Protein AF-K0XI25-F1 (afdb_monomer_lite)

Foldseek 3Di:
DPDDDDPDDDDDDDVDDDDDPPCVPPPAAFADKDKDCPVWAQEEEQFDFGACQQIKMWTAGPVRDIDIQGGPVSLVVSAKDKVVHGRDGHHPVCAAKDWIWIWHDDPNDIDIDIDIHHYHHLLQLAFQKKWKDQVPHTQDIDGDDSLNCLQVQQEAEAEAAEGAQVCPVPDFQPRIDMFTAGPVRDTADWDWHDDPQKTKIFRQPRCGPVNRGHIYIYHHHHDNDRDDDDDDDDDDDDVPVLQQQLQFQKKFKDQVPHTFDIDGDDSCQCVVCLLAHEDEAAEGAPVCQPPDQVRIDMFTAGPVRDTFDWGWDDDRQKIKIWRPSNQDSNRGTHIYMYRYDHDHPQPKDKDKDWADQPPAPWIFIKIWIARPVPQFTAFIDGPPTDRDVCVVLSVQQCVCGVVRGRPHPVCSVVTDGGPPNNSD

Secondary structure (DSSP, 8-state):
------TT------S-------GGG--PPEEEEEEE-TTS--EEETTPBP--TT-EEEEEETTS-EEEEESHHHHHHTT-EEESPTTPBP-GGG-EEEEEEEEEEETTEEEEEEEEEEEE-HHHHS--EEEEEETTEEEEEEE--HHHHHHTTSEEEEEEEEEEGGGTTT--SSSSEEEEE-TTSPBPP-EEEEETTEEEEEETTS--TTSS-EEEEEEEEEESSPPPP-------S-HHHHHHHHS-SEEEEEETTEEEEEEE--HHHHHHTTTEEEEEEEEEEGGGTT--TTT-EEEEE-TTSPEEPEEEEEETTEEEEEEEEEEETTTEEEEEEEEEEEE----EEEEEEEEEPTTSS-EEEEEEEEETTT--EEEEEE-----GGGHHHHHHHTTHHHHHTT--TTTTT-SPPPTT-TT-

Sequence (424 aa):
MKNISHEGYNFWGFETYAVVLDSSKDSSDIASFEIISDNVKKNFYVGDVLNLDEIAIKAVTKNGNNKTFTTFEVVRENKFSFSPDNKYIFTTADIGTKKISVSCEIDGKTVTENFDVNVSDPHNDAPAKVEIYDKDKLVVTKNIGFEEFTNNSGYMRFYNTEIPKKYEGKWDKDTFTVKVYNASGNLLNINVKKRKALFNIELPDYMALHGSGGYIMFSFKYVDNEPKTEPKTEPKTEAADILSENTPSAVELYDGSELLKKETITKEQFENSNAHYMIYNVMIPKKYENWTKSTFTVKVLNSKGGEIENTITKSDNTLGINLTKYKSPRYGKGYVVLRLKYKDEIVTKTVTASAPVDLYDYDARVKVVYNAKTGQIIIVEDDETYSGSNQPFWRKAQKIFEKLVGRTKANVDGVDAISHATLS

Structure (mmCIF, N/CA/C/O backbone):
data_AF-K0XI25-F1
#
_entry.id   AF-K0XI25-F1
#
loop_
_atom_site.group_PDB
_atom_site.id
_atom_site.type_symbol
_atom_site.label_atom_id
_atom_site.label_alt_id
_atom_site.label_comp_id
_atom_site.label_asym_id
_atom_site.label_entity_id
_atom_site.label_seq_id
_atom_site.pdbx_PDB_ins_code
_atom_site.Cartn_x
_atom_site.Cartn_y
_atom_site.Cartn_z
_atom_site.occupancy
_atom_site.B_iso_or_equiv
_atom_site.auth_seq_id
_atom_site.auth_comp_id
_atom_site.auth_asym_id
_atom_site.auth_atom_id
_atom_site.pdbx_PDB_model_num
ATOM 1 N N . MET A 1 1 ? -48.701 -16.263 25.808 1.00 43.53 1 MET A N 1
ATOM 2 C CA . MET A 1 1 ? -49.750 -15.717 26.696 1.00 43.53 1 MET A CA 1
ATOM 3 C C . MET A 1 1 ? -51.000 -15.489 25.858 1.00 43.53 1 MET A C 1
ATOM 5 O O . MET A 1 1 ? -50.978 -14.589 25.037 1.00 43.53 1 MET A O 1
ATOM 9 N N . LYS A 1 2 ? -52.028 -16.345 25.957 1.00 35.62 2 LYS A N 1
ATOM 10 C CA . LYS A 1 2 ? -53.242 -16.245 25.113 1.00 35.62 2 LYS A CA 1
ATOM 11 C C . LYS A 1 2 ? -54.470 -15.695 25.850 1.00 35.62 2 LYS A C 1
ATOM 13 O O . LYS A 1 2 ? -55.475 -15.452 25.207 1.00 35.62 2 LYS A O 1
ATOM 18 N N . ASN A 1 3 ? -54.375 -15.465 27.162 1.00 44.12 3 ASN A N 1
ATOM 19 C CA . ASN A 1 3 ? -55.514 -15.095 28.005 1.00 44.12 3 ASN A CA 1
ATOM 20 C C . ASN A 1 3 ? -55.128 -14.019 29.032 1.00 44.12 3 ASN A C 1
ATOM 22 O O . ASN A 1 3 ? -55.011 -14.310 30.218 1.00 44.12 3 ASN A O 1
ATOM 26 N N . ILE A 1 4 ? -54.912 -12.784 28.585 1.00 45.81 4 ILE A N 1
ATOM 27 C CA . ILE A 1 4 ? -54.956 -11.615 29.474 1.00 45.81 4 ILE A CA 1
ATOM 28 C C . ILE A 1 4 ? -55.923 -10.630 28.819 1.00 45.81 4 ILE A C 1
ATOM 30 O O . ILE A 1 4 ? -55.628 -10.115 27.743 1.00 45.81 4 ILE A O 1
ATOM 34 N N . SER A 1 5 ? -57.104 -10.434 29.410 1.00 45.06 5 SER A N 1
ATOM 35 C CA . SER A 1 5 ? -58.061 -9.428 28.939 1.00 45.06 5 SER A CA 1
ATOM 36 C C . SER A 1 5 ? -57.767 -8.085 29.597 1.00 45.06 5 SER A C 1
ATOM 38 O O . SER A 1 5 ? -57.632 -8.018 30.818 1.00 45.06 5 SER A O 1
ATOM 40 N N . HIS A 1 6 ? -57.748 -7.019 28.804 1.00 48.41 6 HIS A N 1
ATOM 41 C CA . HIS A 1 6 ? -57.781 -5.645 29.293 1.00 48.41 6 HIS A CA 1
ATOM 42 C C . HIS A 1 6 ? -59.162 -5.047 28.996 1.00 48.41 6 HIS A C 1
ATOM 44 O O . HIS A 1 6 ? -59.676 -5.208 27.887 1.00 48.41 6 HIS A O 1
ATOM 50 N N . GLU A 1 7 ? -59.778 -4.391 29.983 1.00 39.31 7 GLU A N 1
ATOM 51 C CA . GLU A 1 7 ? -61.060 -3.703 29.800 1.00 39.31 7 GLU A CA 1
ATOM 52 C C . GLU A 1 7 ? -60.927 -2.580 28.759 1.00 39.31 7 GLU A C 1
ATOM 54 O O . GLU A 1 7 ? -60.035 -1.738 28.848 1.00 39.31 7 GLU A O 1
ATOM 59 N N . GLY A 1 8 ? -61.827 -2.573 27.768 1.00 48.25 8 GLY A N 1
ATOM 60 C CA . GLY A 1 8 ? -61.983 -1.480 26.800 1.00 48.25 8 GLY A CA 1
ATOM 61 C C . GLY A 1 8 ? -61.587 -1.772 25.348 1.00 48.25 8 GLY A C 1
ATOM 62 O O . GLY A 1 8 ? -61.804 -0.908 24.504 1.00 48.25 8 GLY A O 1
ATOM 63 N N . TYR A 1 9 ? -61.065 -2.958 25.015 1.00 39.38 9 TYR A N 1
ATOM 64 C CA . TYR A 1 9 ? -60.681 -3.289 23.634 1.00 39.38 9 TYR A CA 1
ATOM 65 C C . TYR A 1 9 ? -61.242 -4.639 23.171 1.00 39.38 9 TYR A C 1
ATOM 67 O O . TYR A 1 9 ? -60.895 -5.695 23.699 1.00 39.38 9 TYR A O 1
ATOM 75 N N . ASN A 1 10 ? -62.070 -4.609 22.123 1.00 47.06 10 ASN A N 1
ATOM 76 C CA . ASN A 1 10 ? -62.511 -5.803 21.404 1.00 47.06 10 ASN A CA 1
ATOM 77 C C . ASN A 1 10 ? -61.389 -6.236 20.445 1.00 47.06 10 ASN A C 1
ATOM 79 O O . ASN A 1 10 ? -61.184 -5.598 19.421 1.00 47.06 10 ASN A O 1
ATOM 83 N N . PHE A 1 11 ? -60.655 -7.284 20.828 1.00 46.06 11 PHE A N 1
ATOM 84 C CA . PHE A 1 11 ? -59.793 -8.149 20.007 1.00 46.06 11 PHE A CA 1
ATOM 85 C C . PHE A 1 11 ? -58.965 -7.499 18.878 1.00 46.06 11 PHE A C 1
ATOM 87 O O . PHE A 1 11 ? -59.464 -7.239 17.789 1.00 46.06 11 PHE A O 1
ATOM 94 N N . TRP A 1 12 ? -57.645 -7.426 19.077 1.00 40.56 12 TRP A N 1
ATOM 95 C CA . TRP A 1 12 ? -56.672 -7.392 17.978 1.00 40.56 12 TRP A CA 1
ATOM 96 C C . TRP A 1 12 ? -55.811 -8.654 18.058 1.00 40.56 12 TRP A C 1
ATOM 98 O O . TRP A 1 12 ? -54.848 -8.727 18.820 1.00 40.56 12 TRP A O 1
ATOM 108 N N . GLY A 1 13 ? -56.211 -9.685 17.316 1.00 45.69 13 GLY A N 1
ATOM 109 C CA . GLY A 1 13 ? -55.417 -10.891 17.114 1.00 45.69 13 GLY A CA 1
ATOM 110 C C . GLY A 1 13 ? -54.854 -10.880 15.701 1.00 45.69 13 GLY A C 1
ATOM 111 O O . GLY A 1 13 ? -55.617 -10.953 14.744 1.00 45.69 13 GLY A O 1
ATOM 112 N N . PHE A 1 14 ? -53.535 -10.795 15.569 1.00 49.41 14 PHE A N 1
ATOM 113 C CA . PHE A 1 14 ? -52.856 -11.140 14.323 1.00 49.41 14 PHE A CA 1
ATOM 114 C C . PHE A 1 14 ? -52.484 -12.628 14.404 1.00 49.41 14 PHE A C 1
ATOM 116 O O . PHE A 1 14 ? -52.017 -13.081 15.449 1.00 49.41 14 PHE A O 1
ATOM 123 N N . GLU A 1 15 ? -52.689 -13.404 13.335 1.00 55.88 15 GLU A N 1
ATOM 124 C CA . GLU A 1 15 ? -52.322 -14.837 13.309 1.00 55.88 15 GLU A CA 1
ATOM 125 C C . GLU A 1 15 ? -50.807 -15.062 13.444 1.00 55.88 15 GLU A C 1
ATOM 127 O O . GLU A 1 15 ? -50.367 -16.097 13.945 1.00 55.88 15 GLU A O 1
ATOM 132 N N . THR A 1 16 ? -50.011 -14.060 13.067 1.00 48.53 16 THR A N 1
ATOM 133 C CA . THR A 1 16 ? -48.548 -14.071 13.128 1.00 48.53 16 THR A CA 1
ATOM 134 C C . THR A 1 16 ? -48.046 -12.802 13.797 1.00 48.53 16 THR A C 1
ATOM 136 O O . THR A 1 16 ? -48.303 -11.696 13.326 1.00 48.53 16 THR A O 1
ATOM 139 N N . TYR A 1 17 ? -47.283 -12.969 14.873 1.00 54.19 17 TYR A N 1
ATOM 140 C CA . TYR A 1 17 ? -46.503 -11.898 15.480 1.00 54.19 17 TYR A CA 1
ATOM 141 C C . TYR A 1 17 ? -45.058 -12.032 14.996 1.00 54.19 17 TYR A C 1
ATOM 143 O O . TYR A 1 17 ? -44.431 -13.067 15.215 1.00 54.19 17 TYR A O 1
ATOM 151 N N . ALA A 1 18 ? -44.518 -10.995 14.357 1.00 47.00 18 ALA A N 1
ATOM 152 C CA . ALA A 1 18 ? -43.080 -10.870 14.149 1.00 47.00 18 ALA A CA 1
ATOM 153 C C . ALA A 1 18 ? -42.494 -10.135 15.359 1.00 47.00 18 ALA A C 1
ATOM 155 O O . ALA A 1 18 ? -42.619 -8.918 15.482 1.00 47.00 18 ALA A O 1
ATOM 156 N N . VAL A 1 19 ? -41.895 -10.881 16.286 1.00 58.69 19 VAL A N 1
ATOM 157 C CA . VAL A 1 19 ? -41.118 -10.289 17.378 1.00 58.69 19 VAL A CA 1
ATOM 158 C C . VAL A 1 19 ? -39.745 -9.938 16.816 1.00 58.69 19 VAL A C 1
ATOM 160 O O . VAL A 1 19 ? -38.904 -10.814 16.631 1.00 58.69 19 VAL A O 1
ATOM 163 N N . VAL A 1 20 ? -39.528 -8.660 16.511 1.00 57.44 20 VAL A N 1
ATOM 164 C CA . VAL A 1 20 ? -38.194 -8.144 16.191 1.00 57.44 20 VAL A CA 1
ATOM 165 C C . VAL A 1 20 ? -37.530 -7.773 17.512 1.00 57.44 20 VAL A C 1
ATOM 167 O O . VAL A 1 20 ? -37.886 -6.777 18.138 1.00 57.44 20 VAL A O 1
ATOM 170 N N . LEU A 1 21 ? -36.608 -8.618 17.971 1.00 58.03 21 LEU A N 1
ATOM 171 C CA . LEU A 1 21 ? -35.761 -8.321 19.123 1.00 58.03 21 LEU A CA 1
ATOM 172 C C . LEU A 1 21 ? -34.760 -7.234 18.726 1.00 58.03 21 LEU A C 1
ATOM 174 O O . LEU A 1 21 ? -33.802 -7.495 18.001 1.00 58.03 21 LEU A O 1
ATOM 178 N N . ASP A 1 22 ? -34.998 -6.009 19.192 1.00 64.50 22 ASP A N 1
ATOM 179 C CA . ASP A 1 22 ? -34.024 -4.924 19.105 1.00 64.50 22 ASP A CA 1
ATOM 180 C C . ASP A 1 22 ? -32.901 -5.165 20.127 1.00 64.50 22 ASP A C 1
ATOM 182 O O . ASP A 1 22 ? -33.006 -4.824 21.307 1.00 64.50 22 ASP A O 1
ATOM 186 N N . SER A 1 23 ? -31.817 -5.789 19.668 1.00 65.25 23 SER A N 1
ATOM 187 C CA . SER A 1 23 ? -30.631 -6.074 20.478 1.00 65.25 23 SER A CA 1
ATOM 188 C C . SER A 1 23 ? -29.695 -4.870 20.643 1.00 65.25 23 SER A C 1
ATOM 190 O O . SER A 1 23 ? -28.697 -4.976 21.359 1.00 65.25 23 SER A O 1
ATOM 192 N N . SER A 1 24 ? -30.005 -3.707 20.049 1.00 67.12 24 SER A N 1
ATOM 193 C CA . SER A 1 24 ? -29.159 -2.503 20.137 1.00 67.12 24 SER A CA 1
ATOM 194 C C . SER A 1 24 ? -29.034 -1.952 21.562 1.00 67.12 24 SER A C 1
ATOM 196 O O . SER A 1 24 ? -28.094 -1.219 21.869 1.00 67.12 24 SER A O 1
ATOM 198 N N . LYS A 1 25 ? -29.966 -2.324 22.449 1.00 74.44 25 LYS A N 1
ATOM 199 C CA . LYS A 1 25 ? -29.997 -1.923 23.862 1.00 74.44 25 LYS A CA 1
ATOM 200 C C . LYS A 1 25 ? -29.325 -2.916 24.807 1.00 74.44 25 LYS A C 1
ATOM 202 O O . LYS A 1 25 ? -29.225 -2.623 25.995 1.00 74.44 25 LYS A O 1
ATOM 207 N N . ASP A 1 26 ? -28.879 -4.071 24.320 1.00 79.88 26 ASP A N 1
ATOM 208 C CA . ASP A 1 26 ? -28.243 -5.067 25.177 1.00 79.88 26 ASP A CA 1
ATOM 209 C C . ASP A 1 26 ? -26.842 -4.603 25.584 1.00 79.88 26 ASP A C 1
ATOM 211 O O . ASP A 1 26 ? -25.934 -4.556 24.759 1.00 79.88 26 ASP A O 1
ATOM 215 N N . SER A 1 27 ? -26.657 -4.251 26.851 1.00 82.69 27 SER A N 1
ATOM 216 C CA . SER A 1 27 ? -25.365 -3.858 27.422 1.00 82.69 27 SER A CA 1
ATOM 217 C C . SER A 1 27 ? -24.706 -4.971 28.239 1.00 82.69 27 SER A C 1
ATOM 219 O O . SER A 1 27 ? -23.727 -4.702 28.932 1.00 82.69 27 SER A O 1
ATOM 221 N N . SER A 1 28 ? -25.235 -6.201 28.193 1.00 88.19 28 SER A N 1
ATOM 222 C CA . SER A 1 28 ? -24.640 -7.331 28.909 1.00 88.19 28 SER A CA 1
ATOM 223 C C . SER A 1 28 ? -23.273 -7.720 28.342 1.00 88.19 28 SER A C 1
ATOM 225 O O . SER A 1 28 ? -22.981 -7.495 27.162 1.00 88.19 28 SER A O 1
ATOM 227 N N . ASP A 1 29 ? -22.434 -8.300 29.206 1.00 91.31 29 ASP A N 1
ATOM 228 C CA . ASP A 1 29 ? -21.095 -8.756 28.833 1.00 91.31 29 ASP A CA 1
ATOM 229 C C . ASP A 1 29 ? -21.139 -9.813 27.721 1.00 91.31 29 ASP A C 1
ATOM 231 O O . ASP A 1 29 ? -22.146 -10.495 27.499 1.00 91.31 29 ASP A O 1
ATOM 235 N N . ILE A 1 30 ? -20.003 -9.988 27.052 1.00 94.50 30 ILE A N 1
ATOM 236 C CA . ILE A 1 30 ? -19.795 -11.043 26.061 1.00 94.50 30 ILE A CA 1
ATOM 237 C C . ILE A 1 30 ? -19.701 -12.397 26.781 1.00 94.50 30 ILE A C 1
ATOM 239 O O . ILE A 1 30 ? -19.022 -12.518 27.796 1.00 94.50 30 ILE A O 1
ATOM 243 N N . ALA A 1 31 ? -20.387 -13.407 26.247 1.00 94.69 31 ALA A N 1
ATOM 244 C CA . ALA A 1 31 ? -20.358 -14.794 26.710 1.00 94.69 31 ALA A CA 1
ATOM 245 C C . ALA A 1 31 ? -19.496 -15.696 25.809 1.00 94.69 31 ALA A C 1
ATOM 247 O O . ALA A 1 31 ? -18.860 -16.628 26.294 1.00 94.69 31 ALA A O 1
ATOM 248 N N . SER A 1 32 ? -19.452 -15.425 24.502 1.00 95.69 32 SER A N 1
ATOM 249 C CA . SER A 1 32 ? -18.583 -16.123 23.544 1.00 95.69 32 SER A CA 1
ATOM 250 C C . SER A 1 32 ? -18.366 -15.284 22.287 1.00 95.69 32 SER A C 1
ATOM 252 O O . SER A 1 32 ? -19.119 -14.342 22.029 1.00 95.69 32 SER A O 1
ATOM 254 N N . PHE A 1 33 ? -17.368 -15.629 21.473 1.00 97.50 33 PHE A N 1
ATOM 255 C CA . PHE A 1 33 ? -17.128 -14.955 20.199 1.00 97.50 33 PHE A CA 1
ATOM 256 C C . PHE A 1 33 ? -16.477 -15.865 19.155 1.00 97.50 33 PHE A C 1
ATOM 258 O O . PHE A 1 33 ? -15.914 -16.903 19.485 1.00 97.50 33 PHE A O 1
ATOM 265 N N . GLU A 1 34 ? -16.562 -15.443 17.899 1.00 96.94 34 GLU A N 1
ATOM 266 C CA . GLU A 1 34 ? -15.965 -16.071 16.725 1.00 96.94 34 GLU A CA 1
ATOM 267 C C . GLU A 1 34 ? -15.277 -14.998 15.870 1.00 96.94 34 GLU A C 1
ATOM 269 O O . GLU A 1 34 ? -15.786 -13.880 15.715 1.00 96.94 34 GLU A O 1
ATOM 274 N N . ILE A 1 35 ? -14.115 -15.339 15.311 1.00 97.19 35 ILE A N 1
ATOM 275 C CA . ILE A 1 35 ? -13.339 -14.449 14.445 1.00 97.19 35 ILE A CA 1
ATOM 276 C C . ILE A 1 35 ? -13.824 -14.593 12.998 1.00 97.19 35 ILE A C 1
ATOM 278 O O . ILE A 1 35 ? -13.749 -15.673 12.420 1.00 97.19 35 ILE A O 1
ATOM 282 N N . ILE A 1 36 ? -14.213 -13.482 12.373 1.00 94.25 36 ILE A N 1
ATOM 283 C CA . ILE A 1 36 ? -14.483 -13.404 10.935 1.00 94.25 36 ILE A CA 1
ATOM 284 C C . ILE A 1 36 ? -13.263 -12.770 10.271 1.00 94.25 36 ILE A C 1
ATOM 286 O O . ILE A 1 36 ? -13.003 -11.574 10.415 1.00 94.25 36 ILE A O 1
ATOM 290 N N . SER A 1 37 ? -12.487 -13.587 9.559 1.00 91.44 37 SER A N 1
ATOM 291 C CA . SER A 1 37 ? -11.179 -13.189 9.026 1.00 91.44 37 SER A CA 1
ATOM 292 C C . SER A 1 37 ? -11.038 -13.371 7.513 1.00 91.44 37 SER A C 1
ATOM 294 O O . SER A 1 37 ? -9.920 -13.338 7.001 1.00 91.44 37 SER A O 1
ATOM 296 N N . ASP A 1 38 ? -12.155 -13.535 6.802 1.00 88.56 38 ASP A N 1
ATOM 297 C CA . ASP A 1 38 ? -12.196 -13.789 5.354 1.00 88.56 38 ASP A CA 1
ATOM 298 C C . ASP A 1 38 ? -11.577 -12.650 4.534 1.00 88.56 38 ASP A C 1
ATOM 300 O O . ASP A 1 38 ? -10.922 -12.893 3.523 1.00 88.56 38 ASP A O 1
ATOM 304 N N . ASN A 1 39 ? -11.718 -11.412 5.012 1.00 82.25 39 ASN A N 1
ATOM 305 C CA . ASN A 1 39 ? -11.153 -10.221 4.372 1.00 82.25 39 ASN A CA 1
ATOM 306 C C . ASN A 1 39 ? -9.707 -9.927 4.808 1.00 82.25 39 ASN A C 1
ATOM 308 O O . ASN A 1 39 ? -9.080 -8.987 4.323 1.00 82.25 39 ASN A O 1
ATOM 312 N N . VAL A 1 40 ? -9.143 -10.728 5.718 1.00 85.56 40 VAL A N 1
ATOM 313 C CA . VAL A 1 40 ? -7.757 -10.567 6.166 1.00 85.56 40 VAL A CA 1
ATOM 314 C C . VAL A 1 40 ? -6.837 -11.398 5.280 1.00 85.56 40 VAL A C 1
ATOM 316 O O . VAL A 1 40 ? -7.015 -12.612 5.150 1.00 85.56 40 VAL A O 1
ATOM 319 N N . LYS A 1 41 ? -5.805 -10.756 4.716 1.00 83.25 41 LYS A N 1
ATOM 320 C CA . LYS A 1 41 ? -4.740 -11.426 3.950 1.00 83.25 41 LYS A CA 1
ATOM 321 C C . LYS A 1 41 ? -4.188 -12.608 4.761 1.00 83.25 41 LYS A C 1
ATOM 323 O O . LYS A 1 41 ? -3.852 -12.451 5.930 1.00 83.25 41 LYS A O 1
ATOM 328 N N . LYS A 1 42 ? -4.097 -13.792 4.146 1.00 86.81 42 LYS A N 1
ATOM 329 C CA . LYS A 1 42 ? -3.638 -15.025 4.820 1.00 86.81 42 LYS A CA 1
ATOM 330 C C . LYS A 1 42 ? -2.188 -15.385 4.564 1.00 86.81 42 LYS A C 1
ATOM 332 O O . LYS A 1 42 ? -1.655 -16.234 5.262 1.00 86.81 42 LYS A O 1
ATOM 337 N N . ASN A 1 43 ? -1.552 -14.761 3.582 1.00 83.56 43 ASN A N 1
ATOM 338 C CA . ASN A 1 43 ? -0.184 -15.083 3.212 1.00 83.56 43 ASN A CA 1
ATOM 339 C C . ASN A 1 43 ? 0.671 -13.819 3.153 1.00 83.56 43 ASN A C 1
ATOM 341 O O . ASN A 1 43 ? 0.231 -12.794 2.632 1.00 83.56 43 ASN A O 1
ATOM 345 N N . PHE A 1 44 ? 1.884 -13.896 3.677 1.00 80.69 44 PHE A N 1
ATOM 346 C CA . PHE A 1 44 ? 2.775 -12.770 3.901 1.00 80.69 44 PHE A CA 1
ATOM 347 C C . PHE A 1 44 ? 4.209 -13.142 3.537 1.00 80.69 44 PHE A C 1
ATOM 349 O O . PHE A 1 44 ? 4.598 -14.307 3.583 1.00 80.69 44 PHE A O 1
ATOM 356 N N . TYR A 1 45 ? 5.006 -12.134 3.214 1.00 80.25 45 TYR A N 1
ATOM 357 C CA . TYR A 1 45 ? 6.456 -12.248 3.178 1.00 80.25 45 TYR A CA 1
ATOM 358 C C . TYR A 1 45 ? 7.083 -11.638 4.431 1.00 80.25 45 TYR A C 1
ATOM 360 O O . TYR A 1 45 ? 6.489 -10.785 5.091 1.00 80.25 45 TYR A O 1
ATOM 368 N N . VAL A 1 46 ? 8.310 -12.043 4.755 1.00 76.50 46 VAL A N 1
ATOM 369 C CA . VAL A 1 46 ? 9.130 -11.319 5.735 1.00 76.50 46 VAL A CA 1
ATOM 370 C C . VAL A 1 46 ? 9.213 -9.838 5.337 1.00 76.50 46 VAL A C 1
ATOM 372 O O . VAL A 1 46 ? 9.527 -9.508 4.195 1.00 76.50 46 VAL A O 1
ATOM 375 N N . GLY A 1 47 ? 8.924 -8.945 6.283 1.00 71.19 47 GLY A N 1
ATOM 376 C CA . GLY A 1 47 ? 8.828 -7.497 6.082 1.00 71.19 47 GLY A CA 1
ATOM 377 C C . GLY A 1 47 ? 7.429 -6.991 5.709 1.00 71.19 47 GLY A C 1
ATOM 378 O O . GLY A 1 47 ? 7.214 -5.772 5.690 1.00 71.19 47 GLY A O 1
ATOM 379 N N . ASP A 1 48 ? 6.471 -7.883 5.437 1.00 72.94 48 ASP A N 1
ATOM 380 C CA . ASP A 1 48 ? 5.076 -7.487 5.266 1.00 72.94 48 ASP A CA 1
ATOM 381 C C . ASP A 1 48 ? 4.467 -7.025 6.590 1.00 72.94 48 ASP A C 1
ATOM 383 O O . ASP A 1 48 ? 4.816 -7.492 7.674 1.00 72.94 48 ASP A O 1
ATOM 387 N N . VAL A 1 49 ? 3.506 -6.114 6.464 1.00 83.38 49 VAL A N 1
ATOM 388 C CA . VAL A 1 49 ? 2.727 -5.576 7.572 1.00 83.38 49 VAL A CA 1
ATOM 389 C C . VAL A 1 49 ? 1.417 -6.358 7.670 1.00 83.38 49 VAL A C 1
ATOM 391 O O . VAL A 1 49 ? 0.670 -6.451 6.693 1.00 83.38 49 VAL A O 1
ATOM 394 N N . LEU A 1 50 ? 1.115 -6.897 8.848 1.00 88.12 50 LEU A N 1
ATOM 395 C CA . LEU A 1 50 ? -0.185 -7.466 9.174 1.00 88.12 50 LEU A CA 1
ATOM 396 C C . LEU A 1 50 ? -1.238 -6.355 9.152 1.00 88.12 50 LEU A C 1
ATOM 398 O O . LEU A 1 50 ? -1.169 -5.416 9.942 1.00 88.12 50 LEU A O 1
ATOM 402 N N . ASN A 1 51 ? -2.218 -6.467 8.257 1.00 87.94 51 ASN A N 1
ATOM 403 C CA . ASN A 1 51 ? -3.340 -5.540 8.192 1.00 87.94 51 ASN A CA 1
ATOM 404 C C . ASN A 1 51 ? -4.622 -6.219 8.684 1.00 87.94 51 ASN A C 1
ATOM 406 O O . ASN A 1 51 ? -5.120 -7.138 8.035 1.00 87.94 51 ASN A O 1
ATOM 410 N N . LEU A 1 52 ? -5.140 -5.753 9.819 1.00 91.62 52 LEU A N 1
ATOM 411 C CA . LEU A 1 52 ? -6.373 -6.239 10.433 1.00 91.62 52 LEU A CA 1
ATOM 412 C C . LEU A 1 52 ? -7.536 -5.251 10.291 1.00 91.62 52 LEU A C 1
ATOM 414 O O . LEU A 1 52 ? -8.569 -5.491 10.896 1.00 91.62 52 LEU A O 1
ATOM 418 N N . ASP A 1 53 ? -7.413 -4.169 9.515 1.00 88.31 53 ASP A N 1
ATOM 419 C CA . ASP A 1 53 ? -8.420 -3.090 9.464 1.00 88.31 53 ASP A CA 1
ATOM 420 C C . ASP A 1 53 ? -9.833 -3.601 9.107 1.00 88.31 53 ASP A C 1
ATOM 422 O O . ASP A 1 53 ? -10.826 -3.093 9.623 1.00 88.31 53 ASP A O 1
ATOM 426 N N . GLU A 1 54 ? -9.927 -4.656 8.289 1.00 86.50 54 GLU A N 1
ATOM 427 C CA . GLU A 1 54 ? -11.187 -5.303 7.884 1.00 86.50 54 GLU A CA 1
ATOM 428 C C . GLU A 1 54 ? -11.546 -6.556 8.708 1.00 86.50 54 GLU A C 1
ATOM 430 O O . GLU A 1 54 ? -12.419 -7.333 8.314 1.00 86.50 54 GLU A O 1
ATOM 435 N N . ILE A 1 55 ? -10.890 -6.784 9.852 1.00 93.44 55 ILE A N 1
ATOM 436 C CA . ILE A 1 55 ? -11.270 -7.865 10.767 1.00 93.44 55 ILE A CA 1
ATOM 437 C C . ILE A 1 55 ? -12.664 -7.602 11.345 1.00 93.44 55 ILE A C 1
ATOM 439 O O . ILE A 1 55 ? -13.041 -6.459 11.628 1.00 93.44 55 ILE A O 1
ATOM 443 N N . ALA A 1 56 ? -13.424 -8.672 11.563 1.00 93.81 56 ALA A N 1
ATOM 444 C CA . ALA A 1 56 ? -14.680 -8.606 12.289 1.00 93.81 56 ALA A CA 1
ATOM 445 C C . ALA A 1 56 ? -14.775 -9.708 13.348 1.00 93.81 56 ALA A C 1
ATOM 447 O O . ALA A 1 56 ? -14.158 -10.769 13.241 1.00 93.81 56 ALA A O 1
ATOM 448 N N . ILE A 1 57 ? -15.572 -9.448 14.381 1.00 96.31 57 ILE A N 1
ATOM 449 C CA . ILE A 1 57 ? -15.897 -10.425 15.420 1.00 96.31 57 ILE A CA 1
ATOM 450 C C . ILE A 1 57 ? -17.405 -10.544 15.534 1.00 96.31 57 ILE A C 1
ATOM 452 O O . ILE A 1 57 ? -18.109 -9.540 15.667 1.00 96.31 57 ILE A O 1
ATOM 456 N N . LYS A 1 58 ? -17.889 -11.782 15.553 1.00 95.44 58 LYS A N 1
ATOM 457 C CA . LYS A 1 58 ? -19.262 -12.101 15.926 1.00 95.44 58 LYS A CA 1
ATOM 458 C C . LYS A 1 58 ? -19.274 -12.577 17.371 1.00 95.44 58 LYS A C 1
ATOM 460 O O . LYS A 1 58 ? -18.668 -13.591 17.692 1.00 95.44 58 LYS A O 1
ATOM 465 N N . ALA A 1 59 ? -19.953 -11.847 18.242 1.00 94.38 59 ALA A N 1
ATOM 466 C CA . ALA A 1 59 ? -20.046 -12.143 19.664 1.00 94.38 59 ALA A CA 1
ATOM 467 C C . ALA A 1 59 ? -21.480 -12.502 20.066 1.00 94.38 59 ALA A C 1
ATOM 469 O O . ALA A 1 59 ? -22.445 -11.970 19.514 1.00 94.38 59 ALA A O 1
ATOM 470 N N . VAL A 1 60 ? -21.605 -13.371 21.065 1.00 94.06 60 VAL A N 1
ATOM 471 C CA . VAL A 1 60 ? -22.855 -13.677 21.765 1.00 94.06 60 VAL A CA 1
ATOM 472 C C . VAL A 1 60 ? -22.770 -13.057 23.153 1.00 94.06 60 VAL A C 1
ATOM 474 O O . VAL A 1 60 ? -21.771 -13.239 23.847 1.00 94.06 60 VAL A O 1
ATOM 477 N N . THR A 1 61 ? -23.788 -12.308 23.562 1.00 91.81 61 THR A N 1
ATOM 478 C CA . THR A 1 61 ? -23.860 -11.702 24.900 1.00 91.81 61 THR A CA 1
ATOM 479 C C . THR A 1 61 ? -24.384 -12.693 25.943 1.00 91.81 61 THR A C 1
ATOM 481 O O . THR A 1 61 ? -24.967 -13.721 25.598 1.00 91.81 61 THR A O 1
ATOM 484 N N . LYS A 1 62 ? -24.250 -12.380 27.239 1.00 91.25 62 LYS A N 1
ATOM 485 C CA . LYS A 1 62 ? -24.841 -13.184 28.330 1.00 91.25 62 LYS A CA 1
ATOM 486 C C . LYS A 1 62 ? -26.365 -13.295 28.247 1.00 91.25 62 LYS A C 1
ATOM 488 O O . LYS A 1 62 ? -26.927 -14.286 28.702 1.00 91.25 62 LYS A O 1
ATOM 493 N N . ASN A 1 63 ? -27.026 -12.319 27.626 1.00 89.56 63 ASN A N 1
ATOM 494 C CA . ASN A 1 63 ? -28.462 -12.369 27.341 1.00 89.56 63 ASN A CA 1
ATOM 495 C C . ASN A 1 63 ? -28.809 -13.194 26.084 1.00 89.56 63 ASN A C 1
ATOM 497 O O . ASN A 1 63 ? -29.981 -13.301 25.730 1.00 89.56 63 ASN A O 1
ATOM 501 N N . GLY A 1 64 ? -27.815 -13.773 25.403 1.00 87.19 64 GLY A N 1
ATOM 502 C CA . GLY A 1 64 ? -27.993 -14.619 24.222 1.00 87.19 64 GLY A CA 1
ATOM 503 C C . GLY A 1 64 ? -28.161 -13.858 22.904 1.00 87.19 64 GLY A C 1
ATOM 504 O O . GLY A 1 64 ? -28.518 -14.467 21.896 1.00 87.19 64 GLY A O 1
ATOM 505 N N . ASN A 1 65 ? -27.913 -12.544 22.878 1.00 87.50 65 ASN A N 1
ATOM 506 C CA . ASN A 1 65 ? -28.025 -11.746 21.657 1.00 87.50 65 ASN A CA 1
ATOM 507 C C . ASN A 1 65 ? -26.734 -11.797 20.836 1.00 87.50 65 ASN A C 1
ATOM 509 O O . ASN A 1 65 ? -25.633 -11.790 21.384 1.00 87.50 65 ASN A O 1
ATOM 513 N N . ASN A 1 66 ? -26.869 -11.771 19.510 1.00 89.31 66 ASN A N 1
ATOM 514 C CA . ASN A 1 66 ? -25.730 -11.669 18.601 1.00 89.31 66 ASN A CA 1
ATOM 515 C C . ASN A 1 66 ? -25.355 -10.202 18.364 1.00 89.31 66 ASN A C 1
ATOM 517 O O . ASN A 1 66 ? -26.214 -9.382 18.032 1.00 89.31 66 ASN A O 1
ATOM 521 N N . LYS A 1 67 ? -24.061 -9.896 18.454 1.00 90.38 67 LYS A N 1
ATOM 522 C CA . LYS A 1 67 ? -23.460 -8.623 18.046 1.00 90.38 67 LYS A CA 1
ATOM 523 C C . LYS A 1 67 ? -22.342 -8.878 17.049 1.00 90.38 67 LYS A C 1
ATOM 525 O O . LYS A 1 67 ? -21.625 -9.866 17.160 1.00 90.38 67 LYS A O 1
ATOM 530 N N . THR A 1 68 ? -22.191 -7.983 16.079 1.00 91.62 68 THR A N 1
ATOM 531 C CA . THR A 1 68 ? -21.057 -8.010 15.149 1.00 91.62 68 THR A CA 1
ATOM 532 C C . THR A 1 68 ? -20.289 -6.711 15.287 1.00 91.62 68 THR A C 1
ATOM 534 O O . THR A 1 68 ? -20.867 -5.635 15.151 1.00 91.62 68 THR A O 1
ATOM 537 N N . PHE A 1 69 ? -18.998 -6.823 15.566 1.00 91.31 69 PHE A N 1
ATOM 538 C CA . PHE A 1 69 ? -18.068 -5.707 15.602 1.00 91.31 69 PHE A CA 1
ATOM 539 C C . PHE A 1 69 ? -17.299 -5.710 14.290 1.00 91.31 69 PHE A C 1
ATOM 541 O O . PHE A 1 69 ? -16.609 -6.679 13.976 1.00 91.31 69 PHE A O 1
ATOM 548 N N . THR A 1 70 ? -17.483 -4.659 13.502 1.00 87.12 70 THR A N 1
ATOM 549 C CA . THR A 1 70 ? -16.866 -4.504 12.184 1.00 87.12 70 THR A CA 1
ATOM 550 C C . THR A 1 70 ? -15.748 -3.482 12.279 1.00 87.12 70 THR A C 1
ATOM 552 O O . THR A 1 70 ? -16.005 -2.392 12.779 1.00 87.12 70 THR A O 1
ATOM 555 N N . THR A 1 71 ? -14.582 -3.815 11.729 1.00 87.31 71 THR A N 1
ATOM 556 C CA . THR A 1 71 ? -13.304 -3.089 11.804 1.00 87.31 71 THR A CA 1
ATOM 557 C C . THR A 1 71 ? -12.495 -3.318 13.071 1.00 87.31 71 THR A C 1
ATOM 559 O O . THR A 1 71 ? -13.009 -3.602 14.157 1.00 87.31 71 THR A O 1
ATOM 562 N N . PHE A 1 72 ? -11.185 -3.166 12.909 1.00 90.06 72 PHE A N 1
ATOM 563 C CA . PHE A 1 72 ? -10.205 -3.323 13.970 1.00 90.06 72 PHE A CA 1
ATOM 564 C C . PHE A 1 72 ? -10.445 -2.395 15.168 1.00 90.06 72 PHE A C 1
ATOM 566 O O . PHE A 1 72 ? -10.380 -2.831 16.318 1.00 90.06 72 PHE A O 1
ATOM 573 N N . GLU A 1 73 ? -10.748 -1.123 14.907 1.00 92.12 73 GLU A N 1
ATOM 574 C CA . GLU A 1 73 ? -10.950 -0.099 15.934 1.00 92.12 73 GLU A CA 1
ATOM 575 C C . GLU A 1 73 ? -12.170 -0.425 16.792 1.00 92.12 73 GLU A C 1
ATOM 577 O O . GLU A 1 73 ? -12.062 -0.458 18.017 1.00 92.12 73 GLU A O 1
ATOM 582 N N . VAL A 1 74 ? -13.300 -0.762 16.161 1.00 91.25 74 VAL A N 1
ATOM 583 C CA . VAL A 1 74 ? -14.538 -1.118 16.870 1.00 91.25 74 VAL A CA 1
ATOM 584 C C . VAL A 1 74 ? -14.334 -2.379 17.702 1.00 91.25 74 VAL A C 1
ATOM 586 O O . VAL A 1 74 ? -14.776 -2.452 18.849 1.00 91.25 74 VAL A O 1
ATOM 589 N N . VAL A 1 75 ? -13.642 -3.380 17.155 1.00 94.31 75 VAL A N 1
ATOM 590 C CA . VAL A 1 75 ? -13.311 -4.602 17.892 1.00 94.31 75 VAL A CA 1
ATOM 591 C C . VAL A 1 75 ? -12.476 -4.274 19.136 1.00 94.31 75 VAL A C 1
ATOM 593 O O . VAL A 1 75 ? -12.801 -4.721 20.237 1.00 94.31 75 VAL A O 1
ATOM 596 N N . ARG A 1 76 ? -11.444 -3.437 19.001 1.00 94.12 76 ARG A N 1
ATOM 597 C CA . ARG A 1 76 ? -10.583 -3.034 20.120 1.00 94.12 76 ARG A CA 1
ATOM 598 C C . ARG A 1 76 ? -11.329 -2.214 21.180 1.00 94.12 76 ARG A C 1
ATOM 600 O O . ARG A 1 76 ? -11.150 -2.460 22.372 1.00 94.12 76 ARG A O 1
ATOM 607 N N . GLU A 1 77 ? -12.196 -1.286 20.776 1.00 93.38 77 GLU A N 1
ATOM 608 C CA . GLU A 1 77 ? -13.060 -0.515 21.689 1.00 93.38 77 GLU A CA 1
ATOM 609 C C . GLU A 1 77 ? -13.973 -1.419 22.531 1.00 93.38 77 GLU A C 1
AT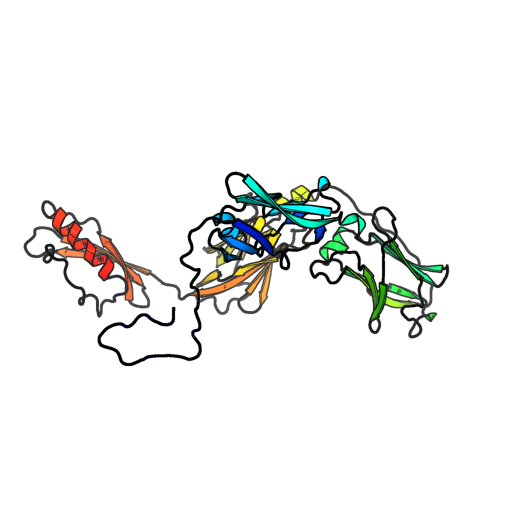OM 611 O O . GLU A 1 77 ? -14.300 -1.098 23.674 1.00 93.38 77 GLU A O 1
ATOM 616 N N . ASN A 1 78 ? -14.319 -2.598 22.006 1.00 92.19 78 ASN A N 1
ATOM 617 C CA . ASN A 1 78 ? -15.099 -3.623 22.697 1.00 92.19 78 ASN A CA 1
ATOM 618 C C . ASN A 1 78 ? -14.228 -4.624 23.479 1.00 92.19 78 ASN A C 1
ATOM 620 O O . ASN A 1 78 ? -14.638 -5.759 23.714 1.00 92.19 78 ASN A O 1
ATOM 624 N N . LYS A 1 79 ? -13.050 -4.181 23.945 1.00 93.81 79 LYS A N 1
ATOM 625 C CA . LYS A 1 79 ? -12.145 -4.904 24.862 1.00 93.81 79 LYS A CA 1
ATOM 626 C C . LYS A 1 79 ? -11.536 -6.187 24.290 1.00 93.81 79 LYS A C 1
ATOM 628 O O . LYS A 1 79 ? -11.089 -7.050 25.048 1.00 93.81 79 LYS A O 1
ATOM 633 N N . PHE A 1 80 ? -11.488 -6.316 22.970 1.00 97.06 80 PHE A N 1
ATOM 634 C CA . PHE A 1 80 ? -10.678 -7.344 22.330 1.00 97.06 80 PHE A CA 1
ATOM 635 C C . PHE A 1 80 ? -9.235 -6.867 22.159 1.00 97.06 80 PHE A C 1
ATOM 637 O O . PHE A 1 80 ? -8.958 -5.690 21.928 1.00 97.06 80 PHE A O 1
ATOM 644 N N . SER A 1 81 ? -8.309 -7.811 22.242 1.00 96.69 81 SER A N 1
ATOM 645 C CA . SER A 1 81 ? -6.872 -7.606 22.060 1.00 96.69 81 SER A CA 1
ATOM 646 C C . SER A 1 81 ? -6.321 -8.595 21.041 1.00 96.69 81 SER A C 1
ATOM 648 O O . SER A 1 81 ? -6.863 -9.689 20.884 1.00 96.69 81 SER A O 1
ATOM 650 N N . PHE A 1 82 ? -5.247 -8.209 20.355 1.00 97.50 82 PHE A N 1
ATOM 651 C CA . PHE A 1 82 ? -4.648 -8.983 19.272 1.00 97.50 82 PHE A CA 1
ATOM 652 C C . PHE A 1 82 ? -3.183 -9.299 19.564 1.00 97.50 82 PHE A C 1
ATOM 654 O O . PHE A 1 82 ? -2.471 -8.481 20.147 1.00 97.50 82 PHE A O 1
ATOM 661 N N . SER A 1 83 ? -2.728 -10.483 19.152 1.00 96.31 83 SER A N 1
ATOM 662 C CA . SER A 1 83 ? -1.320 -10.876 19.225 1.00 96.31 83 SER A CA 1
ATOM 663 C C . SER A 1 83 ? -0.928 -11.756 18.027 1.00 96.31 83 SER A C 1
ATOM 665 O O . SER A 1 83 ? -1.482 -12.844 17.879 1.00 96.31 83 SER A O 1
ATOM 667 N N . PRO A 1 84 ? 0.026 -11.337 17.176 1.00 95.88 84 PRO A N 1
ATOM 668 C CA . PRO A 1 84 ? 0.592 -9.992 17.133 1.00 95.88 84 PRO A CA 1
ATOM 669 C C . PRO A 1 84 ? -0.478 -8.933 16.808 1.00 95.88 84 PRO A C 1
ATOM 671 O O . PRO A 1 84 ? -1.538 -9.244 16.264 1.00 95.88 84 PRO A O 1
ATOM 674 N N . ASP A 1 85 ? -0.209 -7.685 17.188 1.00 94.69 85 ASP A N 1
ATOM 675 C CA . ASP A 1 85 ? -1.163 -6.582 17.037 1.00 94.69 85 ASP A CA 1
ATOM 676 C C . ASP A 1 85 ? -1.281 -6.103 15.574 1.00 94.69 85 ASP A C 1
ATOM 678 O O . ASP A 1 85 ? -0.450 -6.440 14.723 1.00 94.69 85 ASP A O 1
ATOM 682 N N . ASN A 1 86 ? -2.305 -5.303 15.257 1.00 92.19 86 ASN A N 1
ATOM 683 C CA . ASN A 1 86 ? -2.430 -4.702 13.924 1.00 92.19 86 ASN A CA 1
ATOM 684 C C . ASN A 1 86 ? -1.185 -3.874 13.591 1.00 92.19 86 ASN A C 1
ATOM 686 O O . ASN A 1 86 ? -0.596 -3.220 14.451 1.00 92.19 86 ASN A O 1
ATOM 690 N N . LYS A 1 87 ? -0.809 -3.899 12.315 1.00 88.25 87 LYS A N 1
ATOM 691 C CA . LYS A 1 87 ? 0.409 -3.298 11.770 1.00 88.25 87 LYS A CA 1
ATOM 692 C C . LYS A 1 87 ? 1.719 -3.948 12.238 1.00 88.25 87 LYS A C 1
ATOM 694 O O . LYS A 1 87 ? 2.789 -3.387 12.013 1.00 88.25 87 LYS A O 1
ATOM 699 N N . TYR A 1 88 ? 1.669 -5.148 12.822 1.00 88.75 88 TYR A N 1
ATOM 700 C CA . TYR A 1 88 ? 2.866 -5.950 13.079 1.00 88.75 88 TYR A CA 1
ATOM 701 C C . TYR A 1 88 ? 3.653 -6.230 11.795 1.00 88.75 88 TYR A C 1
ATOM 703 O O . TYR A 1 88 ? 3.065 -6.576 10.774 1.00 88.75 88 TYR A O 1
ATOM 711 N N . ILE A 1 89 ? 4.979 -6.116 11.851 1.00 85.62 89 ILE A N 1
ATOM 712 C CA . ILE A 1 89 ? 5.866 -6.414 10.722 1.00 85.62 89 ILE A CA 1
ATOM 713 C C . ILE A 1 89 ? 6.428 -7.820 10.902 1.00 85.62 89 ILE A C 1
ATOM 715 O O . ILE A 1 89 ? 7.126 -8.079 11.882 1.00 85.62 89 ILE A O 1
ATOM 719 N N . PHE A 1 90 ? 6.156 -8.709 9.947 1.00 82.06 90 PHE A N 1
ATOM 720 C CA . PHE A 1 90 ? 6.671 -10.074 9.981 1.00 82.06 90 PHE A CA 1
ATOM 721 C C . PHE A 1 90 ? 8.188 -10.102 9.824 1.00 82.06 90 PHE A C 1
ATOM 723 O O . PHE A 1 90 ? 8.775 -9.386 9.014 1.00 82.06 90 PHE A O 1
ATOM 730 N N . THR A 1 91 ? 8.830 -10.972 10.587 1.00 83.50 91 THR A N 1
ATOM 731 C CA . THR A 1 91 ? 10.280 -11.149 10.619 1.00 83.50 91 THR A CA 1
ATOM 732 C C . THR A 1 91 ? 10.659 -12.543 10.132 1.00 83.50 91 THR A C 1
ATOM 734 O O . THR A 1 91 ? 9.807 -13.404 9.917 1.00 83.50 91 THR A O 1
ATOM 737 N N . THR A 1 92 ? 11.956 -12.807 9.991 1.00 79.75 92 THR A N 1
ATOM 738 C CA . THR A 1 92 ? 12.452 -14.152 9.663 1.00 79.75 92 THR A CA 1
ATOM 739 C C . THR A 1 92 ? 12.071 -15.204 10.710 1.00 79.75 92 THR A C 1
ATOM 741 O O . THR A 1 92 ? 11.991 -16.382 10.378 1.00 79.75 92 THR A O 1
ATOM 744 N N . ALA A 1 93 ? 11.793 -14.798 11.955 1.00 87.31 93 ALA A N 1
ATOM 745 C CA . ALA A 1 93 ? 11.323 -15.695 13.009 1.00 87.31 93 ALA A CA 1
ATOM 746 C C . ALA A 1 93 ? 9.866 -16.151 12.814 1.00 87.31 93 ALA A C 1
ATOM 748 O O . ALA A 1 93 ? 9.437 -17.105 13.460 1.00 87.31 93 ALA A O 1
ATOM 749 N N . ASP A 1 94 ? 9.108 -15.481 11.943 1.00 89.38 94 ASP A N 1
ATOM 750 C CA . ASP A 1 94 ? 7.699 -15.785 11.691 1.00 89.38 94 ASP A CA 1
ATOM 751 C C . ASP A 1 94 ? 7.486 -16.716 10.494 1.00 89.38 94 ASP A C 1
ATOM 753 O O . ASP A 1 94 ? 6.345 -17.087 10.237 1.00 89.38 94 ASP A O 1
ATOM 757 N N . ILE A 1 95 ? 8.558 -17.089 9.778 1.00 84.94 95 ILE A N 1
ATOM 758 C CA . ILE A 1 95 ? 8.498 -17.961 8.598 1.00 84.94 95 ILE A CA 1
ATOM 759 C C . ILE A 1 95 ? 7.770 -19.273 8.930 1.00 84.94 95 ILE A C 1
ATOM 761 O O . ILE A 1 95 ? 8.078 -19.953 9.909 1.00 84.94 95 ILE A O 1
ATOM 765 N N . GLY A 1 96 ? 6.838 -19.646 8.056 1.00 87.31 96 GLY A N 1
ATOM 766 C CA . GLY A 1 96 ? 5.918 -20.763 8.206 1.00 87.31 96 GLY A CA 1
ATOM 767 C C . GLY A 1 96 ? 4.529 -20.313 8.656 1.00 87.31 96 GLY A C 1
ATOM 768 O O . GLY A 1 96 ? 4.113 -19.172 8.455 1.00 87.31 96 GLY A O 1
ATOM 769 N N . THR A 1 97 ? 3.780 -21.236 9.255 1.00 94.25 97 THR A N 1
ATOM 770 C CA . THR A 1 97 ? 2.447 -20.941 9.782 1.00 94.25 97 THR A CA 1
ATOM 771 C C . THR A 1 97 ? 2.552 -20.147 11.082 1.00 94.25 97 THR A C 1
ATOM 773 O O . THR A 1 97 ? 3.054 -20.641 12.092 1.00 94.25 97 THR A O 1
ATOM 776 N N . LYS A 1 98 ? 2.022 -18.925 11.069 1.00 94.44 98 LYS A N 1
ATOM 777 C CA . LYS A 1 98 ? 1.926 -18.028 12.217 1.00 94.44 98 LYS A CA 1
ATOM 778 C C . LYS A 1 98 ? 0.472 -17.896 12.657 1.00 94.44 98 LYS A C 1
ATOM 780 O O . LYS A 1 98 ? -0.416 -17.658 11.846 1.00 94.44 98 LYS A O 1
ATOM 785 N N . LYS A 1 99 ? 0.237 -18.000 13.964 1.00 96.94 99 LYS A N 1
ATOM 786 C CA . LYS A 1 99 ? -1.085 -17.773 14.558 1.00 96.94 99 LYS A CA 1
ATOM 787 C C . LYS A 1 99 ? -1.281 -16.301 14.886 1.00 96.94 99 LYS A C 1
ATOM 789 O O . LYS A 1 99 ? -0.396 -15.690 15.486 1.00 96.94 99 LYS A O 1
ATOM 794 N N . ILE A 1 100 ? -2.446 -15.773 14.529 1.00 97.75 100 ILE A N 1
ATOM 795 C CA . ILE A 1 100 ? -2.941 -14.478 14.987 1.00 97.75 100 ILE A CA 1
ATOM 796 C C . ILE A 1 100 ? -4.033 -14.740 16.017 1.00 97.75 100 ILE A C 1
ATOM 798 O O . ILE A 1 100 ? -5.075 -15.319 15.704 1.00 97.75 100 ILE A O 1
ATOM 802 N N . SER A 1 101 ? -3.768 -14.335 17.251 1.00 97.81 101 SER A N 1
ATOM 803 C CA . SER A 1 101 ? -4.638 -14.538 18.401 1.00 97.81 101 SER A CA 1
ATOM 804 C C . SER A 1 101 ? -5.516 -13.320 18.645 1.00 97.81 101 SER A C 1
ATOM 806 O O . SER A 1 101 ? -5.034 -12.188 18.615 1.00 97.81 101 SER A O 1
ATOM 808 N N . VAL A 1 102 ? -6.783 -13.561 18.968 1.00 98.06 102 VAL A N 1
ATOM 809 C CA . VAL A 1 102 ? -7.754 -12.551 19.395 1.00 98.06 102 VAL A CA 1
ATOM 810 C C . VAL A 1 102 ? -8.266 -12.950 20.768 1.00 98.06 102 VAL A C 1
ATOM 812 O O . VAL A 1 102 ? -8.760 -14.063 20.937 1.00 98.06 102 VAL A O 1
ATOM 815 N N . SER A 1 103 ? -8.120 -12.070 21.756 1.00 97.88 103 SER A N 1
ATOM 816 C CA . SER A 1 103 ? -8.448 -12.371 23.153 1.00 97.88 103 SER A CA 1
ATOM 817 C C . SER A 1 103 ? -9.412 -11.359 23.758 1.00 97.88 103 SER A C 1
ATOM 819 O O . SER A 1 103 ? -9.276 -10.160 23.517 1.00 97.88 103 SER A O 1
ATOM 821 N N . CYS A 1 104 ? -10.338 -11.840 24.587 1.00 96.31 104 CYS A N 1
ATOM 822 C CA . CYS A 1 104 ? -11.267 -11.033 25.379 1.00 96.31 104 CYS A CA 1
ATOM 823 C C . CYS A 1 104 ? -11.423 -11.632 26.784 1.00 96.31 104 CYS A C 1
ATOM 825 O O . CYS A 1 104 ? -11.259 -12.839 26.969 1.00 96.31 104 CYS A O 1
ATOM 827 N N . GLU A 1 105 ? -11.737 -10.801 27.776 1.00 95.62 105 GLU A N 1
ATOM 828 C CA . GLU A 1 105 ? -12.066 -11.266 29.123 1.00 95.62 105 GLU A CA 1
ATOM 829 C C . GLU A 1 105 ? -13.550 -11.650 29.205 1.00 95.62 105 GLU A C 1
ATOM 831 O O . GLU A 1 105 ? -14.432 -10.831 28.948 1.00 95.62 105 GLU A O 1
ATOM 836 N N . ILE A 1 106 ? -13.820 -12.895 29.591 1.00 94.56 106 ILE A N 1
ATOM 837 C CA . ILE A 1 106 ? -15.161 -13.446 29.791 1.00 94.56 106 ILE A CA 1
ATOM 838 C C . ILE A 1 106 ? -15.183 -14.100 31.174 1.00 94.56 106 ILE A C 1
ATOM 840 O O . ILE A 1 106 ? -14.401 -15.006 31.455 1.00 94.56 106 ILE A O 1
ATOM 844 N N . ASP A 1 107 ? -16.056 -13.615 32.059 1.00 92.00 107 ASP A N 1
ATOM 845 C CA . ASP A 1 107 ? -16.216 -14.116 33.435 1.00 92.00 107 ASP A CA 1
ATOM 846 C C . ASP A 1 107 ? -14.899 -14.211 34.232 1.00 92.00 107 ASP A C 1
ATOM 848 O O . ASP A 1 107 ? -14.629 -15.198 34.923 1.00 92.00 107 ASP A O 1
ATOM 852 N N . GLY A 1 108 ? -14.054 -13.180 34.128 1.00 90.25 108 GLY A N 1
ATOM 853 C CA . GLY A 1 108 ? -12.769 -13.122 34.831 1.00 90.25 108 GLY A CA 1
ATOM 854 C C . GLY A 1 108 ? -11.677 -14.007 34.224 1.00 90.25 108 GLY A C 1
ATOM 855 O O . GLY A 1 108 ? -10.629 -14.198 34.841 1.00 90.25 108 GLY A O 1
ATOM 856 N N . LYS A 1 109 ? -11.915 -14.593 33.043 1.00 94.50 109 LYS A N 1
ATOM 857 C CA . LYS A 1 109 ? -10.959 -15.446 32.329 1.00 94.50 109 LYS A CA 1
ATOM 858 C C . LYS A 1 109 ? -10.676 -14.897 30.941 1.00 94.50 109 LYS A C 1
ATOM 860 O O . LYS A 1 109 ? -11.587 -14.526 30.209 1.00 94.50 109 LYS A O 1
ATOM 865 N N . THR A 1 110 ? -9.410 -14.922 30.544 1.00 96.56 110 THR A N 1
ATOM 866 C CA . THR A 1 110 ? -9.024 -14.632 29.162 1.00 96.56 110 THR A CA 1
ATOM 867 C C . THR A 1 110 ? -9.428 -15.795 28.263 1.00 96.56 110 THR A C 1
ATOM 869 O O . THR A 1 110 ? -8.946 -16.915 28.436 1.00 96.56 110 THR A O 1
ATOM 872 N N . VAL A 1 111 ? -10.300 -15.520 27.298 1.00 97.44 111 VAL A N 1
ATOM 873 C CA . VAL A 1 111 ? -10.664 -16.438 26.216 1.00 97.44 111 VAL A CA 1
ATOM 874 C C . VAL A 1 111 ? -9.942 -15.987 24.954 1.00 97.44 111 VAL A C 1
ATOM 876 O O . VAL A 1 111 ? -9.994 -14.807 24.608 1.00 97.44 111 VAL A O 1
ATOM 879 N N . THR A 1 112 ? -9.271 -16.921 24.279 1.00 97.62 112 THR A N 1
ATOM 880 C CA . THR A 1 112 ? -8.448 -16.650 23.096 1.00 97.62 112 THR A CA 1
ATOM 881 C C . THR A 1 112 ? -8.848 -17.560 21.945 1.00 97.62 112 THR A C 1
ATOM 883 O O . THR A 1 112 ? -8.758 -18.779 22.059 1.00 97.62 112 THR A O 1
ATOM 886 N N . GLU A 1 113 ? -9.193 -16.950 20.817 1.00 97.56 113 GLU A N 1
ATOM 887 C CA . GLU A 1 113 ? -9.394 -17.620 19.532 1.00 97.56 113 GLU A CA 1
ATOM 888 C C . GLU A 1 113 ? -8.256 -17.271 18.571 1.00 97.56 113 GLU A C 1
ATOM 890 O O . GLU A 1 113 ? -7.529 -16.296 18.779 1.00 97.56 113 GLU A O 1
ATOM 895 N N . ASN A 1 114 ? -8.069 -18.073 17.521 1.00 97.50 114 ASN A N 1
ATOM 896 C CA . ASN A 1 114 ? -6.958 -17.892 16.588 1.00 97.50 114 ASN A CA 1
ATOM 897 C C . ASN A 1 114 ? -7.380 -18.101 15.137 1.00 97.50 114 ASN A C 1
ATOM 899 O O . ASN A 1 114 ? -8.248 -18.919 14.843 1.00 97.50 114 ASN A O 1
ATOM 903 N N . PHE A 1 115 ? -6.677 -17.434 14.229 1.00 96.25 115 PHE A N 1
ATOM 904 C CA . PHE A 1 115 ? -6.621 -17.826 12.827 1.00 96.25 115 PHE A CA 1
ATOM 905 C C . PHE A 1 115 ? -5.172 -17.875 12.355 1.00 96.25 115 PHE A C 1
ATOM 907 O O . PHE A 1 115 ? -4.302 -17.181 12.885 1.00 96.25 115 PHE A O 1
ATOM 914 N N . ASP A 1 116 ? -4.927 -18.694 11.342 1.00 95.81 116 ASP A N 1
ATOM 915 C CA . ASP A 1 116 ? -3.586 -18.908 10.821 1.00 95.81 116 ASP A CA 1
ATOM 916 C C . ASP A 1 116 ? -3.311 -17.991 9.626 1.00 95.81 116 ASP A C 1
ATOM 918 O O . ASP A 1 116 ? -4.184 -17.705 8.798 1.00 95.81 116 ASP A O 1
ATOM 922 N N . VAL A 1 117 ? -2.063 -17.545 9.543 1.00 93.25 117 VAL A N 1
ATOM 923 C CA . VAL A 1 117 ? -1.470 -16.908 8.372 1.00 93.25 117 VAL A CA 1
ATOM 924 C C . VAL A 1 117 ? -0.166 -17.624 8.032 1.00 93.25 117 VAL A C 1
ATOM 926 O O . VAL A 1 117 ? 0.448 -18.249 8.894 1.00 93.25 117 VAL A O 1
ATOM 929 N N . ASN A 1 118 ? 0.277 -17.556 6.785 1.00 89.25 118 ASN A N 1
ATOM 930 C CA . ASN A 1 118 ? 1.538 -18.143 6.348 1.00 89.25 118 ASN A CA 1
ATOM 931 C C . ASN A 1 118 ? 2.545 -17.047 5.999 1.00 89.25 118 ASN A C 1
ATOM 933 O O . ASN A 1 118 ? 2.196 -16.114 5.279 1.00 89.25 118 ASN A O 1
ATOM 937 N N . VAL A 1 119 ? 3.782 -17.169 6.472 1.00 84.88 119 VAL A N 1
ATOM 938 C CA . VAL A 1 119 ? 4.870 -16.228 6.187 1.00 84.88 119 VAL A CA 1
ATOM 939 C C . VAL A 1 119 ? 5.981 -16.948 5.427 1.00 84.88 119 VAL A C 1
ATOM 941 O O . VAL A 1 119 ? 6.463 -17.986 5.869 1.00 84.88 119 VAL A O 1
ATOM 944 N N . SER A 1 120 ? 6.427 -16.391 4.307 1.00 81.88 120 SER A N 1
ATOM 945 C CA . SER A 1 120 ? 7.521 -16.947 3.500 1.00 81.88 120 SER A CA 1
ATOM 946 C C . SER A 1 120 ? 8.697 -15.972 3.394 1.00 81.88 120 SER A C 1
ATOM 948 O O . SER A 1 120 ? 8.559 -14.773 3.645 1.00 81.88 120 SER A O 1
ATOM 950 N N . ASP A 1 121 ? 9.868 -16.467 2.990 1.00 79.50 121 ASP A N 1
ATOM 951 C CA . ASP A 1 121 ? 10.959 -15.605 2.519 1.00 79.50 121 ASP A CA 1
ATOM 952 C C . ASP A 1 121 ? 10.766 -15.354 1.016 1.00 79.50 121 ASP A C 1
ATOM 954 O O . ASP A 1 121 ? 10.734 -16.318 0.245 1.00 79.50 121 ASP A O 1
ATOM 958 N N . PRO A 1 122 ? 10.662 -14.094 0.563 1.00 73.25 122 PRO A N 1
ATOM 959 C CA . PRO A 1 122 ? 10.480 -13.800 -0.853 1.00 73.25 122 PRO A CA 1
ATOM 960 C C . PRO A 1 122 ? 11.627 -14.325 -1.730 1.00 73.25 122 PRO A C 1
ATOM 962 O O . PRO A 1 122 ? 11.398 -14.610 -2.904 1.00 73.25 122 PRO A O 1
ATOM 965 N N . HIS A 1 123 ? 12.841 -14.505 -1.198 1.00 75.00 123 HIS A N 1
ATOM 966 C CA . HIS A 1 123 ? 13.972 -15.062 -1.953 1.00 75.00 123 HIS A CA 1
ATOM 967 C C . HIS A 1 123 ? 13.818 -16.552 -2.259 1.00 75.00 123 HIS A C 1
ATOM 969 O O . HIS A 1 123 ? 14.441 -17.042 -3.204 1.00 75.00 123 HIS A O 1
ATOM 975 N N . ASN A 1 124 ? 13.004 -17.270 -1.481 1.00 81.88 124 ASN A N 1
ATOM 976 C CA . ASN A 1 124 ? 12.756 -18.686 -1.719 1.00 81.88 124 ASN A CA 1
ATOM 977 C C . ASN A 1 124 ? 11.847 -18.897 -2.928 1.00 81.88 124 ASN A C 1
ATOM 979 O O . ASN A 1 124 ? 12.071 -19.848 -3.676 1.00 81.88 124 ASN A O 1
ATOM 983 N N . ASP A 1 125 ? 10.895 -17.990 -3.144 1.00 83.31 125 ASP A N 1
ATOM 984 C CA . ASP A 1 125 ? 9.856 -18.136 -4.168 1.00 83.31 125 ASP A CA 1
ATOM 985 C C . ASP A 1 125 ? 10.130 -17.279 -5.416 1.00 83.31 125 ASP A C 1
ATOM 987 O O . ASP A 1 125 ? 9.531 -17.491 -6.473 1.00 83.31 125 ASP A O 1
ATOM 991 N N . ALA A 1 126 ? 11.027 -16.293 -5.320 1.00 87.69 126 ALA A N 1
ATOM 992 C CA . ALA A 1 126 ? 11.406 -15.447 -6.445 1.00 87.69 126 ALA A CA 1
ATOM 993 C C . ALA A 1 126 ? 12.397 -16.154 -7.393 1.00 87.69 126 ALA A C 1
ATOM 995 O O . ALA A 1 126 ? 13.365 -16.781 -6.949 1.00 87.69 126 ALA A O 1
ATOM 996 N N . PRO A 1 127 ? 12.220 -16.013 -8.717 1.00 92.38 127 PRO A N 1
ATOM 997 C CA . PRO A 1 127 ? 13.143 -16.542 -9.703 1.00 92.38 127 PRO A CA 1
ATOM 998 C C . PRO A 1 127 ? 14.426 -15.704 -9.749 1.00 92.38 127 PRO A C 1
ATOM 1000 O O . PRO A 1 127 ? 14.390 -14.478 -9.794 1.00 92.38 127 PRO A O 1
ATOM 1003 N N . ALA A 1 128 ? 15.565 -16.382 -9.819 1.00 89.75 128 ALA A N 1
ATOM 1004 C CA . ALA A 1 128 ? 16.885 -15.796 -10.039 1.00 89.75 128 ALA A CA 1
ATOM 1005 C C . ALA A 1 128 ? 17.494 -16.213 -11.387 1.00 89.75 128 ALA A C 1
ATOM 1007 O O . ALA A 1 128 ? 18.353 -15.519 -11.932 1.00 89.75 128 ALA A O 1
ATOM 1008 N N . LYS A 1 129 ? 17.061 -17.346 -11.954 1.00 94.25 129 LYS A N 1
ATOM 1009 C CA . LYS A 1 129 ? 17.551 -17.838 -13.247 1.00 94.25 129 LYS A CA 1
ATOM 1010 C C . LYS A 1 129 ? 16.496 -18.662 -13.976 1.00 94.25 129 LYS A C 1
ATOM 1012 O O . LYS A 1 129 ? 15.829 -19.492 -13.367 1.00 94.25 129 LYS A O 1
ATOM 1017 N N . VAL A 1 130 ? 16.396 -18.476 -15.289 1.00 96.94 130 VAL A N 1
ATOM 1018 C CA . VAL A 1 130 ? 15.576 -19.285 -16.200 1.00 96.94 130 VAL A CA 1
ATOM 1019 C C . VAL A 1 130 ? 16.468 -19.939 -17.232 1.00 96.94 130 VAL A C 1
ATOM 1021 O O . VAL A 1 130 ? 17.294 -19.271 -17.853 1.00 96.94 130 VAL A O 1
ATOM 1024 N N . GLU A 1 131 ? 16.240 -21.223 -17.467 1.00 96.19 131 GLU A N 1
ATOM 1025 C CA . GLU A 1 131 ? 16.868 -21.998 -18.527 1.00 96.19 131 GLU A CA 1
ATOM 1026 C C . GLU A 1 131 ? 15.782 -22.668 -19.378 1.00 96.19 131 GLU A C 1
ATOM 1028 O O . GLU A 1 131 ? 14.852 -23.285 -18.854 1.00 96.19 131 GLU A O 1
ATOM 1033 N N . ILE A 1 132 ? 15.884 -22.520 -20.700 1.00 95.69 132 ILE A N 1
ATOM 1034 C CA . ILE A 1 132 ? 14.961 -23.098 -21.686 1.00 95.69 132 ILE A CA 1
ATOM 1035 C C . ILE A 1 132 ? 15.761 -24.033 -22.587 1.00 95.69 132 ILE A C 1
ATOM 1037 O O . ILE A 1 132 ? 16.759 -23.615 -23.180 1.00 95.69 132 ILE A O 1
ATOM 1041 N N . TYR A 1 133 ? 15.306 -25.275 -22.713 1.00 93.50 133 TYR A N 1
ATOM 1042 C CA . TYR A 1 133 ? 15.982 -26.340 -23.446 1.00 93.50 133 TYR A CA 1
ATOM 1043 C C . TYR A 1 133 ? 15.120 -26.897 -24.582 1.00 93.50 133 TYR A C 1
ATOM 1045 O O . TYR A 1 133 ? 13.909 -27.047 -24.437 1.00 93.50 133 TYR A O 1
ATOM 1053 N N . ASP A 1 134 ? 15.765 -27.265 -25.688 1.00 91.44 134 ASP A N 1
ATOM 1054 C CA . ASP A 1 134 ? 15.243 -28.189 -26.702 1.00 91.44 134 ASP A CA 1
ATOM 1055 C C . ASP A 1 134 ? 15.872 -29.554 -26.433 1.00 91.44 134 ASP A C 1
ATOM 1057 O O . ASP A 1 134 ? 17.060 -29.761 -26.701 1.00 91.44 134 ASP A O 1
ATOM 1061 N N . LYS A 1 135 ? 15.091 -30.461 -25.837 1.00 88.75 135 LYS A N 1
ATOM 1062 C CA . LYS A 1 135 ? 15.594 -31.720 -25.267 1.00 88.75 135 LYS A CA 1
ATOM 1063 C C . LYS A 1 135 ? 16.724 -31.428 -24.268 1.00 88.75 135 LYS A C 1
ATOM 1065 O O . LYS A 1 135 ? 16.474 -30.781 -23.257 1.00 88.75 135 LYS A O 1
ATOM 1070 N N . ASP A 1 136 ? 17.954 -31.836 -24.573 1.00 88.69 136 ASP A N 1
ATOM 1071 C CA . ASP A 1 136 ? 19.130 -31.631 -23.717 1.00 88.69 136 ASP A CA 1
ATOM 1072 C C . ASP A 1 136 ? 19.941 -30.380 -24.089 1.00 88.69 136 ASP A C 1
ATOM 1074 O O . ASP A 1 136 ? 20.915 -30.029 -23.420 1.00 88.69 136 ASP A O 1
ATOM 1078 N N . LYS A 1 137 ? 19.562 -29.679 -25.164 1.00 89.75 137 LYS A N 1
ATOM 1079 C CA . LYS A 1 137 ? 20.295 -28.515 -25.656 1.00 89.75 137 LYS A CA 1
ATOM 1080 C C . LYS A 1 137 ? 19.748 -27.228 -25.052 1.00 89.75 137 LYS A C 1
ATOM 1082 O O . LYS A 1 137 ? 18.596 -26.877 -25.290 1.00 89.75 137 LYS A O 1
ATOM 1087 N N . LEU A 1 138 ? 20.591 -26.490 -24.329 1.00 89.12 138 LEU A N 1
ATOM 1088 C CA . LEU A 1 138 ? 20.249 -25.163 -23.811 1.00 89.12 138 LEU A CA 1
ATOM 1089 C C . LEU A 1 138 ? 20.044 -24.177 -24.972 1.00 89.12 138 LEU A C 1
ATOM 1091 O O . LEU A 1 138 ? 20.930 -24.000 -25.806 1.00 89.12 138 LEU A O 1
ATOM 1095 N N . VAL A 1 139 ? 18.873 -23.542 -25.016 1.00 90.06 139 VAL A N 1
ATOM 1096 C CA . VAL A 1 139 ? 18.480 -22.566 -26.047 1.00 90.06 139 VAL A CA 1
ATOM 1097 C C . VAL A 1 139 ? 18.509 -21.143 -25.494 1.00 90.06 139 VAL A C 1
ATOM 1099 O O . VAL A 1 139 ? 18.967 -20.230 -26.174 1.00 90.06 139 VAL A O 1
ATOM 1102 N N . VAL A 1 140 ? 18.033 -20.944 -24.262 1.00 91.25 140 VAL A N 1
ATOM 1103 C CA . VAL A 1 140 ? 18.011 -19.636 -23.592 1.00 91.25 140 VAL A CA 1
ATOM 1104 C C . VAL A 1 140 ? 18.454 -19.804 -22.150 1.00 91.25 140 VAL A C 1
ATOM 1106 O O . VAL A 1 140 ? 17.979 -20.699 -21.458 1.00 91.25 140 VAL A O 1
ATOM 1109 N N . THR A 1 141 ? 19.297 -18.889 -21.679 1.00 91.88 141 THR A N 1
ATOM 1110 C CA . THR A 1 141 ? 19.488 -18.643 -20.249 1.00 91.88 141 THR A CA 1
ATOM 1111 C C . THR A 1 141 ? 19.312 -17.158 -19.955 1.00 91.88 141 THR A C 1
ATOM 1113 O O . THR A 1 141 ? 19.771 -16.298 -20.717 1.00 91.88 141 THR A O 1
ATOM 1116 N N . LYS A 1 142 ? 18.589 -16.850 -18.879 1.00 89.56 142 LYS A N 1
ATOM 1117 C CA . LYS A 1 142 ? 18.416 -15.491 -18.365 1.00 89.56 142 LYS A CA 1
ATOM 1118 C C . LYS A 1 142 ? 18.567 -15.497 -16.859 1.00 89.56 142 LYS A C 1
ATOM 1120 O O . LYS A 1 142 ? 17.869 -16.238 -16.174 1.00 89.56 142 LYS A O 1
ATOM 1125 N N . ASN A 1 143 ? 19.433 -14.623 -16.367 1.00 84.56 143 ASN A N 1
ATOM 1126 C CA . ASN A 1 143 ? 19.436 -14.256 -14.962 1.00 84.56 143 ASN A CA 1
ATOM 1127 C C . ASN A 1 143 ? 18.330 -13.231 -14.727 1.00 84.56 143 ASN A C 1
ATOM 1129 O O . ASN A 1 143 ? 18.042 -12.404 -15.596 1.00 84.56 143 ASN A O 1
ATOM 1133 N N . ILE A 1 144 ? 17.711 -13.320 -13.563 1.00 84.31 144 ILE A N 1
ATOM 1134 C CA . ILE A 1 144 ? 16.653 -12.435 -13.112 1.00 84.31 144 ILE A CA 1
ATOM 1135 C C . ILE A 1 144 ? 17.149 -11.808 -11.820 1.00 84.31 144 ILE A C 1
ATOM 1137 O O . ILE A 1 144 ? 17.433 -12.514 -10.855 1.00 84.31 144 ILE A O 1
ATOM 1141 N N . GLY A 1 145 ? 17.285 -10.484 -11.817 1.00 76.31 145 GLY A N 1
ATOM 1142 C CA . GLY A 1 145 ? 17.573 -9.760 -10.589 1.00 76.31 145 GLY A CA 1
ATOM 1143 C C . GLY A 1 145 ? 16.373 -9.871 -9.657 1.00 76.31 145 GLY A C 1
ATOM 1144 O O . GLY A 1 145 ? 15.247 -9.602 -10.080 1.00 76.31 145 GLY A O 1
ATOM 1145 N N . PHE A 1 146 ? 16.612 -10.245 -8.398 1.00 74.00 146 PHE A N 1
ATOM 1146 C CA . PHE A 1 146 ? 15.557 -10.311 -7.384 1.00 74.00 146 PHE A CA 1
ATOM 1147 C C . PHE A 1 146 ? 14.798 -8.981 -7.318 1.00 74.00 146 PHE A C 1
ATOM 1149 O O . PHE A 1 146 ? 13.583 -8.960 -7.495 1.00 74.00 146 PHE A O 1
ATOM 1156 N N . GLU A 1 147 ? 15.533 -7.869 -7.201 1.00 64.69 147 GLU A N 1
ATOM 1157 C CA . GLU A 1 147 ? 14.951 -6.526 -7.175 1.00 64.69 147 GLU A CA 1
ATOM 1158 C C . GLU A 1 147 ? 14.189 -6.197 -8.463 1.00 64.69 147 GLU A C 1
ATOM 1160 O O . GLU A 1 147 ? 13.118 -5.610 -8.416 1.00 64.69 147 GLU A O 1
ATOM 1165 N N . GLU A 1 148 ? 14.701 -6.572 -9.638 1.00 70.00 148 GLU A N 1
ATOM 1166 C CA . GLU A 1 148 ? 14.022 -6.295 -10.910 1.00 70.00 148 GLU A CA 1
ATOM 1167 C C . GLU A 1 148 ? 12.679 -7.036 -11.006 1.00 70.00 148 GLU A C 1
ATOM 1169 O O . GLU A 1 148 ? 11.685 -6.481 -11.483 1.00 70.00 148 GLU A O 1
ATOM 1174 N N . PHE A 1 149 ? 12.636 -8.286 -10.542 1.00 78.94 149 PHE A N 1
ATOM 1175 C CA . PHE A 1 149 ? 11.434 -9.113 -10.552 1.00 78.94 149 PHE A CA 1
ATOM 1176 C C . PHE A 1 149 ? 10.382 -8.612 -9.562 1.00 78.94 149 PHE A C 1
ATOM 1178 O O . PHE A 1 149 ? 9.210 -8.463 -9.923 1.00 78.94 149 PHE A O 1
ATOM 1185 N N . THR A 1 150 ? 10.795 -8.304 -8.331 1.00 70.00 150 THR A N 1
ATOM 1186 C CA . THR A 1 150 ? 9.894 -7.772 -7.303 1.00 70.00 150 THR A CA 1
ATOM 1187 C C . THR A 1 150 ? 9.406 -6.366 -7.658 1.00 70.00 150 THR A C 1
ATOM 1189 O O . THR A 1 150 ? 8.206 -6.108 -7.565 1.00 70.00 150 THR A O 1
ATOM 1192 N N . ASN A 1 151 ? 10.277 -5.487 -8.175 1.00 62.62 151 ASN A N 1
ATOM 1193 C CA . ASN A 1 151 ? 9.919 -4.127 -8.612 1.00 62.62 151 ASN A CA 1
ATOM 1194 C C . ASN A 1 151 ? 8.878 -4.117 -9.736 1.00 62.62 151 ASN A C 1
ATOM 1196 O O . ASN A 1 151 ? 8.074 -3.192 -9.840 1.00 62.62 151 ASN A O 1
ATOM 1200 N N . ASN A 1 152 ? 8.860 -5.155 -10.569 1.00 64.25 152 ASN A N 1
ATOM 1201 C CA . ASN A 1 152 ? 7.850 -5.341 -11.603 1.00 64.25 152 ASN A CA 1
ATOM 1202 C C . ASN A 1 152 ? 6.622 -6.118 -11.099 1.00 64.25 152 ASN A C 1
ATOM 1204 O O . ASN A 1 152 ? 5.895 -6.695 -11.902 1.00 64.25 152 ASN A O 1
ATOM 1208 N N . SER A 1 153 ? 6.363 -6.129 -9.786 1.00 70.31 153 SER A N 1
ATOM 1209 C CA . SER A 1 153 ? 5.214 -6.803 -9.159 1.00 70.31 153 SER A CA 1
ATOM 1210 C C . SER A 1 15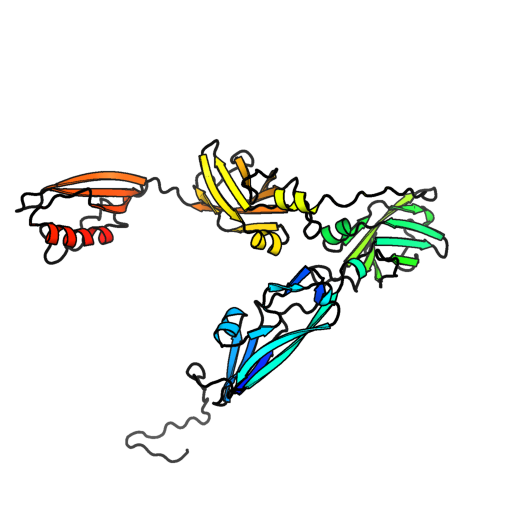3 ? 5.162 -8.315 -9.412 1.00 70.31 153 SER A C 1
ATOM 1212 O O . SER A 1 153 ? 4.082 -8.884 -9.571 1.00 70.31 153 SER A O 1
ATOM 1214 N N . GLY A 1 154 ? 6.325 -8.972 -9.455 1.00 81.00 154 GLY A N 1
ATOM 1215 C CA . GLY A 1 154 ? 6.423 -10.408 -9.725 1.00 81.00 154 GLY A CA 1
ATOM 1216 C C . GLY A 1 154 ? 6.353 -10.763 -11.208 1.00 81.00 154 GLY A C 1
ATOM 1217 O O . GLY A 1 154 ? 5.997 -11.892 -11.555 1.00 81.00 154 GLY A O 1
ATOM 1218 N N . TYR A 1 155 ? 6.647 -9.806 -12.091 1.00 86.00 155 TYR A N 1
ATOM 1219 C CA . TYR A 1 155 ? 6.611 -10.002 -13.536 1.00 86.00 155 TYR A CA 1
ATOM 1220 C C . TYR A 1 155 ? 7.965 -9.712 -14.174 1.00 86.00 155 TYR A C 1
ATOM 1222 O O . TYR A 1 155 ? 8.602 -8.714 -13.869 1.00 86.00 155 TYR A O 1
ATOM 1230 N N . MET A 1 156 ? 8.382 -10.526 -15.139 1.00 87.88 156 MET A N 1
ATOM 1231 C CA . MET A 1 156 ? 9.563 -10.231 -15.954 1.00 87.88 156 MET A CA 1
ATOM 1232 C C . MET A 1 156 ? 9.250 -10.362 -17.435 1.00 87.88 156 MET A C 1
ATOM 1234 O O . MET A 1 156 ? 8.519 -11.266 -17.837 1.00 87.88 156 MET A O 1
ATOM 1238 N N . ARG A 1 157 ? 9.787 -9.461 -18.265 1.00 88.44 157 ARG A N 1
ATOM 1239 C CA . ARG A 1 157 ? 9.567 -9.484 -19.718 1.00 88.44 157 ARG A CA 1
ATOM 1240 C C . ARG A 1 157 ? 10.881 -9.396 -20.474 1.00 88.44 157 ARG A C 1
ATOM 1242 O O . ARG A 1 157 ? 11.551 -8.372 -20.448 1.00 88.44 157 ARG A O 1
ATOM 1249 N N . PHE A 1 158 ? 11.187 -10.443 -21.228 1.00 87.12 158 PHE A N 1
ATOM 1250 C CA . PHE A 1 158 ? 12.332 -10.493 -22.123 1.00 87.12 158 PHE A CA 1
ATOM 1251 C C . PHE A 1 158 ? 11.866 -10.370 -23.571 1.00 87.12 158 PHE A C 1
ATOM 1253 O O . PHE A 1 158 ? 11.317 -11.305 -24.165 1.00 87.12 158 PHE A O 1
ATOM 1260 N N . TYR A 1 159 ? 12.077 -9.190 -24.151 1.00 85.00 159 TYR A N 1
ATOM 1261 C CA . TYR A 1 159 ? 11.733 -8.939 -25.545 1.00 85.00 159 TYR A CA 1
ATOM 1262 C C . TYR A 1 159 ? 12.835 -9.390 -26.500 1.00 85.00 159 TYR A C 1
ATOM 1264 O O . TYR A 1 159 ? 14.014 -9.302 -26.165 1.00 85.00 159 TYR A O 1
ATOM 1272 N N . ASN A 1 160 ? 12.443 -9.838 -27.696 1.00 86.31 160 ASN A N 1
ATOM 1273 C CA . ASN A 1 160 ? 13.359 -10.199 -28.782 1.00 86.31 160 ASN A CA 1
ATOM 1274 C C . ASN A 1 160 ? 14.446 -11.202 -28.365 1.00 86.31 160 ASN A C 1
ATOM 1276 O O . ASN A 1 160 ? 15.594 -11.096 -28.791 1.00 86.31 160 ASN A O 1
ATOM 1280 N N . THR A 1 161 ? 14.093 -12.170 -27.519 1.00 90.12 161 THR A N 1
ATOM 1281 C CA . THR A 1 161 ? 15.026 -13.219 -27.107 1.00 90.12 161 THR A CA 1
ATOM 1282 C C . THR A 1 161 ? 15.369 -14.067 -28.320 1.00 90.12 161 THR A C 1
ATOM 1284 O O . THR A 1 161 ? 14.484 -14.650 -28.945 1.00 90.12 161 THR A O 1
ATOM 1287 N N . GLU A 1 162 ? 16.646 -14.083 -28.682 1.00 89.75 162 GLU A N 1
ATOM 1288 C CA . GLU A 1 162 ? 17.102 -14.752 -29.892 1.00 89.75 162 GLU A CA 1
ATOM 1289 C C . GLU A 1 162 ? 17.017 -16.268 -29.730 1.00 89.75 162 GLU A C 1
ATOM 1291 O O . GLU A 1 162 ? 17.563 -16.828 -28.781 1.00 89.75 162 GLU A O 1
ATOM 1296 N N . ILE A 1 163 ? 16.318 -16.923 -30.656 1.00 90.69 163 ILE A N 1
ATOM 1297 C CA . ILE A 1 163 ? 16.256 -18.381 -30.767 1.00 90.69 163 ILE A CA 1
ATOM 1298 C C . ILE A 1 163 ? 16.444 -18.799 -32.233 1.00 90.69 163 ILE A C 1
ATOM 1300 O O . ILE A 1 163 ? 16.148 -18.017 -33.143 1.00 90.69 163 ILE A O 1
ATOM 1304 N N . PRO A 1 164 ? 16.898 -20.036 -32.493 1.00 90.62 164 PRO A N 1
ATOM 1305 C CA . PRO A 1 164 ? 17.052 -20.552 -33.847 1.00 90.62 164 PRO A CA 1
ATOM 1306 C C . PRO A 1 164 ? 15.793 -20.411 -34.714 1.00 90.62 164 PRO A C 1
ATOM 1308 O O . PRO A 1 164 ? 14.684 -20.764 -34.303 1.00 90.62 164 PRO A O 1
ATOM 1311 N N . LYS A 1 165 ? 15.974 -19.986 -35.967 1.00 92.75 165 LYS A N 1
ATOM 1312 C CA . LYS A 1 165 ? 14.884 -19.779 -36.934 1.00 92.75 165 LYS A CA 1
ATOM 1313 C C . LYS A 1 165 ? 14.039 -21.018 -37.221 1.00 92.75 165 LYS A C 1
ATOM 1315 O O . LYS A 1 165 ? 12.874 -20.894 -37.583 1.00 92.75 165 LYS A O 1
ATOM 1320 N N . LYS A 1 166 ? 14.564 -22.222 -36.957 1.00 91.56 166 LYS A N 1
ATOM 1321 C CA . LYS A 1 166 ? 13.796 -23.477 -37.043 1.00 91.56 166 LYS A CA 1
ATOM 1322 C C . LYS A 1 166 ? 12.512 -23.476 -36.195 1.00 91.56 166 LYS A C 1
ATOM 1324 O O . LYS A 1 166 ? 11.616 -24.254 -36.505 1.00 91.56 166 LYS A O 1
ATOM 1329 N N . TYR A 1 167 ? 12.410 -22.628 -35.166 1.00 91.81 167 TYR A N 1
ATOM 1330 C CA . TYR A 1 167 ? 11.219 -22.514 -34.317 1.00 91.81 167 TYR A CA 1
ATOM 1331 C C . TYR A 1 167 ? 10.161 -21.534 -34.839 1.00 91.81 167 TYR A C 1
ATOM 1333 O O . TYR A 1 167 ? 9.049 -21.522 -34.314 1.00 91.81 167 TYR A O 1
ATOM 1341 N N . GLU A 1 168 ? 10.462 -20.718 -35.851 1.00 91.75 168 GLU A N 1
ATOM 1342 C CA . GLU A 1 168 ? 9.540 -19.704 -36.369 1.00 91.75 168 GLU A CA 1
ATOM 1343 C C . GLU A 1 168 ? 8.206 -20.328 -36.805 1.00 91.75 168 GLU A C 1
ATOM 1345 O O . GLU A 1 168 ? 8.155 -21.183 -37.687 1.00 91.75 168 GLU A O 1
ATOM 1350 N N . GLY A 1 169 ? 7.122 -19.946 -36.119 1.00 87.50 169 GLY A N 1
ATOM 1351 C CA . GLY A 1 169 ? 5.772 -20.470 -36.354 1.00 87.50 169 GLY A CA 1
ATOM 1352 C C . GLY A 1 169 ? 5.531 -21.926 -35.925 1.00 87.50 169 GLY A C 1
ATOM 1353 O O . GLY A 1 169 ? 4.419 -22.414 -36.103 1.00 87.50 169 GLY A O 1
ATOM 1354 N N . LYS A 1 170 ? 6.527 -22.618 -35.354 1.00 89.19 170 LYS A N 1
ATOM 1355 C CA . LYS A 1 170 ? 6.487 -24.075 -35.114 1.00 89.19 170 LYS A CA 1
ATOM 1356 C C . LYS A 1 170 ? 6.482 -24.499 -33.645 1.00 89.19 170 LYS A C 1
ATOM 1358 O O . LYS A 1 170 ? 6.275 -25.674 -33.377 1.00 89.19 170 LYS A O 1
ATOM 1363 N N . TRP A 1 171 ? 6.714 -23.582 -32.707 1.00 92.19 171 TRP A N 1
ATOM 1364 C CA . TRP A 1 171 ? 6.756 -23.906 -31.276 1.00 92.19 171 TRP A CA 1
ATOM 1365 C C . TRP A 1 171 ? 5.390 -23.764 -30.583 1.00 92.19 171 TRP A C 1
ATOM 1367 O O . TRP A 1 171 ? 4.543 -22.948 -30.969 1.00 92.19 171 TRP A O 1
ATOM 1377 N N . ASP A 1 172 ? 5.211 -24.513 -29.500 1.00 91.50 172 ASP A N 1
ATOM 1378 C CA . ASP A 1 172 ? 4.119 -24.450 -28.530 1.00 91.50 172 ASP A CA 1
ATOM 1379 C C . ASP A 1 172 ? 4.641 -24.509 -27.075 1.00 91.50 172 ASP A C 1
ATOM 1381 O O . ASP A 1 172 ? 5.837 -24.353 -26.826 1.00 91.50 172 ASP A O 1
ATOM 1385 N N . LYS A 1 173 ? 3.741 -24.679 -26.097 1.00 88.62 173 LYS A N 1
ATOM 1386 C CA . LYS A 1 173 ? 4.113 -24.734 -24.673 1.00 88.62 173 LYS A CA 1
ATOM 1387 C C . LYS A 1 173 ? 4.954 -25.968 -24.298 1.00 88.62 173 LYS A C 1
ATOM 1389 O O . LYS A 1 173 ? 5.676 -25.890 -23.313 1.00 88.62 173 LYS A O 1
ATOM 1394 N N . ASP A 1 174 ? 4.870 -27.052 -25.071 1.00 92.81 174 ASP A N 1
ATOM 1395 C CA . ASP A 1 174 ? 5.500 -28.349 -24.785 1.00 92.81 174 ASP A CA 1
ATOM 1396 C C . ASP A 1 174 ? 6.781 -28.555 -25.619 1.00 92.81 174 ASP A C 1
ATOM 1398 O O . ASP A 1 174 ? 7.539 -29.496 -25.407 1.00 92.81 174 ASP A O 1
ATOM 1402 N N . THR A 1 175 ? 7.056 -27.644 -26.558 1.00 93.25 175 THR A N 1
ATOM 1403 C CA . THR A 1 175 ? 8.256 -27.656 -27.407 1.00 93.25 175 THR A CA 1
ATOM 1404 C C . THR A 1 175 ? 9.551 -27.532 -26.603 1.00 93.25 175 THR A C 1
ATOM 1406 O O . THR A 1 175 ? 10.587 -28.036 -27.035 1.00 93.25 175 THR A O 1
ATOM 1409 N N . PHE A 1 176 ? 9.509 -26.854 -25.454 1.00 94.88 176 PHE A N 1
ATOM 1410 C CA . PHE A 1 176 ? 10.685 -26.591 -24.633 1.00 94.88 176 PHE A CA 1
ATOM 1411 C C . PHE A 1 176 ? 10.541 -27.161 -23.227 1.00 94.88 176 PHE A C 1
ATOM 1413 O O . PHE A 1 176 ? 9.494 -27.028 -22.595 1.00 94.88 176 PHE A O 1
ATOM 1420 N N . THR A 1 177 ? 11.645 -27.675 -22.690 1.00 95.88 177 THR A N 1
ATOM 1421 C CA . THR A 1 177 ? 11.771 -27.948 -21.256 1.00 95.88 177 THR A CA 1
ATOM 1422 C C . THR A 1 177 ? 12.254 -26.681 -20.562 1.00 95.88 177 THR A C 1
ATOM 1424 O O . THR A 1 177 ? 13.283 -26.119 -20.938 1.00 95.88 177 THR A O 1
ATOM 1427 N N . VAL A 1 178 ? 11.534 -26.227 -19.538 1.00 97.44 178 VAL A N 1
ATOM 1428 C CA . VAL A 1 178 ? 11.866 -25.008 -18.790 1.00 97.44 178 VAL A CA 1
ATOM 1429 C C . VAL A 1 178 ? 12.275 -25.372 -17.372 1.00 97.44 178 VAL A C 1
ATOM 1431 O O . VAL A 1 178 ? 11.613 -26.172 -16.717 1.00 97.44 178 VAL A O 1
ATOM 1434 N N . LYS A 1 179 ? 13.353 -24.757 -16.889 1.00 97.12 179 LYS A N 1
ATOM 1435 C CA . LYS A 1 179 ? 13.770 -24.817 -15.488 1.00 97.12 179 LYS A CA 1
ATOM 1436 C C . LYS A 1 179 ? 13.920 -23.402 -14.959 1.00 97.12 179 LYS A C 1
ATOM 1438 O O . LYS A 1 179 ? 14.562 -22.566 -15.594 1.00 97.12 179 LYS A O 1
ATOM 1443 N N . VAL A 1 180 ? 13.321 -23.135 -13.805 1.00 97.31 180 VAL A N 1
ATOM 1444 C CA . VAL A 1 180 ? 13.445 -21.851 -13.114 1.00 97.31 180 VAL A CA 1
ATOM 1445 C C . VAL A 1 180 ? 14.007 -22.109 -11.732 1.00 97.31 180 VAL A C 1
ATOM 1447 O O . VAL A 1 180 ? 13.554 -23.016 -11.039 1.00 97.31 180 VAL A O 1
ATOM 1450 N N . TYR A 1 181 ? 15.010 -21.329 -11.360 1.00 92.62 181 TYR A N 1
ATOM 1451 C CA . TYR A 1 181 ? 15.746 -21.478 -10.117 1.00 92.62 181 TYR A CA 1
ATOM 1452 C C . TYR A 1 181 ? 15.616 -20.220 -9.276 1.00 92.62 181 TYR A C 1
ATOM 1454 O O . TYR A 1 181 ? 15.650 -19.121 -9.833 1.00 92.62 181 TYR A O 1
ATOM 1462 N N . ASN A 1 182 ? 15.533 -20.374 -7.958 1.00 90.00 182 ASN A N 1
ATOM 1463 C CA . ASN A 1 182 ? 15.673 -19.266 -7.016 1.00 90.00 182 ASN A CA 1
ATOM 1464 C C . ASN A 1 182 ? 17.152 -18.928 -6.742 1.00 90.00 182 ASN A C 1
ATOM 1466 O O . ASN A 1 182 ? 18.061 -19.556 -7.293 1.00 90.00 182 ASN A O 1
ATOM 1470 N N . ALA A 1 183 ? 17.405 -17.933 -5.887 1.00 83.94 183 ALA A N 1
ATOM 1471 C CA . ALA A 1 183 ? 18.763 -17.466 -5.580 1.00 83.94 183 ALA A CA 1
ATOM 1472 C C . ALA A 1 183 ? 19.650 -18.539 -4.914 1.00 83.94 183 ALA A C 1
ATOM 1474 O O . ALA A 1 183 ? 20.870 -18.513 -5.068 1.00 83.94 183 ALA A O 1
ATOM 1475 N N . SER A 1 184 ? 19.045 -19.504 -4.217 1.00 81.44 184 SER A N 1
ATOM 1476 C CA . SER A 1 184 ? 19.734 -20.648 -3.604 1.00 81.44 184 SER A CA 1
ATOM 1477 C C . SER A 1 184 ? 19.997 -21.797 -4.584 1.00 81.44 184 SER A C 1
ATOM 1479 O O . SER A 1 184 ? 20.626 -22.783 -4.208 1.00 81.44 184 SER A O 1
ATOM 1481 N N . GLY A 1 185 ? 19.528 -21.693 -5.832 1.00 84.19 185 GLY A N 1
ATOM 1482 C CA . GLY A 1 185 ? 19.665 -22.738 -6.846 1.00 84.19 185 GLY A CA 1
ATOM 1483 C C . GLY A 1 185 ? 18.614 -23.848 -6.761 1.00 84.19 185 GLY A C 1
ATOM 1484 O O . GLY A 1 185 ? 18.750 -24.857 -7.453 1.00 84.19 185 GLY A O 1
ATOM 1485 N N . ASN A 1 186 ? 17.560 -23.676 -5.959 1.00 91.38 186 ASN A N 1
ATOM 1486 C CA . ASN A 1 186 ? 16.453 -24.629 -5.879 1.00 91.38 186 ASN A CA 1
ATOM 1487 C C . ASN A 1 186 ? 15.483 -24.421 -7.046 1.00 91.38 186 ASN A C 1
ATOM 1489 O O . ASN A 1 186 ? 15.257 -23.287 -7.471 1.00 91.38 186 ASN A O 1
ATOM 1493 N N . LEU A 1 187 ? 14.905 -25.513 -7.554 1.00 94.38 187 LEU A N 1
ATOM 1494 C CA . LEU A 1 187 ? 13.894 -25.457 -8.610 1.00 94.38 187 LEU A CA 1
ATOM 1495 C C . LEU A 1 187 ? 12.581 -24.889 -8.072 1.00 94.38 187 LEU A C 1
ATOM 1497 O O . LEU A 1 187 ? 12.075 -25.346 -7.049 1.00 94.38 187 LEU A O 1
ATOM 1501 N N . LEU A 1 188 ? 12.021 -23.936 -8.810 1.00 94.00 188 LEU A N 1
ATOM 1502 C CA . LEU A 1 188 ? 10.691 -23.399 -8.568 1.00 94.00 188 LEU A CA 1
ATOM 1503 C C . LEU A 1 188 ? 9.638 -24.217 -9.314 1.00 94.00 188 LEU A C 1
ATOM 1505 O O . LEU A 1 188 ? 9.865 -24.685 -10.434 1.00 94.00 188 LEU A O 1
ATOM 1509 N N . ASN A 1 189 ? 8.464 -24.341 -8.704 1.00 93.69 189 ASN A N 1
ATOM 1510 C CA . ASN A 1 189 ? 7.275 -24.852 -9.368 1.00 93.69 189 ASN A CA 1
ATOM 1511 C C . ASN A 1 189 ? 6.834 -23.874 -10.466 1.00 93.69 189 ASN A C 1
ATOM 1513 O O . ASN A 1 189 ? 6.789 -22.662 -10.238 1.00 93.69 189 ASN A O 1
ATOM 1517 N N . ILE A 1 190 ? 6.515 -24.385 -11.657 1.00 95.44 190 ILE A N 1
ATOM 1518 C CA . ILE A 1 190 ? 6.167 -23.556 -12.816 1.00 95.44 190 ILE A CA 1
ATOM 1519 C C . ILE A 1 190 ? 5.037 -24.148 -13.650 1.00 95.44 190 ILE A C 1
ATOM 1521 O O . ILE A 1 190 ? 4.840 -25.360 -13.708 1.00 95.44 190 ILE A O 1
ATOM 1525 N N . ASN A 1 191 ? 4.355 -23.278 -14.394 1.00 94.38 191 ASN A N 1
ATOM 1526 C CA . ASN A 1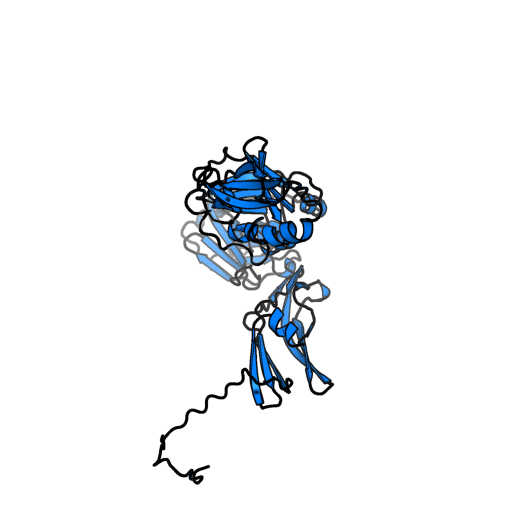 191 ? 3.433 -23.671 -15.454 1.00 94.38 191 ASN A CA 1
ATOM 1527 C C . ASN A 1 191 ? 3.728 -22.900 -16.746 1.00 94.38 191 ASN A C 1
ATOM 1529 O O . ASN A 1 191 ? 3.733 -21.670 -16.762 1.00 94.38 191 ASN A O 1
ATOM 1533 N N . VAL A 1 192 ? 3.955 -23.614 -17.847 1.00 95.81 192 VAL A N 1
ATOM 1534 C CA . VAL A 1 192 ? 4.283 -23.009 -19.142 1.00 95.81 192 VAL A CA 1
ATOM 1535 C C . VAL A 1 192 ? 3.027 -22.880 -20.002 1.00 95.81 192 VAL A C 1
ATOM 1537 O O . VAL A 1 192 ? 2.286 -23.837 -20.228 1.00 95.81 192 VAL A O 1
ATOM 1540 N N . LYS A 1 193 ? 2.794 -21.678 -20.535 1.00 93.94 193 LYS A N 1
ATOM 1541 C CA . LYS A 1 193 ? 1.682 -21.363 -21.437 1.00 93.94 193 LYS A CA 1
ATOM 1542 C C . LYS A 1 193 ? 2.160 -20.604 -22.668 1.00 93.94 193 LYS A C 1
ATOM 1544 O O . LYS A 1 193 ? 3.014 -19.724 -22.596 1.00 93.94 193 LYS A O 1
ATOM 1549 N N . LYS A 1 194 ? 1.506 -20.865 -23.800 1.00 91.50 194 LYS A N 1
ATOM 1550 C CA . LYS A 1 194 ? 1.606 -20.038 -25.006 1.00 91.50 194 LYS A CA 1
ATOM 1551 C C . LYS A 1 194 ? 0.448 -19.041 -25.036 1.00 91.50 194 LYS A C 1
ATOM 1553 O O . LYS A 1 194 ? -0.708 -19.436 -25.161 1.00 91.50 194 LYS A O 1
ATOM 1558 N N . ARG A 1 195 ? 0.750 -17.744 -24.936 1.00 86.12 195 ARG A N 1
ATOM 1559 C CA . ARG A 1 195 ? -0.231 -16.650 -25.048 1.00 86.12 195 ARG A CA 1
ATOM 1560 C C . ARG A 1 195 ? -0.005 -15.912 -26.369 1.00 86.12 195 ARG A C 1
ATOM 1562 O O . ARG A 1 195 ? 0.837 -15.024 -26.455 1.00 86.12 195 ARG A O 1
ATOM 1569 N N . LYS A 1 196 ? -0.746 -16.280 -27.421 1.00 85.38 196 LYS A N 1
ATOM 1570 C CA . LYS A 1 196 ? -0.499 -15.821 -28.807 1.00 85.38 196 LYS A CA 1
ATOM 1571 C C . LYS A 1 196 ? 0.946 -16.137 -29.241 1.00 85.38 196 LYS A C 1
ATOM 1573 O O . LYS A 1 196 ? 1.295 -17.308 -29.353 1.00 85.38 196 LYS A O 1
ATOM 1578 N N . ALA A 1 197 ? 1.774 -15.116 -29.462 1.00 86.12 197 ALA A N 1
ATOM 1579 C CA . ALA A 1 197 ? 3.188 -15.239 -29.824 1.00 86.12 197 ALA A CA 1
ATOM 1580 C C . ALA A 1 197 ? 4.144 -15.135 -28.615 1.00 86.12 197 ALA A C 1
ATOM 1582 O O . ALA A 1 197 ? 5.354 -15.040 -28.801 1.00 86.12 197 ALA A O 1
ATOM 1583 N N . LEU A 1 198 ? 3.612 -15.118 -27.387 1.00 92.31 198 LEU A N 1
ATOM 1584 C CA . LEU A 1 198 ? 4.378 -14.941 -26.153 1.00 92.31 198 LEU A CA 1
ATOM 1585 C C . LEU A 1 198 ? 4.503 -16.271 -25.411 1.00 92.31 198 LEU A C 1
ATOM 1587 O O . LEU A 1 198 ? 3.513 -16.988 -25.226 1.00 92.31 198 LEU A O 1
ATOM 1591 N N . PHE A 1 199 ? 5.720 -16.583 -24.981 1.00 95.25 199 PHE A N 1
ATOM 1592 C CA . PHE A 1 199 ? 6.026 -17.745 -24.157 1.00 95.25 199 PHE A CA 1
ATOM 1593 C C . PHE A 1 199 ? 6.006 -17.318 -22.691 1.00 95.25 199 PHE A C 1
ATOM 1595 O O . PHE A 1 199 ? 6.788 -16.462 -22.279 1.00 95.25 199 PHE A O 1
ATOM 1602 N N . ASN A 1 200 ? 5.058 -17.844 -21.924 1.00 94.94 200 ASN A N 1
ATOM 1603 C CA . ASN A 1 200 ? 4.737 -17.374 -20.583 1.00 94.94 200 ASN A CA 1
ATOM 1604 C C . ASN A 1 200 ? 4.985 -18.486 -19.563 1.00 94.94 200 ASN A C 1
ATOM 1606 O O . ASN A 1 200 ? 4.361 -19.539 -19.646 1.00 94.94 200 ASN A O 1
ATOM 1610 N N . ILE A 1 201 ? 5.848 -18.229 -18.590 1.00 95.94 201 ILE A N 1
ATOM 1611 C CA . ILE A 1 201 ? 6.171 -19.132 -17.487 1.00 95.94 201 ILE A CA 1
ATOM 1612 C C . ILE A 1 201 ? 5.518 -18.554 -16.233 1.00 95.94 201 ILE A C 1
ATOM 1614 O O . ILE A 1 201 ? 5.922 -17.496 -15.764 1.00 95.94 201 ILE A O 1
ATOM 1618 N N . GLU A 1 202 ? 4.477 -19.198 -15.725 1.00 94.00 202 GLU A N 1
ATOM 1619 C CA . GLU A 1 202 ? 3.795 -18.810 -14.488 1.00 94.00 202 GLU A CA 1
ATOM 1620 C C . GLU A 1 202 ? 4.512 -19.427 -13.283 1.00 94.00 202 GLU A C 1
ATOM 1622 O O . GLU A 1 202 ? 4.959 -20.572 -13.349 1.00 94.00 202 GLU A O 1
ATOM 1627 N N . LEU A 1 203 ? 4.597 -18.659 -12.200 1.00 92.50 203 LEU A N 1
A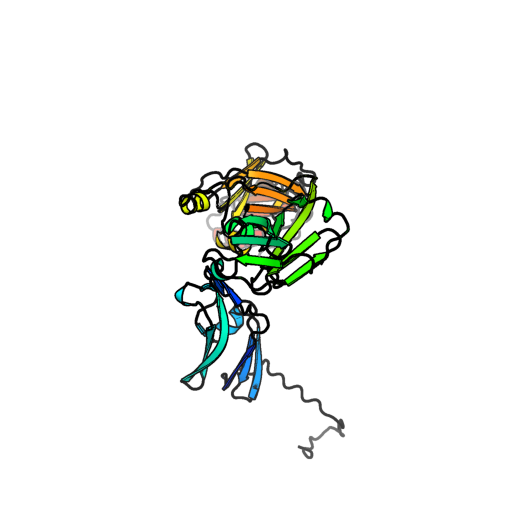TOM 1628 C CA . LEU A 1 203 ? 5.173 -19.015 -10.906 1.00 92.50 203 LEU A CA 1
ATOM 1629 C C . LEU A 1 203 ? 4.018 -19.046 -9.894 1.00 92.50 203 LEU A C 1
ATOM 1631 O O . LEU A 1 203 ? 3.742 -18.022 -9.263 1.00 92.50 203 LEU A O 1
ATOM 1635 N N . PRO A 1 204 ? 3.278 -20.167 -9.805 1.00 87.31 204 PRO A N 1
ATOM 1636 C CA . PRO A 1 204 ? 2.056 -20.255 -9.004 1.00 87.31 204 PRO A CA 1
ATOM 1637 C C . PRO A 1 204 ? 2.310 -20.048 -7.510 1.00 87.31 204 PRO A C 1
ATOM 1639 O O . PRO A 1 204 ? 1.463 -19.481 -6.827 1.00 87.31 204 PRO A O 1
ATOM 1642 N N . ASP A 1 205 ? 3.486 -20.454 -7.034 1.00 84.44 205 ASP A N 1
ATOM 1643 C CA . ASP A 1 205 ? 3.845 -20.388 -5.617 1.00 84.44 205 ASP A CA 1
ATOM 1644 C C . ASP A 1 205 ? 4.407 -19.005 -5.233 1.00 84.44 205 ASP A C 1
ATOM 1646 O O . ASP A 1 205 ? 4.486 -18.666 -4.055 1.00 84.44 205 ASP A O 1
ATOM 1650 N N . TYR A 1 206 ? 4.746 -18.163 -6.222 1.00 83.31 206 TYR A N 1
ATOM 1651 C CA . TYR A 1 206 ? 5.157 -16.785 -5.967 1.00 83.31 206 TYR A CA 1
ATOM 1652 C C . TYR A 1 206 ? 3.943 -15.901 -5.681 1.00 83.31 206 TYR A C 1
ATOM 1654 O O . TYR A 1 206 ? 3.056 -15.732 -6.520 1.00 83.31 206 TYR A O 1
ATOM 1662 N N . MET A 1 207 ? 3.929 -15.249 -4.526 1.00 71.94 207 MET A N 1
ATOM 1663 C CA . MET A 1 207 ? 2.811 -14.425 -4.079 1.00 71.94 207 MET A CA 1
ATOM 1664 C C . MET A 1 207 ? 2.929 -12.999 -4.623 1.00 71.94 207 MET A C 1
ATOM 1666 O O . MET A 1 207 ? 3.370 -12.074 -3.943 1.00 71.94 207 MET A O 1
ATOM 1670 N N . ALA A 1 208 ? 2.507 -12.804 -5.872 1.00 61.28 208 ALA A N 1
ATOM 1671 C CA . ALA A 1 208 ? 2.390 -11.467 -6.448 1.00 61.28 208 ALA A CA 1
ATOM 1672 C C . ALA A 1 208 ? 1.295 -10.633 -5.744 1.00 61.28 208 ALA A C 1
ATOM 1674 O O . ALA A 1 208 ? 0.293 -11.171 -5.269 1.00 61.28 208 ALA A O 1
ATOM 1675 N N . LEU A 1 209 ? 1.449 -9.302 -5.756 1.00 47.66 209 LEU A N 1
ATOM 1676 C CA . LEU A 1 209 ? 0.581 -8.304 -5.095 1.00 47.66 209 LEU A CA 1
ATOM 1677 C C . LEU A 1 209 ? -0.934 -8.460 -5.352 1.00 47.66 209 LEU A C 1
ATOM 1679 O O . LEU A 1 209 ? -1.735 -8.025 -4.531 1.00 47.66 209 LEU A O 1
ATOM 1683 N N . HIS A 1 210 ? -1.338 -9.079 -6.466 1.00 49.31 210 HIS A N 1
ATOM 1684 C CA . HIS A 1 210 ? -2.743 -9.259 -6.861 1.00 49.31 210 HIS A CA 1
ATOM 1685 C C . HIS A 1 210 ? -3.269 -10.695 -6.691 1.00 49.31 210 HIS A C 1
ATOM 1687 O O . HIS A 1 210 ? -4.323 -11.026 -7.228 1.00 49.31 210 HIS A O 1
ATOM 1693 N N . GLY A 1 211 ? -2.531 -11.573 -6.002 1.00 52.12 211 GLY A N 1
ATOM 1694 C CA . GLY A 1 211 ? -2.937 -12.967 -5.778 1.00 52.12 211 GLY A CA 1
ATOM 1695 C C . GLY A 1 211 ? -2.935 -13.849 -7.035 1.00 52.12 211 GLY A C 1
ATOM 1696 O O . GLY A 1 211 ? -3.366 -14.995 -6.979 1.00 52.12 211 GLY A O 1
ATOM 1697 N N . SER A 1 212 ? -2.449 -13.342 -8.172 1.00 57.66 212 SER A N 1
ATOM 1698 C CA . SER A 1 212 ? -2.469 -14.027 -9.472 1.00 57.66 212 SER A CA 1
ATOM 1699 C C . SER A 1 212 ? -1.238 -14.895 -9.765 1.00 57.66 212 SER A C 1
ATOM 1701 O O . SER A 1 212 ? -1.118 -15.404 -10.879 1.00 57.66 212 SER A O 1
ATOM 1703 N N . GLY A 1 213 ? -0.312 -15.037 -8.812 1.00 71.81 213 GLY A N 1
ATOM 1704 C CA . GLY A 1 213 ? 1.001 -15.638 -9.057 1.00 71.81 213 GLY A CA 1
ATOM 1705 C C . GLY A 1 213 ? 1.969 -14.696 -9.791 1.00 71.81 213 GLY A C 1
ATOM 1706 O O . GLY A 1 213 ? 1.554 -13.688 -10.375 1.00 71.81 213 GLY A O 1
ATOM 1707 N N . GLY A 1 214 ? 3.264 -15.020 -9.775 1.00 87.50 214 GLY A N 1
ATOM 1708 C CA . GLY A 1 214 ? 4.275 -14.340 -10.597 1.00 87.50 214 GLY A CA 1
ATOM 1709 C C . GLY A 1 214 ? 4.331 -14.893 -12.026 1.00 87.50 214 GLY A C 1
ATOM 1710 O O . GLY A 1 214 ? 3.824 -15.982 -12.297 1.00 87.50 214 GLY A O 1
ATOM 1711 N N . TYR A 1 215 ? 4.961 -14.186 -12.969 1.00 92.31 215 TYR A N 1
ATOM 1712 C CA . TYR A 1 215 ? 5.283 -14.775 -14.277 1.00 92.31 215 TYR A CA 1
ATOM 1713 C C . TYR A 1 215 ? 6.511 -14.171 -14.959 1.00 92.31 215 TYR A C 1
ATOM 1715 O O . TYR A 1 215 ? 6.888 -13.020 -14.753 1.00 92.31 215 TYR A O 1
ATOM 1723 N N . ILE A 1 216 ? 7.100 -14.946 -15.863 1.00 94.94 216 ILE A N 1
ATOM 1724 C CA . ILE A 1 216 ? 8.194 -14.537 -16.739 1.00 94.94 216 ILE A CA 1
ATOM 1725 C C . ILE A 1 216 ? 7.732 -14.736 -18.178 1.00 94.94 216 ILE A C 1
ATOM 1727 O O . ILE A 1 216 ? 7.262 -15.808 -18.555 1.00 94.94 216 ILE A O 1
ATOM 1731 N N . MET A 1 217 ? 7.852 -13.698 -18.995 1.00 94.12 217 MET A N 1
ATOM 1732 C CA . MET A 1 217 ? 7.337 -13.675 -20.355 1.00 94.12 217 MET A CA 1
ATOM 1733 C C . MET A 1 217 ? 8.453 -13.415 -21.357 1.00 94.12 217 MET A C 1
ATOM 1735 O O . MET A 1 217 ? 9.231 -12.474 -21.214 1.00 94.12 217 MET A O 1
ATOM 1739 N N . PHE A 1 218 ? 8.476 -14.210 -22.417 1.00 94.69 218 PHE A N 1
ATOM 1740 C CA . PHE A 1 218 ? 9.404 -14.075 -23.526 1.00 94.69 218 PHE A CA 1
ATOM 1741 C C . PHE A 1 218 ? 8.648 -13.752 -24.815 1.00 94.69 218 PHE A C 1
ATOM 1743 O O . PHE A 1 218 ? 7.612 -14.348 -25.119 1.00 94.69 218 PHE A O 1
ATOM 1750 N N . SER A 1 219 ? 9.205 -12.834 -25.602 1.00 92.06 219 SER A N 1
ATOM 1751 C CA . SER A 1 219 ? 8.974 -12.805 -27.049 1.00 92.06 219 SER A CA 1
ATOM 1752 C C . SER A 1 219 ? 10.260 -13.212 -27.751 1.00 92.06 219 SER A C 1
ATOM 1754 O O . SER A 1 219 ? 11.357 -12.903 -27.277 1.00 92.06 219 SER A O 1
ATOM 1756 N N . PHE A 1 220 ? 10.118 -13.917 -28.867 1.00 92.00 220 PHE A N 1
ATOM 1757 C CA . PHE A 1 220 ? 11.243 -14.503 -29.574 1.00 92.00 220 PHE A CA 1
ATOM 1758 C C . PHE A 1 220 ? 11.579 -13.740 -30.850 1.00 92.00 220 PHE A C 1
ATOM 1760 O O . PHE A 1 220 ? 10.688 -13.317 -31.585 1.00 92.00 220 PHE A O 1
ATOM 1767 N N . LYS A 1 221 ? 12.881 -13.602 -31.110 1.00 91.38 221 LYS A N 1
ATOM 1768 C CA . LYS A 1 221 ? 13.448 -13.145 -32.379 1.00 91.38 221 LYS A CA 1
ATOM 1769 C C . LYS A 1 221 ? 14.162 -14.327 -33.028 1.00 91.38 221 LYS A C 1
ATOM 1771 O O . LYS A 1 221 ? 14.970 -14.992 -32.389 1.00 91.38 221 LYS A O 1
ATOM 1776 N N . TYR A 1 222 ? 13.859 -14.592 -34.290 1.00 91.81 222 TYR A N 1
ATOM 1777 C CA . TYR A 1 222 ? 14.370 -15.760 -34.998 1.00 91.81 222 TYR A CA 1
ATOM 1778 C C . TYR A 1 222 ? 15.661 -15.416 -35.737 1.00 91.81 222 TYR A C 1
ATOM 1780 O O . TYR A 1 222 ? 15.686 -14.485 -36.541 1.00 91.81 222 TYR A O 1
ATOM 1788 N N . VAL A 1 223 ? 16.733 -16.154 -35.453 1.00 89.31 223 VAL A N 1
ATOM 1789 C CA . VAL A 1 223 ? 18.064 -15.932 -36.037 1.00 89.31 223 VAL A CA 1
ATOM 1790 C C . VAL A 1 223 ? 18.604 -17.209 -36.679 1.00 89.31 223 VAL A C 1
ATOM 1792 O O . VAL A 1 223 ? 18.300 -18.318 -36.235 1.00 89.31 223 VAL A O 1
ATOM 1795 N N . ASP A 1 224 ? 19.391 -17.054 -37.744 1.00 82.62 224 ASP A N 1
ATOM 1796 C CA . ASP A 1 224 ? 19.948 -18.181 -38.506 1.00 82.62 224 ASP A CA 1
ATOM 1797 C C . ASP A 1 224 ? 21.106 -18.891 -37.765 1.00 82.62 224 ASP A C 1
ATOM 1799 O O . ASP A 1 224 ? 21.378 -20.057 -38.038 1.00 82.62 224 ASP A O 1
ATOM 1803 N N . ASN A 1 225 ? 21.734 -18.229 -36.780 1.00 65.25 225 ASN A N 1
ATOM 1804 C CA . ASN A 1 225 ? 22.841 -18.763 -35.973 1.00 65.25 225 ASN A CA 1
ATOM 1805 C C . ASN A 1 225 ? 22.425 -19.036 -34.518 1.00 65.25 225 ASN A C 1
ATOM 1807 O O . ASN A 1 225 ? 21.605 -18.316 -33.952 1.00 65.25 225 ASN A O 1
ATOM 1811 N N . GLU A 1 226 ? 23.018 -20.052 -33.886 1.00 57.25 226 GLU A N 1
ATOM 1812 C CA . GLU A 1 226 ? 22.754 -20.373 -32.476 1.00 57.25 226 GLU A CA 1
ATOM 1813 C C . GLU A 1 226 ? 23.276 -19.263 -31.538 1.00 57.25 226 GLU A C 1
ATOM 1815 O O . GLU A 1 226 ? 24.419 -18.824 -31.708 1.00 57.25 226 GLU A O 1
ATOM 1820 N N . PRO A 1 227 ? 22.476 -18.787 -30.560 1.00 50.84 227 PRO A N 1
ATOM 1821 C CA . PRO A 1 227 ? 22.870 -17.673 -29.697 1.00 50.84 227 PRO A CA 1
ATOM 1822 C C . PRO A 1 227 ? 24.106 -17.993 -28.841 1.00 50.84 227 PRO A C 1
ATOM 1824 O O . PRO A 1 227 ? 24.195 -19.067 -28.247 1.00 50.84 227 PRO A O 1
ATOM 1827 N N . LYS A 1 228 ? 25.033 -17.032 -28.714 1.00 46.53 228 LYS A N 1
ATOM 1828 C CA . LYS A 1 228 ? 26.117 -17.045 -27.712 1.00 46.53 228 LYS A CA 1
ATOM 1829 C C . LYS A 1 228 ? 25.716 -16.181 -26.510 1.00 46.53 228 LYS A C 1
ATOM 1831 O O . LYS A 1 228 ? 25.336 -15.027 -26.681 1.00 46.53 228 LYS A O 1
ATOM 1836 N N . THR A 1 229 ? 25.801 -16.735 -25.304 1.00 40.94 229 THR A N 1
ATOM 1837 C CA . THR A 1 229 ? 25.453 -16.079 -24.028 1.00 40.94 229 THR A CA 1
ATOM 1838 C C . THR A 1 229 ? 26.678 -15.482 -23.333 1.00 40.94 229 THR A C 1
ATOM 1840 O O . THR A 1 229 ? 27.627 -16.210 -23.060 1.00 40.94 229 THR A O 1
ATOM 1843 N N . GLU A 1 230 ? 26.629 -14.192 -22.980 1.00 33.44 230 GLU A N 1
ATOM 1844 C CA . GLU A 1 230 ? 27.591 -13.527 -22.081 1.00 33.44 230 GLU A CA 1
ATOM 1845 C C . GLU A 1 230 ? 26.902 -13.014 -20.795 1.00 33.44 230 GLU A C 1
ATOM 1847 O O . GLU A 1 230 ? 25.791 -12.478 -20.880 1.00 33.44 230 GLU A O 1
ATOM 1852 N N . PRO A 1 231 ? 27.539 -13.137 -19.610 1.00 30.42 231 PRO A N 1
ATOM 1853 C CA . PRO A 1 231 ? 27.039 -12.603 -18.342 1.00 30.42 231 PRO A CA 1
ATOM 1854 C C . PRO A 1 231 ? 27.662 -11.234 -17.989 1.00 30.42 231 PRO A C 1
ATOM 1856 O O . PRO A 1 231 ? 28.844 -10.998 -18.232 1.00 30.42 231 PRO A O 1
ATOM 1859 N N . LYS A 1 232 ? 26.894 -10.346 -17.338 1.00 31.38 232 LYS A N 1
ATOM 1860 C CA . LYS A 1 232 ? 27.418 -9.158 -16.633 1.00 31.38 232 LYS A CA 1
ATOM 1861 C C . LYS A 1 232 ? 26.961 -9.135 -15.170 1.00 31.38 232 LYS A C 1
ATOM 1863 O O . LYS A 1 232 ? 25.837 -9.517 -14.865 1.00 31.38 232 LYS A O 1
ATOM 1868 N N . THR A 1 233 ? 27.887 -8.713 -14.314 1.00 28.56 233 THR A N 1
ATOM 1869 C CA . THR A 1 233 ? 27.931 -8.764 -12.841 1.00 28.56 233 THR A CA 1
ATOM 1870 C C . THR A 1 233 ? 27.342 -7.512 -12.162 1.00 28.56 233 THR A C 1
ATOM 1872 O O . THR A 1 233 ? 27.458 -6.413 -12.700 1.00 28.56 233 THR A O 1
ATOM 1875 N N . GLU A 1 234 ? 26.772 -7.679 -10.959 1.00 31.06 234 GLU A N 1
ATOM 1876 C CA . GLU A 1 234 ? 26.243 -6.635 -10.046 1.00 31.06 234 GLU A CA 1
ATOM 1877 C C . GLU A 1 234 ? 27.271 -6.161 -8.986 1.00 31.06 234 GLU A C 1
ATOM 1879 O O . GLU A 1 234 ? 28.166 -6.934 -8.631 1.00 31.06 234 GLU A O 1
ATOM 1884 N N . PRO A 1 235 ? 27.096 -4.963 -8.378 1.00 33.66 235 PRO A N 1
ATOM 1885 C CA . PRO A 1 235 ? 27.663 -4.594 -7.074 1.00 33.66 235 PRO A CA 1
ATOM 1886 C C . PRO A 1 235 ? 26.614 -4.476 -5.936 1.00 33.66 235 PRO A C 1
ATOM 1888 O O . PRO A 1 235 ? 25.441 -4.199 -6.172 1.00 33.66 235 PRO A O 1
ATOM 1891 N N . LYS A 1 236 ? 27.074 -4.662 -4.684 1.00 35.66 236 LYS A N 1
ATOM 1892 C CA . LYS A 1 236 ? 26.314 -4.800 -3.419 1.00 35.66 236 LYS A CA 1
ATOM 1893 C C . LYS A 1 236 ? 26.557 -3.638 -2.417 1.00 35.66 236 LYS A C 1
ATOM 1895 O O . LYS A 1 236 ? 27.675 -3.147 -2.323 1.00 35.66 236 LYS A O 1
ATOM 1900 N N . THR A 1 237 ? 25.529 -3.341 -1.602 1.00 35.88 237 THR A N 1
ATOM 1901 C CA . THR A 1 237 ? 25.543 -2.747 -0.229 1.00 35.88 237 THR A CA 1
ATOM 1902 C C . THR A 1 237 ? 25.796 -1.233 -0.011 1.00 35.88 237 THR A C 1
ATOM 1904 O O . THR A 1 237 ? 26.514 -0.864 0.911 1.00 35.88 237 THR A O 1
ATOM 1907 N N . GLU A 1 238 ? 25.126 -0.344 -0.759 1.00 40.50 238 GLU A N 1
ATOM 1908 C CA . GLU A 1 238 ? 25.083 1.125 -0.492 1.00 40.50 238 GLU A CA 1
ATOM 1909 C C . GLU A 1 238 ? 23.635 1.694 -0.432 1.00 40.50 238 GLU A C 1
ATOM 1911 O O . GLU A 1 238 ? 23.405 2.880 -0.217 1.00 40.50 238 GLU A O 1
ATOM 1916 N N . ALA A 1 239 ? 22.612 0.847 -0.610 1.00 47.50 239 ALA A N 1
ATOM 1917 C CA . ALA A 1 239 ? 21.248 1.275 -0.956 1.00 47.50 239 ALA A CA 1
ATOM 1918 C C . ALA A 1 239 ? 20.372 1.785 0.212 1.00 47.50 239 ALA A C 1
ATOM 1920 O O . ALA A 1 239 ? 19.407 2.512 -0.027 1.00 47.50 239 ALA A O 1
ATOM 1921 N N . ALA A 1 240 ? 20.672 1.420 1.464 1.00 44.84 240 ALA A N 1
ATOM 1922 C CA . ALA A 1 240 ? 19.798 1.722 2.605 1.00 44.84 240 ALA A CA 1
ATOM 1923 C C . ALA A 1 240 ? 19.825 3.209 3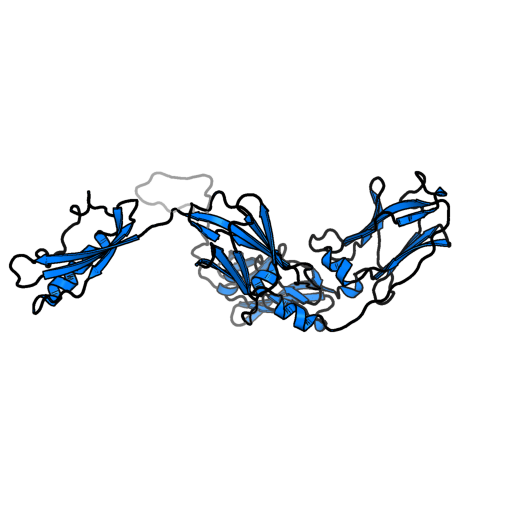.018 1.00 44.84 240 ALA A C 1
ATOM 1925 O O . ALA A 1 240 ? 18.767 3.789 3.267 1.00 44.84 240 ALA A O 1
ATOM 1926 N N . ASP A 1 241 ? 21.002 3.847 3.018 1.00 46.97 241 ASP A N 1
ATOM 1927 C CA . ASP A 1 241 ? 21.125 5.281 3.324 1.00 46.97 241 ASP A CA 1
ATOM 1928 C C . ASP A 1 241 ? 20.557 6.150 2.193 1.00 46.97 241 ASP A C 1
ATOM 1930 O O . ASP A 1 241 ? 19.789 7.082 2.453 1.00 46.97 241 ASP A O 1
ATOM 1934 N N . ILE A 1 242 ? 20.816 5.773 0.935 1.00 57.41 242 ILE A N 1
ATOM 1935 C CA . ILE A 1 242 ? 20.306 6.458 -0.265 1.00 57.41 242 ILE A CA 1
ATOM 1936 C C . ILE A 1 242 ? 18.769 6.460 -0.295 1.00 57.41 242 ILE A C 1
ATOM 1938 O O . ILE A 1 242 ? 18.152 7.454 -0.686 1.00 57.41 242 ILE A O 1
ATOM 1942 N N . LEU A 1 243 ? 18.123 5.369 0.130 1.00 61.31 243 LEU A N 1
ATOM 1943 C CA . LEU A 1 243 ? 16.662 5.283 0.150 1.00 61.31 243 LEU A CA 1
ATOM 1944 C C . LEU A 1 243 ? 16.042 6.286 1.131 1.00 61.31 243 LEU A C 1
ATOM 1946 O O . LEU A 1 243 ? 15.045 6.934 0.804 1.00 61.31 243 LEU A O 1
ATOM 1950 N N . SER A 1 244 ? 16.646 6.457 2.311 1.00 64.38 244 SER A N 1
ATOM 1951 C CA . SER A 1 244 ? 16.156 7.398 3.324 1.00 64.38 244 SER A CA 1
ATOM 1952 C C . SER A 1 244 ? 16.224 8.855 2.850 1.00 64.38 244 SER A C 1
ATOM 1954 O O . SER A 1 244 ? 15.301 9.628 3.100 1.00 64.38 244 SER A O 1
ATOM 1956 N N . GLU A 1 245 ? 17.266 9.215 2.095 1.00 80.25 245 GLU A N 1
ATOM 1957 C CA . GLU A 1 245 ? 17.463 10.576 1.583 1.00 80.25 245 GLU A CA 1
ATOM 1958 C C . GLU A 1 245 ? 16.535 10.928 0.424 1.00 80.25 245 GLU A C 1
ATOM 1960 O O . GLU A 1 245 ? 16.270 12.106 0.192 1.00 80.25 245 GLU A O 1
ATOM 1965 N N . ASN A 1 246 ? 16.010 9.921 -0.275 1.00 85.62 246 ASN A N 1
ATOM 1966 C CA . ASN A 1 246 ? 15.108 10.113 -1.406 1.00 85.62 246 ASN A CA 1
ATOM 1967 C C . ASN A 1 246 ? 13.635 9.838 -1.064 1.00 85.62 246 ASN A C 1
ATOM 1969 O O . ASN A 1 246 ? 12.777 9.968 -1.936 1.00 85.62 246 ASN A O 1
ATOM 1973 N N . THR A 1 247 ? 13.321 9.455 0.180 1.00 87.38 247 THR A N 1
ATOM 1974 C CA . THR A 1 247 ? 11.939 9.231 0.636 1.00 87.38 247 THR A CA 1
ATOM 1975 C C . THR A 1 247 ? 11.255 10.575 0.926 1.00 87.38 247 THR A C 1
ATOM 1977 O O . THR A 1 247 ? 11.767 11.338 1.750 1.00 87.38 247 THR A O 1
ATOM 1980 N N . PRO A 1 248 ? 10.105 10.888 0.296 1.00 94.88 248 PRO A N 1
ATOM 1981 C CA . PRO A 1 248 ? 9.442 12.175 0.459 1.00 94.88 248 PRO A CA 1
ATOM 1982 C C . PRO A 1 248 ? 8.801 12.314 1.845 1.00 94.88 248 PRO A C 1
ATOM 1984 O O . PRO A 1 248 ? 8.185 11.384 2.361 1.00 94.88 248 PRO A O 1
ATOM 1987 N N . SER A 1 249 ? 8.916 13.507 2.420 1.00 93.31 249 SER A N 1
ATOM 1988 C CA . SER A 1 249 ? 8.279 13.938 3.669 1.00 93.31 249 SER A CA 1
ATOM 1989 C C . SER A 1 249 ? 7.316 15.113 3.460 1.00 93.31 249 SER A C 1
ATOM 1991 O O . SER A 1 249 ? 6.399 15.333 4.253 1.00 93.31 249 SER A O 1
ATOM 1993 N N . ALA A 1 250 ? 7.511 15.886 2.389 1.00 95.12 250 ALA A N 1
ATOM 1994 C CA . ALA A 1 250 ? 6.632 16.977 2.007 1.00 95.12 250 ALA A CA 1
ATOM 1995 C C . ALA A 1 250 ? 6.737 17.286 0.511 1.00 95.12 250 ALA A C 1
ATOM 1997 O O . ALA A 1 250 ? 7.775 17.062 -0.114 1.00 95.12 250 ALA A O 1
ATOM 1998 N N . VAL A 1 251 ? 5.668 17.857 -0.036 1.00 97.00 251 VAL A N 1
ATOM 1999 C CA . VAL A 1 251 ? 5.650 18.478 -1.360 1.00 97.00 251 VAL A CA 1
ATOM 2000 C C . VAL A 1 251 ? 5.226 19.928 -1.215 1.00 97.00 251 VAL A C 1
ATOM 2002 O O . VAL A 1 251 ? 4.193 20.229 -0.618 1.00 97.00 251 VAL A O 1
ATOM 2005 N N . GLU A 1 252 ? 6.021 20.819 -1.787 1.00 96.69 252 GLU A N 1
ATOM 2006 C CA . GLU A 1 252 ? 5.780 22.252 -1.826 1.00 96.69 252 GLU A CA 1
ATOM 2007 C C . GLU A 1 252 ? 5.519 22.683 -3.271 1.00 96.69 252 GLU A C 1
ATOM 2009 O O . GLU A 1 252 ? 6.291 22.387 -4.187 1.00 96.69 252 GLU A O 1
ATOM 2014 N N . LEU A 1 253 ? 4.393 23.363 -3.469 1.00 95.06 253 LEU A N 1
ATOM 2015 C CA . LEU A 1 253 ? 3.936 23.885 -4.747 1.00 95.06 253 LEU A CA 1
ATOM 2016 C C . LEU A 1 253 ? 4.091 25.404 -4.744 1.00 95.06 253 LEU A C 1
ATOM 2018 O O . LEU A 1 253 ? 3.530 26.072 -3.874 1.00 95.06 253 LEU A O 1
ATOM 2022 N N . TYR A 1 254 ? 4.804 25.940 -5.729 1.00 93.50 254 TYR A N 1
ATOM 2023 C CA . TYR A 1 254 ? 5.102 27.364 -5.848 1.00 93.50 254 TYR A CA 1
ATOM 2024 C C . TYR A 1 254 ? 4.583 27.958 -7.159 1.00 93.50 254 TYR A C 1
ATOM 2026 O O . TYR A 1 254 ? 4.609 27.294 -8.198 1.00 93.50 254 TYR A O 1
ATOM 2034 N N . ASP A 1 255 ? 4.197 29.232 -7.106 1.00 90.75 255 ASP A N 1
ATOM 2035 C CA . ASP A 1 255 ? 4.037 30.117 -8.264 1.00 90.75 255 ASP A CA 1
ATOM 2036 C C . ASP A 1 255 ? 5.181 31.137 -8.244 1.00 90.75 255 ASP A C 1
ATOM 2038 O O . ASP A 1 255 ? 5.250 32.008 -7.373 1.00 90.75 255 ASP A O 1
ATOM 2042 N N . GLY A 1 256 ? 6.158 30.965 -9.135 1.00 88.75 256 GLY A N 1
ATOM 2043 C CA . GLY A 1 256 ? 7.424 31.691 -9.046 1.00 88.75 256 GLY A CA 1
ATOM 2044 C C . GLY A 1 256 ? 8.125 31.433 -7.706 1.00 88.75 256 GLY A C 1
ATOM 2045 O O . GLY A 1 256 ? 8.588 30.321 -7.451 1.00 88.75 256 GLY A O 1
ATOM 2046 N N . SER A 1 257 ? 8.216 32.466 -6.862 1.00 86.44 257 SER A N 1
ATOM 2047 C CA . SER A 1 257 ? 8.799 32.402 -5.512 1.00 86.44 257 SER A CA 1
ATOM 2048 C C . SER A 1 257 ? 7.766 32.282 -4.383 1.00 86.44 257 SER A C 1
ATOM 2050 O O . SER A 1 257 ? 8.155 32.125 -3.227 1.00 86.44 257 SER A O 1
ATOM 2052 N N . GLU A 1 258 ? 6.468 32.388 -4.677 1.00 86.88 258 GLU A N 1
ATOM 2053 C CA . GLU A 1 258 ? 5.399 32.332 -3.675 1.00 86.88 258 GLU A CA 1
ATOM 2054 C C . GLU A 1 258 ? 4.990 30.880 -3.400 1.00 86.88 258 GLU A C 1
ATOM 2056 O O . GLU A 1 258 ? 4.661 30.134 -4.324 1.00 86.88 258 GLU A O 1
ATOM 2061 N N . LEU A 1 259 ? 5.003 30.464 -2.128 1.00 88.88 259 LEU A N 1
ATOM 2062 C CA . LEU A 1 259 ? 4.533 29.138 -1.720 1.00 88.88 259 LEU A CA 1
ATOM 2063 C C . LEU A 1 259 ? 2.999 29.103 -1.748 1.00 88.88 259 LEU A C 1
ATOM 2065 O O . LEU A 1 259 ? 2.347 29.692 -0.891 1.00 88.88 259 LEU A O 1
ATOM 2069 N N . LEU A 1 260 ? 2.423 28.358 -2.691 1.00 89.12 260 LEU A N 1
ATOM 2070 C CA . LEU A 1 260 ? 0.974 28.180 -2.802 1.00 89.12 260 LEU A CA 1
ATOM 2071 C C . LEU A 1 260 ? 0.442 27.154 -1.807 1.00 89.12 260 LEU A C 1
ATOM 2073 O O . LEU A 1 260 ? -0.629 27.327 -1.221 1.00 89.12 260 LEU A O 1
ATOM 2077 N N . LYS A 1 261 ? 1.149 26.028 -1.678 1.00 91.38 261 LYS A N 1
ATOM 2078 C CA . LYS A 1 261 ? 0.690 24.903 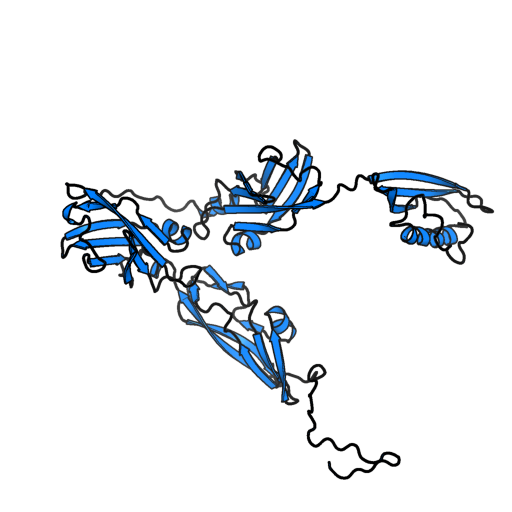-0.870 1.00 91.38 261 LYS A CA 1
ATOM 2079 C C . LYS A 1 261 ? 1.853 24.034 -0.426 1.00 91.38 261 LYS A C 1
ATOM 2081 O O . LYS A 1 261 ? 2.764 23.770 -1.201 1.00 91.38 261 LYS A O 1
ATOM 2086 N N . LYS A 1 262 ? 1.767 23.543 0.806 1.00 93.94 262 LYS A N 1
ATOM 2087 C CA . LYS A 1 262 ? 2.625 22.492 1.342 1.00 93.94 262 LYS A CA 1
ATOM 2088 C C . LYS A 1 262 ? 1.747 21.343 1.807 1.00 93.94 262 LYS A C 1
ATOM 2090 O O . LYS A 1 262 ? 0.836 21.562 2.602 1.00 93.94 262 LYS A O 1
ATOM 2095 N N . GLU A 1 263 ? 2.029 20.154 1.306 1.00 93.19 263 GLU A N 1
ATOM 2096 C CA . GLU A 1 263 ? 1.408 18.911 1.748 1.00 93.19 263 GLU A CA 1
ATOM 2097 C C . GLU A 1 263 ? 2.467 18.057 2.430 1.00 93.19 263 GLU A C 1
ATOM 2099 O O . GLU A 1 263 ? 3.571 17.888 1.909 1.00 93.19 263 GLU A O 1
ATOM 2104 N N . THR A 1 264 ? 2.148 17.538 3.609 1.00 90.62 264 THR A N 1
ATOM 2105 C CA . THR A 1 264 ? 3.023 16.620 4.335 1.00 90.62 264 THR A CA 1
ATOM 2106 C C . THR A 1 264 ? 2.721 15.186 3.927 1.00 90.62 264 THR A C 1
ATOM 2108 O O . THR A 1 264 ? 1.578 14.807 3.677 1.00 90.62 264 THR A O 1
ATOM 2111 N N . ILE A 1 265 ? 3.773 14.382 3.853 1.00 89.81 265 ILE A N 1
ATOM 2112 C CA . ILE A 1 265 ? 3.711 12.967 3.518 1.00 89.81 265 ILE A CA 1
ATOM 2113 C C . ILE A 1 265 ? 4.436 12.238 4.634 1.00 89.81 265 ILE A C 1
ATOM 2115 O O . ILE A 1 265 ? 5.622 12.451 4.870 1.00 89.81 265 ILE A O 1
ATOM 2119 N N . THR A 1 266 ? 3.726 11.386 5.356 1.00 83.25 266 THR A N 1
ATOM 2120 C CA . THR A 1 266 ? 4.396 10.492 6.298 1.00 83.25 266 THR A CA 1
ATOM 2121 C C . THR A 1 266 ? 5.065 9.356 5.535 1.00 83.25 266 THR A C 1
ATOM 2123 O O . THR A 1 266 ? 4.579 8.916 4.488 1.00 83.25 266 THR A O 1
ATOM 2126 N N . LYS A 1 267 ? 6.167 8.842 6.086 1.00 77.19 267 LYS A N 1
ATOM 2127 C CA . LYS A 1 267 ? 6.829 7.650 5.550 1.00 77.19 267 LYS A CA 1
ATOM 2128 C C . LYS A 1 267 ? 5.829 6.499 5.386 1.00 77.19 267 LYS A C 1
ATOM 2130 O O . LYS A 1 267 ? 5.788 5.889 4.329 1.00 77.19 267 LYS A O 1
ATOM 2135 N N . GLU A 1 268 ? 4.965 6.278 6.374 1.00 69.50 268 GLU A N 1
ATOM 2136 C CA . GLU A 1 268 ? 3.921 5.247 6.327 1.00 69.50 268 GLU A CA 1
ATOM 2137 C C . GLU A 1 268 ? 2.922 5.461 5.192 1.00 69.50 268 GLU A C 1
ATOM 2139 O O . GLU A 1 268 ? 2.632 4.523 4.465 1.00 69.50 268 GLU A O 1
ATOM 2144 N N . GLN A 1 269 ? 2.414 6.677 4.979 1.00 74.06 269 GLN A N 1
ATOM 2145 C CA . GLN A 1 269 ? 1.518 6.966 3.851 1.00 74.06 269 GLN A CA 1
ATOM 2146 C C . GLN A 1 269 ? 2.180 6.663 2.504 1.00 74.06 269 GLN A C 1
ATOM 2148 O O . GLN A 1 269 ? 1.570 6.061 1.615 1.00 74.06 269 GLN A O 1
ATOM 2153 N N . PHE A 1 270 ? 3.442 7.064 2.358 1.00 81.62 270 PHE A N 1
ATOM 2154 C CA . PHE A 1 270 ? 4.194 6.824 1.138 1.00 81.62 270 PHE A CA 1
ATOM 2155 C C . PHE A 1 270 ? 4.483 5.336 0.926 1.00 81.62 270 PHE A C 1
ATOM 2157 O O . PHE A 1 270 ? 4.293 4.814 -0.166 1.00 81.62 270 PHE A O 1
ATOM 2164 N N . GLU A 1 271 ? 4.876 4.619 1.970 1.00 74.94 271 GLU A N 1
ATOM 2165 C CA . GLU A 1 271 ? 5.218 3.201 1.885 1.00 74.94 271 GLU A CA 1
ATOM 2166 C C . GLU A 1 271 ? 3.977 2.299 1.776 1.00 74.94 271 GLU A C 1
ATOM 2168 O O . GLU A 1 271 ? 3.965 1.398 0.943 1.00 74.94 271 GLU A O 1
ATOM 2173 N N . ASN A 1 272 ? 2.894 2.588 2.506 1.00 64.50 272 ASN A N 1
ATOM 2174 C CA . ASN A 1 272 ? 1.618 1.857 2.428 1.00 64.50 272 ASN A CA 1
ATOM 2175 C C . ASN A 1 272 ? 0.909 2.045 1.080 1.00 64.50 272 ASN A C 1
ATOM 2177 O O . ASN A 1 272 ? 0.084 1.222 0.691 1.00 64.50 272 ASN A O 1
ATOM 2181 N N . SER A 1 273 ? 1.235 3.114 0.352 1.00 55.59 273 SER A N 1
ATOM 2182 C CA . SER A 1 273 ? 0.806 3.308 -1.038 1.00 55.59 273 SER A CA 1
ATOM 2183 C C . SER A 1 273 ? 1.783 2.709 -2.052 1.00 55.59 273 SER A C 1
ATOM 2185 O O . SER A 1 273 ? 1.717 3.025 -3.239 1.00 55.59 273 SER A O 1
ATOM 2187 N N . ASN A 1 274 ? 2.694 1.841 -1.604 1.00 68.19 274 ASN A N 1
ATOM 2188 C CA . ASN A 1 274 ? 3.737 1.223 -2.417 1.00 68.19 274 ASN A CA 1
ATOM 2189 C C . ASN A 1 274 ? 4.592 2.266 -3.156 1.00 68.19 274 ASN A C 1
ATOM 2191 O O . ASN A 1 274 ? 4.839 2.136 -4.353 1.00 68.19 274 ASN A O 1
ATOM 2195 N N . ALA A 1 275 ? 4.990 3.336 -2.461 1.00 80.75 275 ALA A N 1
ATOM 2196 C CA . ALA A 1 275 ? 5.702 4.494 -3.006 1.00 80.75 275 ALA A CA 1
ATOM 2197 C C . ALA A 1 275 ? 4.966 5.230 -4.144 1.00 80.75 275 ALA A C 1
ATOM 2199 O O . ALA A 1 275 ? 5.593 5.981 -4.887 1.00 80.75 275 ALA A O 1
ATOM 2200 N N . HIS A 1 276 ? 3.650 5.036 -4.284 1.00 89.00 276 HIS A N 1
ATOM 2201 C CA . HIS A 1 276 ? 2.780 5.711 -5.251 1.00 89.00 276 HIS A CA 1
ATOM 2202 C C . HIS A 1 276 ? 1.665 6.454 -4.511 1.00 89.00 276 HIS A C 1
ATOM 2204 O O . HIS A 1 276 ? 0.487 6.091 -4.567 1.00 89.00 276 HIS A O 1
ATOM 2210 N N . TYR A 1 277 ? 2.037 7.505 -3.788 1.00 88.25 277 TYR A N 1
ATOM 2211 C CA . TYR A 1 277 ? 1.107 8.184 -2.897 1.00 88.25 277 TYR A CA 1
ATOM 2212 C C . TYR A 1 277 ? 0.305 9.262 -3.618 1.00 88.25 277 TYR A C 1
ATOM 2214 O O . TYR A 1 277 ? 0.872 10.202 -4.178 1.00 88.25 277 TYR A O 1
ATOM 2222 N N . MET A 1 278 ? -1.024 9.158 -3.569 1.00 90.62 278 MET A N 1
ATOM 2223 C CA . MET A 1 278 ? -1.925 10.182 -4.092 1.00 90.62 278 MET A CA 1
ATOM 2224 C C . MET A 1 278 ? -2.516 11.021 -2.959 1.00 90.62 278 MET A C 1
ATOM 2226 O O . MET A 1 278 ? -3.219 10.511 -2.090 1.00 90.62 278 MET A O 1
ATOM 2230 N N . ILE A 1 279 ? -2.290 12.330 -3.027 1.00 89.75 279 ILE A N 1
ATOM 2231 C CA . ILE A 1 279 ? -2.897 13.325 -2.148 1.00 89.75 279 ILE A CA 1
ATOM 2232 C C . ILE A 1 279 ? -4.128 13.883 -2.852 1.00 89.75 279 ILE A C 1
ATOM 2234 O O . ILE A 1 279 ? -4.044 14.530 -3.902 1.00 89.75 279 ILE A O 1
ATOM 2238 N N . TYR A 1 280 ? -5.293 13.595 -2.284 1.00 87.75 280 TYR A N 1
ATOM 2239 C CA . TYR A 1 280 ? -6.572 14.054 -2.806 1.00 87.75 280 TYR A CA 1
ATOM 2240 C C . TYR A 1 280 ? -6.928 15.440 -2.271 1.00 87.75 280 TYR A C 1
ATOM 2242 O O . TYR A 1 280 ? -6.566 15.800 -1.157 1.00 87.75 280 TYR A O 1
ATOM 2250 N N . ASN A 1 281 ? -7.728 16.183 -3.041 1.00 86.31 281 ASN A N 1
ATOM 2251 C CA . ASN A 1 281 ? -8.309 17.465 -2.628 1.00 86.31 281 ASN A CA 1
ATOM 2252 C C . ASN A 1 281 ? -7.270 18.534 -2.252 1.00 86.31 281 ASN A C 1
ATOM 2254 O O . ASN A 1 281 ? -7.497 19.321 -1.333 1.00 86.31 281 ASN A O 1
ATOM 2258 N N . VAL A 1 282 ? -6.159 18.603 -2.988 1.00 89.62 282 VAL A N 1
ATOM 2259 C CA . VAL A 1 282 ? -5.162 19.663 -2.804 1.00 89.62 282 VAL A CA 1
ATOM 2260 C C . VAL A 1 282 ? -5.772 20.980 -3.280 1.00 89.62 282 VAL A C 1
ATOM 2262 O O . VAL A 1 282 ? -5.857 21.254 -4.479 1.00 89.62 282 VAL A O 1
ATOM 2265 N N . MET A 1 283 ? -6.283 21.760 -2.327 1.00 86.56 283 MET A N 1
ATOM 2266 C CA . MET A 1 283 ? -7.026 22.987 -2.601 1.00 86.56 283 MET A CA 1
ATOM 2267 C C . MET A 1 283 ? -6.081 24.105 -3.044 1.00 86.56 283 MET A C 1
ATOM 2269 O O . MET A 1 283 ? -5.271 24.572 -2.242 1.00 86.56 283 MET A O 1
ATOM 2273 N N . ILE A 1 284 ? -6.243 24.581 -4.278 1.00 89.81 284 ILE A N 1
ATOM 2274 C CA . ILE A 1 284 ? -5.510 25.728 -4.829 1.00 89.81 284 ILE A CA 1
ATOM 2275 C C . ILE A 1 284 ? -6.470 26.769 -5.434 1.00 89.81 284 ILE A C 1
ATOM 2277 O O . ILE A 1 284 ? -7.627 26.442 -5.731 1.00 89.81 284 ILE A O 1
ATOM 2281 N N . PRO A 1 285 ? -6.037 28.032 -5.608 1.00 87.81 285 PRO A N 1
ATOM 2282 C CA . PRO A 1 285 ? -6.865 29.070 -6.217 1.00 87.81 285 PRO A CA 1
ATOM 2283 C C . PRO A 1 285 ? -7.392 28.692 -7.609 1.00 87.81 285 PRO A C 1
ATOM 2285 O O . PRO A 1 285 ? -6.666 28.153 -8.444 1.00 87.81 285 PRO A O 1
ATOM 2288 N N . LYS A 1 286 ? -8.651 29.041 -7.892 1.00 86.38 286 LYS A N 1
ATOM 2289 C CA . LYS A 1 286 ? -9.328 28.734 -9.164 1.00 86.38 286 LYS A CA 1
ATOM 2290 C C . LYS A 1 286 ? -8.645 29.317 -10.403 1.00 86.38 286 LYS A C 1
ATOM 2292 O O . LYS A 1 286 ? -8.775 28.754 -11.482 1.00 86.38 286 LYS A O 1
ATOM 2297 N N . LYS A 1 287 ? -7.838 30.377 -10.258 1.00 87.12 287 LYS A N 1
ATOM 2298 C CA . LYS A 1 287 ? -7.009 30.909 -11.358 1.00 87.12 287 LYS A CA 1
ATOM 2299 C C . LYS A 1 287 ? -6.079 29.856 -11.987 1.00 87.12 287 LYS A C 1
ATOM 2301 O O . LYS A 1 287 ? -5.713 30.002 -13.146 1.00 87.12 287 LYS A O 1
ATOM 2306 N N . TYR A 1 288 ? -5.755 28.778 -11.267 1.00 90.62 288 TYR A N 1
ATOM 2307 C CA . TYR A 1 288 ? -4.920 27.681 -11.757 1.00 90.62 288 TYR A CA 1
ATOM 2308 C C . TYR A 1 288 ? -5.703 26.513 -12.376 1.00 90.62 288 TYR A C 1
ATOM 2310 O O . TYR A 1 288 ? -5.128 25.450 -12.574 1.00 90.62 288 TYR A O 1
ATOM 2318 N N . GLU A 1 289 ? -6.993 26.657 -12.686 1.00 88.44 289 GLU A N 1
ATOM 2319 C CA . GLU A 1 289 ? -7.794 25.586 -13.308 1.00 88.44 289 GLU A CA 1
ATOM 2320 C C . GLU A 1 289 ? -7.209 25.119 -14.658 1.00 88.44 289 GLU A C 1
ATOM 2322 O O . GLU A 1 289 ? -7.191 23.927 -14.952 1.00 88.44 289 GLU A O 1
ATOM 2327 N N . ASN A 1 290 ? -6.592 26.036 -15.414 1.00 88.31 290 ASN A N 1
ATOM 2328 C CA . ASN A 1 290 ? -5.978 25.776 -16.724 1.00 88.31 290 ASN A CA 1
ATOM 2329 C C . ASN A 1 290 ? -4.436 25.768 -16.687 1.00 88.31 290 ASN A C 1
ATOM 2331 O O . ASN A 1 290 ? -3.774 26.307 -17.572 1.00 88.31 290 ASN A O 1
ATOM 2335 N N . TRP A 1 291 ? -3.847 25.196 -15.639 1.00 91.75 291 TRP A N 1
ATOM 2336 C CA . TRP A 1 291 ? -2.394 25.126 -15.459 1.00 91.75 291 TRP A CA 1
ATOM 2337 C C . TRP A 1 291 ? -1.689 24.213 -16.485 1.00 91.75 291 TRP A C 1
ATOM 2339 O O . TRP A 1 291 ? -2.271 23.287 -17.054 1.00 91.75 291 TRP A O 1
ATOM 2349 N N . THR A 1 292 ? -0.390 24.436 -16.683 1.00 89.44 292 THR A N 1
ATOM 2350 C CA . THR A 1 292 ? 0.513 23.603 -17.496 1.00 89.44 292 THR A CA 1
ATOM 2351 C C . THR A 1 292 ? 1.717 23.159 -16.664 1.00 89.44 292 THR A C 1
ATOM 2353 O O . THR A 1 292 ? 1.930 23.657 -15.562 1.00 89.44 292 THR A O 1
ATOM 2356 N N . LYS A 1 293 ? 2.560 22.252 -17.180 1.00 83.69 293 LYS A N 1
ATOM 2357 C CA . LYS A 1 293 ? 3.754 21.793 -16.444 1.00 83.69 293 LYS A CA 1
ATOM 2358 C C . LYS A 1 293 ? 4.690 22.941 -16.035 1.00 83.69 293 LYS A C 1
ATOM 2360 O O . LYS A 1 293 ? 5.367 22.810 -15.034 1.00 83.69 293 LYS A O 1
ATOM 2365 N N . SER A 1 294 ? 4.721 24.055 -16.765 1.00 87.75 294 SER A N 1
ATOM 2366 C CA . SER A 1 294 ? 5.550 25.217 -16.417 1.00 87.75 294 SER A CA 1
ATOM 2367 C C . SER A 1 294 ? 4.868 26.213 -15.474 1.00 87.75 294 SER A C 1
ATOM 2369 O O . SER A 1 294 ? 5.490 27.200 -15.105 1.00 87.75 294 SER A O 1
ATOM 2371 N N . THR A 1 295 ? 3.603 25.994 -15.098 1.00 90.31 295 THR A N 1
ATOM 2372 C CA . THR A 1 295 ? 2.871 26.888 -14.184 1.00 90.31 295 THR A CA 1
ATOM 2373 C C . THR A 1 295 ? 3.392 26.802 -12.756 1.00 90.31 295 THR A C 1
ATOM 2375 O O . THR A 1 295 ? 3.355 27.798 -12.046 1.00 90.31 295 THR A O 1
ATOM 2378 N N . PHE A 1 296 ? 3.867 25.630 -12.332 1.00 92.31 296 PHE A N 1
ATOM 2379 C CA . PHE A 1 296 ? 4.302 25.414 -10.960 1.00 92.31 296 PHE A CA 1
ATOM 2380 C C . PHE A 1 296 ? 5.772 25.042 -10.884 1.00 92.31 296 PHE A C 1
ATOM 2382 O O . PHE A 1 296 ? 6.247 24.196 -11.644 1.00 92.31 296 PHE A O 1
ATOM 2389 N N . THR A 1 297 ? 6.445 25.585 -9.876 1.00 94.56 297 THR A N 1
ATOM 2390 C CA . THR A 1 297 ? 7.687 25.004 -9.367 1.00 94.56 297 THR A CA 1
ATOM 2391 C C . THR A 1 297 ? 7.321 24.032 -8.250 1.00 94.56 297 THR A C 1
ATOM 2393 O O . THR A 1 297 ? 6.585 24.384 -7.329 1.00 94.56 297 THR A O 1
ATOM 2396 N N . VAL A 1 298 ? 7.800 22.791 -8.341 1.00 96.12 298 VAL A N 1
ATOM 2397 C CA . VAL A 1 298 ? 7.529 21.740 -7.351 1.00 96.12 298 VAL A CA 1
ATOM 2398 C C . VAL A 1 298 ? 8.823 21.374 -6.660 1.00 96.12 298 VAL A C 1
ATOM 2400 O O . VAL A 1 298 ? 9.762 20.962 -7.337 1.00 96.12 298 VAL A O 1
ATOM 2403 N N . LYS A 1 299 ? 8.830 21.456 -5.330 1.00 96.94 299 LYS A N 1
ATOM 2404 C CA . LYS A 1 299 ? 9.903 20.922 -4.495 1.00 96.94 299 LYS A CA 1
ATOM 2405 C C . LYS A 1 299 ? 9.394 19.744 -3.694 1.00 96.94 299 LYS A C 1
ATOM 2407 O O . LYS A 1 299 ? 8.333 19.819 -3.074 1.00 96.94 299 LYS A O 1
ATOM 2412 N N . VAL A 1 300 ? 10.157 18.663 -3.690 1.00 96.69 300 VAL A N 1
ATOM 2413 C CA . VAL A 1 300 ? 9.905 17.518 -2.817 1.00 96.69 300 VAL A CA 1
ATOM 2414 C C . VAL A 1 300 ? 10.997 17.506 -1.765 1.00 96.69 300 VAL A C 1
ATOM 2416 O O . VAL A 1 300 ? 12.167 17.609 -2.108 1.00 96.69 300 VAL A O 1
ATOM 2419 N N . LEU A 1 301 ? 10.636 17.404 -0.491 1.00 94.62 301 LEU A N 1
ATOM 2420 C CA . LEU A 1 301 ? 11.595 17.403 0.613 1.00 94.62 301 LEU A CA 1
ATOM 2421 C C . LEU A 1 301 ? 11.654 16.022 1.259 1.00 94.62 301 LEU A C 1
ATOM 2423 O O . LEU A 1 301 ? 10.631 15.345 1.335 1.00 94.62 301 LEU A O 1
ATOM 2427 N N . ASN A 1 302 ? 12.823 15.616 1.750 1.00 91.94 302 ASN A N 1
ATOM 2428 C CA . ASN A 1 302 ? 12.994 14.447 2.615 1.00 91.94 302 ASN A CA 1
ATOM 2429 C C . ASN A 1 302 ? 12.817 14.816 4.099 1.00 91.94 302 ASN A C 1
ATOM 2431 O O . ASN A 1 302 ? 12.590 15.975 4.455 1.00 91.94 302 ASN A O 1
ATOM 2435 N N . SER A 1 303 ? 12.890 13.841 5.006 1.00 85.31 303 SER A N 1
ATOM 2436 C CA . SER A 1 303 ? 12.687 14.073 6.450 1.00 85.31 303 SER A CA 1
ATOM 2437 C C . SER A 1 303 ? 13.736 14.988 7.096 1.00 85.31 303 SER A C 1
ATOM 2439 O O . SER A 1 303 ? 13.466 15.577 8.139 1.00 85.31 303 SER A O 1
ATOM 2441 N N . LYS A 1 304 ? 14.909 15.145 6.470 1.00 87.06 304 LYS A N 1
ATOM 2442 C CA . LYS A 1 304 ? 15.986 16.049 6.903 1.00 87.06 304 LYS A CA 1
ATOM 2443 C C . LYS A 1 304 ? 15.852 17.459 6.301 1.00 87.06 304 LYS A C 1
ATOM 2445 O O . LYS A 1 304 ? 16.704 18.304 6.551 1.00 87.06 304 LYS A O 1
ATOM 2450 N N . GLY A 1 305 ? 14.815 17.715 5.498 1.00 82.56 305 GLY A N 1
ATOM 2451 C CA . GLY A 1 305 ? 14.610 18.984 4.792 1.00 82.56 305 GLY A CA 1
ATOM 2452 C C . GLY A 1 305 ? 15.445 19.147 3.516 1.00 82.56 305 GLY A C 1
ATOM 2453 O O . GLY A 1 305 ? 15.460 20.233 2.944 1.00 82.56 305 GLY A O 1
ATOM 2454 N N . GLY A 1 306 ? 16.130 18.093 3.063 1.00 90.56 306 GLY A N 1
ATOM 2455 C CA . GLY A 1 306 ? 16.850 18.083 1.789 1.00 90.56 306 GLY A CA 1
ATOM 2456 C C . GLY A 1 306 ? 15.900 17.922 0.603 1.00 90.56 306 GLY A C 1
ATOM 2457 O O . GLY A 1 306 ? 14.924 17.178 0.690 1.00 90.56 306 GLY A O 1
ATOM 2458 N N . GLU A 1 307 ? 16.184 18.613 -0.499 1.00 93.44 307 GLU A N 1
ATOM 2459 C CA . GLU A 1 307 ? 15.376 18.552 -1.721 1.00 93.44 307 GLU A CA 1
ATOM 2460 C C . GLU A 1 307 ? 15.651 17.251 -2.499 1.00 93.44 307 GLU A C 1
ATOM 2462 O O . GLU A 1 307 ? 16.802 16.888 -2.749 1.00 93.44 307 GLU A O 1
ATOM 2467 N N . ILE A 1 308 ? 14.586 16.541 -2.867 1.00 93.69 308 ILE A N 1
ATOM 2468 C CA . ILE A 1 308 ? 14.605 15.306 -3.650 1.00 93.69 308 ILE A CA 1
ATOM 2469 C C . ILE A 1 308 ? 14.379 15.673 -5.109 1.00 93.69 308 ILE A C 1
ATOM 2471 O O . ILE A 1 308 ? 13.392 16.316 -5.458 1.00 93.69 308 ILE A O 1
ATOM 2475 N N . GLU A 1 309 ? 15.272 15.205 -5.974 1.00 93.25 309 GLU A N 1
ATOM 2476 C CA . GLU A 1 309 ? 15.169 15.450 -7.406 1.00 93.25 309 GLU A CA 1
ATOM 2477 C C . GLU A 1 309 ? 13.904 14.807 -7.999 1.00 93.25 309 GLU A C 1
ATOM 2479 O O . GLU A 1 309 ? 13.624 13.616 -7.802 1.00 93.25 309 GLU A O 1
ATOM 2484 N N . ASN A 1 310 ? 13.138 15.597 -8.752 1.00 95.00 310 ASN A N 1
ATOM 2485 C CA . ASN A 1 310 ? 11.863 15.172 -9.307 1.00 95.00 310 ASN A CA 1
ATOM 2486 C C . ASN A 1 310 ? 11.605 15.710 -10.720 1.00 95.00 310 ASN A C 1
ATOM 2488 O O . ASN A 1 310 ? 12.162 16.709 -11.163 1.00 95.00 310 ASN A O 1
ATOM 2492 N N . THR A 1 311 ? 10.690 15.048 -11.427 1.00 94.25 311 THR A N 1
ATOM 2493 C CA . THR A 1 311 ? 10.105 15.540 -12.684 1.00 94.25 311 THR A CA 1
ATOM 2494 C C . THR A 1 311 ? 8.592 15.557 -12.578 1.00 94.25 311 THR A C 1
ATOM 2496 O O . THR A 1 311 ? 8.016 14.809 -11.790 1.00 94.25 311 THR A O 1
ATOM 2499 N N . ILE A 1 312 ? 7.936 16.398 -13.377 1.00 94.81 312 ILE A N 1
ATOM 2500 C CA . ILE A 1 312 ? 6.487 16.590 -13.299 1.00 94.81 312 ILE A CA 1
ATOM 2501 C C . ILE A 1 312 ? 5.760 16.204 -14.586 1.00 94.81 312 ILE A C 1
ATOM 2503 O O . ILE A 1 312 ? 6.227 16.389 -15.715 1.00 94.81 312 ILE A O 1
ATOM 2507 N N . THR A 1 313 ? 4.560 15.669 -14.406 1.00 92.56 313 THR A N 1
ATOM 2508 C CA . THR A 1 313 ? 3.633 15.266 -15.459 1.00 92.56 313 THR A CA 1
ATOM 2509 C C . THR A 1 313 ? 2.251 15.846 -15.178 1.00 92.56 313 THR A C 1
ATOM 2511 O O . THR A 1 313 ? 1.896 16.120 -14.034 1.00 92.56 313 THR A O 1
ATOM 2514 N N . LYS A 1 314 ? 1.475 16.066 -16.242 1.00 90.62 314 LYS A N 1
ATOM 2515 C CA . LYS A 1 314 ? 0.098 16.554 -16.161 1.00 90.62 314 LYS A CA 1
ATOM 2516 C C . LYS A 1 314 ? -0.819 15.499 -16.756 1.00 90.62 314 LYS A C 1
ATOM 2518 O O . LYS A 1 314 ? -0.562 15.052 -17.871 1.00 90.62 314 LYS A O 1
ATOM 2523 N N . SER A 1 315 ? -1.883 15.177 -16.034 1.00 88.69 315 SER A N 1
ATOM 2524 C CA . SER A 1 315 ? -3.034 14.422 -16.528 1.00 88.69 315 SER A CA 1
ATOM 2525 C C . SER A 1 315 ? -4.280 15.058 -15.929 1.00 88.69 315 SER A C 1
ATOM 2527 O O . SER A 1 315 ? -4.404 15.080 -14.713 1.00 88.69 315 SER A O 1
ATOM 2529 N N . ASP A 1 316 ? -5.172 15.623 -16.741 1.00 87.38 316 ASP A N 1
ATOM 2530 C CA . ASP A 1 316 ? -6.361 16.351 -16.268 1.00 87.38 316 ASP A CA 1
ATOM 2531 C C . ASP A 1 316 ? -6.040 17.352 -15.139 1.00 87.38 316 ASP A C 1
ATOM 2533 O O . ASP A 1 316 ? -5.218 18.256 -15.342 1.00 87.38 316 ASP A O 1
ATOM 2537 N N . ASN A 1 317 ? -6.644 17.154 -13.961 1.00 89.56 317 ASN A N 1
ATOM 2538 C CA . ASN A 1 317 ? -6.484 17.962 -12.746 1.00 89.56 317 ASN A CA 1
ATOM 2539 C C . ASN A 1 317 ? -5.430 17.370 -11.793 1.00 89.56 317 ASN A C 1
ATOM 2541 O O . ASN A 1 317 ? -5.405 17.669 -10.599 1.00 89.56 317 ASN A O 1
ATOM 2545 N N . THR A 1 318 ? -4.582 16.487 -12.308 1.00 93.25 318 THR A N 1
ATOM 2546 C CA . THR A 1 318 ? -3.592 15.742 -11.549 1.00 93.25 318 THR A CA 1
ATOM 2547 C C . THR A 1 318 ? -2.182 16.162 -11.951 1.00 93.25 318 THR A C 1
ATOM 2549 O O . THR A 1 318 ? -1.799 16.109 -13.125 1.00 93.25 318 THR A O 1
ATOM 2552 N N . LEU A 1 319 ? -1.403 16.556 -10.946 1.00 95.31 319 LEU A N 1
ATOM 2553 C CA . LEU A 1 319 ? 0.024 16.830 -11.046 1.00 95.31 319 LEU A CA 1
ATOM 2554 C C . LEU A 1 319 ? 0.788 15.606 -10.537 1.00 95.31 319 LEU A C 1
ATOM 2556 O O . LEU A 1 319 ? 0.819 15.336 -9.338 1.00 95.31 319 LEU A O 1
ATOM 2560 N N . GLY A 1 320 ? 1.362 14.840 -11.462 1.00 95.38 320 GLY A N 1
ATOM 2561 C CA . GLY A 1 320 ? 2.184 13.675 -11.141 1.00 95.38 320 GLY A CA 1
ATOM 2562 C C . GLY A 1 320 ? 3.640 14.083 -10.961 1.00 95.38 320 GLY A C 1
ATOM 2563 O O . GLY A 1 320 ? 4.189 14.777 -11.813 1.00 95.38 320 GLY A O 1
ATOM 2564 N N . ILE A 1 321 ? 4.265 13.641 -9.878 1.00 97.25 321 ILE A N 1
ATOM 2565 C CA . ILE A 1 321 ? 5.625 13.988 -9.475 1.00 97.25 321 ILE A CA 1
ATOM 2566 C C . ILE A 1 321 ? 6.425 12.688 -9.397 1.00 97.25 321 ILE A C 1
ATOM 2568 O O . ILE A 1 321 ? 6.209 11.869 -8.506 1.00 97.25 321 ILE A O 1
ATOM 2572 N N . ASN A 1 322 ? 7.343 12.484 -10.340 1.00 94.31 322 ASN A N 1
ATOM 2573 C CA . ASN A 1 322 ? 8.220 11.315 -10.352 1.00 94.31 322 ASN A CA 1
ATOM 2574 C C . ASN A 1 322 ? 9.496 11.647 -9.577 1.00 94.31 322 ASN A C 1
ATOM 2576 O O . ASN A 1 322 ? 10.189 12.595 -9.950 1.00 94.31 322 ASN A O 1
ATOM 2580 N N . LEU A 1 323 ? 9.833 10.856 -8.562 1.00 94.00 323 LEU A N 1
ATOM 2581 C CA . LEU A 1 323 ? 11.058 11.006 -7.775 1.00 94.00 323 LEU A CA 1
ATOM 2582 C C . LEU A 1 323 ? 12.202 10.298 -8.510 1.00 94.00 323 LEU A C 1
ATOM 2584 O O . LEU A 1 323 ? 12.275 9.070 -8.519 1.00 94.00 323 LEU A O 1
ATOM 2588 N N . THR A 1 324 ? 13.075 11.049 -9.186 1.00 89.44 324 THR A N 1
ATOM 2589 C CA . THR A 1 324 ? 14.012 10.478 -10.178 1.00 89.44 324 THR A CA 1
ATOM 2590 C C . THR A 1 324 ? 15.091 9.608 -9.544 1.00 89.44 324 THR A C 1
ATOM 2592 O O . THR A 1 324 ? 15.542 8.634 -10.151 1.00 89.44 324 THR A O 1
ATOM 2595 N N . LYS A 1 325 ? 15.476 9.945 -8.311 1.00 85.00 325 LYS A N 1
ATOM 2596 C CA . LYS A 1 325 ? 16.507 9.252 -7.532 1.00 85.00 325 LYS A CA 1
ATOM 2597 C C . LYS A 1 325 ? 15.955 8.268 -6.505 1.00 85.00 325 LYS A C 1
ATOM 2599 O O . LYS A 1 325 ? 16.722 7.460 -5.987 1.00 85.00 325 LYS A O 1
ATOM 2604 N N . TYR A 1 326 ? 14.647 8.277 -6.241 1.00 77.88 326 TYR A N 1
ATOM 2605 C CA . TYR A 1 326 ? 14.049 7.280 -5.358 1.00 77.88 326 TYR A CA 1
ATOM 2606 C C . TYR A 1 326 ? 14.063 5.905 -6.021 1.00 77.88 326 TYR A C 1
ATOM 2608 O O . TYR A 1 326 ? 13.493 5.705 -7.099 1.00 77.88 326 TYR A O 1
ATOM 2616 N N . LYS A 1 327 ? 14.703 4.952 -5.346 1.00 72.25 327 LYS A N 1
ATOM 2617 C CA . LYS A 1 327 ? 14.779 3.552 -5.754 1.00 72.25 327 LYS A CA 1
ATOM 2618 C C . LYS A 1 327 ? 14.595 2.680 -4.526 1.00 72.25 327 LYS A C 1
ATOM 2620 O O . LYS A 1 327 ? 15.535 2.488 -3.764 1.00 72.25 327 LYS A O 1
ATOM 2625 N N . SER A 1 328 ? 13.384 2.178 -4.332 1.00 59.91 328 SER A N 1
ATOM 2626 C CA . SER A 1 328 ? 13.102 1.196 -3.290 1.00 59.91 328 SER A CA 1
ATOM 2627 C C . SER A 1 328 ? 13.262 -0.215 -3.851 1.00 59.91 328 SER A C 1
ATOM 2629 O O . SER A 1 328 ? 12.621 -0.513 -4.857 1.00 59.91 328 SER A O 1
ATOM 2631 N N . PRO A 1 329 ? 14.017 -1.111 -3.191 1.00 47.28 329 PRO A N 1
ATOM 2632 C CA . PRO A 1 329 ? 14.025 -2.540 -3.527 1.00 47.28 329 PRO A CA 1
ATOM 2633 C C . PRO A 1 329 ? 12.651 -3.218 -3.358 1.00 47.28 329 PRO A C 1
ATOM 2635 O O . PRO A 1 329 ? 12.400 -4.276 -3.930 1.00 47.28 329 PRO A O 1
ATOM 2638 N N . ARG A 1 330 ? 11.766 -2.615 -2.544 1.00 52.50 330 ARG A N 1
ATOM 2639 C CA . ARG A 1 330 ? 10.412 -3.107 -2.237 1.00 52.50 330 ARG A CA 1
ATOM 2640 C C . ARG A 1 330 ? 9.339 -2.526 -3.164 1.00 52.50 330 ARG A C 1
ATOM 2642 O O . ARG A 1 330 ? 8.365 -3.211 -3.453 1.00 52.50 330 ARG A O 1
ATOM 2649 N N . TYR A 1 331 ? 9.490 -1.271 -3.594 1.00 57.34 331 TYR A N 1
ATOM 2650 C CA . TYR A 1 331 ? 8.430 -0.505 -4.275 1.00 57.34 331 TYR A CA 1
ATOM 2651 C C . TYR A 1 331 ? 8.820 0.022 -5.666 1.00 57.34 331 TYR A C 1
ATOM 2653 O O . TYR A 1 331 ? 7.995 0.610 -6.362 1.00 57.34 331 TYR A O 1
ATOM 2661 N N . GLY A 1 332 ? 10.075 -0.148 -6.086 1.00 63.12 332 GLY A N 1
ATOM 2662 C CA . GLY A 1 332 ? 10.588 0.402 -7.334 1.00 63.12 332 GLY A CA 1
ATOM 2663 C C . GLY A 1 332 ? 10.726 1.927 -7.309 1.00 63.12 332 GLY A C 1
ATOM 2664 O O . GLY A 1 332 ? 11.359 2.502 -6.418 1.00 63.12 332 GLY A O 1
ATOM 2665 N N . LYS A 1 333 ? 10.191 2.588 -8.343 1.00 79.69 333 LYS A N 1
ATOM 2666 C CA . LYS A 1 333 ? 10.246 4.050 -8.498 1.00 79.69 333 LYS A CA 1
ATOM 2667 C C . LYS A 1 333 ? 9.211 4.730 -7.607 1.00 79.69 333 LYS A C 1
ATOM 2669 O O . LYS A 1 333 ? 8.123 4.208 -7.397 1.00 79.69 333 LYS A O 1
ATOM 2674 N N . GLY A 1 334 ? 9.562 5.917 -7.127 1.00 84.81 334 GLY A N 1
ATOM 2675 C CA . GLY A 1 334 ? 8.716 6.705 -6.242 1.00 84.81 334 GLY A CA 1
ATOM 2676 C C . GLY A 1 334 ? 7.898 7.722 -7.022 1.00 84.81 334 GLY A C 1
ATOM 2677 O O . GLY A 1 334 ? 8.426 8.425 -7.888 1.00 84.81 334 GLY A O 1
ATOM 2678 N N . TYR A 1 335 ? 6.621 7.824 -6.682 1.00 93.12 335 TYR A N 1
ATOM 2679 C CA . TYR A 1 335 ? 5.671 8.728 -7.301 1.00 93.12 335 TYR A CA 1
ATOM 2680 C C . TYR A 1 335 ? 4.809 9.382 -6.232 1.00 93.12 335 TYR A C 1
ATOM 2682 O O . TYR A 1 335 ? 4.204 8.716 -5.394 1.00 93.12 335 TYR A O 1
ATOM 2690 N N . VAL A 1 336 ? 4.712 10.703 -6.301 1.00 95.44 336 VAL A N 1
ATOM 2691 C CA . VAL A 1 336 ? 3.709 11.458 -5.555 1.00 95.44 336 VAL A CA 1
ATOM 2692 C C . VAL A 1 336 ? 2.754 12.076 -6.552 1.00 95.44 336 VAL A C 1
ATOM 2694 O O . VAL A 1 336 ? 3.160 12.591 -7.590 1.00 95.44 336 VAL A O 1
ATOM 2697 N N . VAL A 1 337 ? 1.465 12.024 -6.258 1.00 95.56 337 VAL A N 1
ATOM 2698 C CA . VAL A 1 337 ? 0.438 12.528 -7.153 1.00 95.56 337 VAL A CA 1
ATOM 2699 C C . VAL A 1 337 ? -0.455 13.497 -6.399 1.00 95.56 337 VAL A C 1
ATOM 2701 O O . VAL A 1 337 ? -1.078 13.125 -5.413 1.00 95.56 337 VAL A O 1
ATOM 2704 N N . LEU A 1 338 ? -0.547 14.739 -6.868 1.00 96.06 338 LEU A N 1
ATOM 2705 C CA . LEU A 1 338 ? -1.461 15.729 -6.304 1.00 96.06 338 LEU A CA 1
ATOM 2706 C C . LEU A 1 338 ? -2.708 15.819 -7.179 1.00 96.06 338 LEU A C 1
ATOM 2708 O O . LEU A 1 338 ? -2.623 16.193 -8.352 1.00 96.06 338 LEU A O 1
ATOM 2712 N N . ARG A 1 339 ? -3.879 15.502 -6.620 1.00 93.81 339 ARG A N 1
ATOM 2713 C CA . ARG A 1 339 ? -5.164 15.760 -7.278 1.00 93.81 339 ARG A CA 1
ATOM 2714 C C . ARG A 1 339 ? -5.667 17.134 -6.851 1.00 93.81 339 ARG A C 1
ATOM 2716 O O . ARG A 1 339 ? -6.158 17.308 -5.732 1.00 93.81 339 ARG A O 1
ATOM 2723 N N . LEU A 1 340 ? -5.521 18.099 -7.752 1.00 93.44 340 LEU A N 1
ATOM 2724 C CA . LEU A 1 340 ? -5.820 19.501 -7.500 1.00 93.44 340 LEU A CA 1
ATOM 2725 C C . LEU A 1 340 ? -7.333 19.725 -7.486 1.00 93.44 340 LEU A C 1
ATOM 2727 O O . LEU A 1 340 ? -8.073 19.195 -8.320 1.00 93.44 340 LEU A O 1
ATOM 2731 N N . LYS A 1 341 ? -7.789 20.526 -6.524 1.00 91.00 341 LYS A N 1
ATOM 2732 C CA . LYS A 1 341 ? -9.173 20.980 -6.422 1.00 91.00 341 LYS A CA 1
ATOM 2733 C C . LYS A 1 341 ? -9.192 22.496 -6.310 1.00 91.00 341 LYS A C 1
ATOM 2735 O O . LYS A 1 341 ? -8.400 23.095 -5.587 1.00 91.00 341 LYS A O 1
ATOM 2740 N N . TYR A 1 342 ? -10.101 23.115 -7.045 1.00 87.25 342 TYR A N 1
ATOM 2741 C CA . TYR A 1 342 ? -10.112 24.558 -7.217 1.00 87.25 342 TYR A CA 1
ATOM 2742 C C . TYR A 1 342 ? -11.104 25.205 -6.262 1.00 87.25 342 TYR A C 1
ATOM 2744 O O . TYR A 1 342 ? -12.251 24.774 -6.140 1.00 87.25 342 TYR A O 1
ATOM 2752 N N . LYS A 1 343 ? -10.643 26.244 -5.574 1.00 81.12 343 LYS A N 1
ATOM 2753 C CA . LYS A 1 343 ? -11.455 27.094 -4.704 1.00 81.12 343 LYS A CA 1
ATOM 2754 C C . LYS A 1 343 ? -11.366 28.519 -5.215 1.00 81.12 343 LYS A C 1
ATOM 2756 O O . LYS A 1 343 ? -10.283 28.973 -5.589 1.00 81.12 343 LYS A O 1
ATOM 2761 N N . ASP A 1 344 ? -12.482 29.234 -5.197 1.00 74.31 344 ASP A N 1
ATOM 2762 C CA . ASP A 1 344 ? -12.439 30.668 -5.434 1.00 74.31 344 ASP A CA 1
ATOM 2763 C C . ASP A 1 344 ? -11.529 31.319 -4.394 1.00 74.31 344 ASP A C 1
ATOM 2765 O O . ASP A 1 344 ? -11.658 31.114 -3.185 1.00 74.31 344 ASP A O 1
ATOM 2769 N N . GLU A 1 345 ? -10.550 32.070 -4.881 1.00 63.62 345 GLU A N 1
ATOM 2770 C CA . GLU A 1 345 ? -9.660 32.840 -4.029 1.00 63.62 345 GLU A CA 1
ATOM 2771 C C . GLU A 1 345 ? -10.514 33.849 -3.253 1.00 63.62 345 GLU A C 1
ATOM 2773 O O . GLU A 1 345 ? -11.116 34.755 -3.847 1.00 63.62 345 GLU A O 1
ATOM 2778 N N . ILE A 1 346 ? -10.614 33.642 -1.935 1.00 64.81 346 ILE A N 1
ATOM 2779 C CA . ILE A 1 346 ? -11.223 34.594 -1.009 1.00 64.81 346 ILE A CA 1
ATOM 2780 C C . ILE A 1 346 ? -10.186 35.695 -0.827 1.00 64.81 346 ILE A C 1
ATOM 2782 O O . ILE A 1 346 ? -9.363 35.652 0.082 1.00 64.81 346 ILE A O 1
ATOM 2786 N N . VAL A 1 347 ? -10.186 36.651 -1.750 1.00 76.38 347 VAL A N 1
ATOM 2787 C CA . VAL A 1 347 ? -9.433 37.892 -1.586 1.00 76.38 347 VAL A CA 1
ATOM 2788 C C . VAL A 1 347 ? -10.084 38.622 -0.423 1.00 76.38 347 VAL A C 1
ATOM 2790 O O . VAL A 1 347 ? -11.259 38.969 -0.518 1.00 76.38 347 VAL A O 1
ATOM 2793 N N . THR A 1 348 ? -9.371 38.812 0.682 1.00 85.06 348 THR A N 1
ATOM 2794 C CA . THR A 1 348 ? -9.899 39.533 1.839 1.00 85.06 348 THR A CA 1
ATOM 2795 C C . THR A 1 348 ? -9.442 40.983 1.824 1.00 85.06 348 THR A C 1
ATOM 2797 O O . THR A 1 348 ? -8.361 41.318 1.341 1.00 85.06 348 THR A O 1
ATOM 2800 N N . LYS A 1 349 ? -10.289 41.867 2.340 1.00 89.88 349 LYS A N 1
ATOM 2801 C CA . LYS A 1 349 ? -9.909 43.227 2.714 1.00 89.88 349 LYS A CA 1
ATOM 2802 C C . LYS A 1 349 ? -10.229 43.424 4.184 1.00 89.88 349 LYS A C 1
ATOM 2804 O O . LYS A 1 349 ? -11.221 42.893 4.682 1.00 89.88 349 LYS A O 1
ATOM 2809 N N . THR A 1 350 ? -9.387 44.205 4.843 1.00 92.56 350 THR A N 1
ATOM 2810 C CA . THR A 1 350 ? -9.562 44.596 6.238 1.00 92.56 350 THR A CA 1
ATOM 2811 C C . THR A 1 350 ? -9.873 46.078 6.284 1.00 92.56 350 THR A C 1
ATOM 2813 O O . THR A 1 350 ? -9.228 46.869 5.595 1.00 92.56 350 THR A O 1
ATOM 2816 N N . VAL A 1 351 ? -10.859 46.449 7.086 1.00 94.12 351 VAL A N 1
ATOM 2817 C CA . VAL A 1 351 ? -11.186 47.841 7.387 1.00 94.12 351 VAL A CA 1
ATOM 2818 C C . VAL A 1 351 ? -11.349 47.987 8.891 1.00 94.12 351 VAL A C 1
ATOM 2820 O O . VAL A 1 351 ? -11.913 47.104 9.534 1.00 94.12 351 VAL A O 1
ATOM 2823 N N . THR A 1 352 ? -10.842 49.079 9.445 1.00 94.94 352 THR A N 1
ATOM 2824 C CA . THR A 1 352 ? -11.115 49.491 10.822 1.00 94.94 352 THR A CA 1
ATOM 2825 C C . THR A 1 352 ? -12.048 50.694 10.799 1.00 94.94 352 THR A C 1
ATOM 2827 O O . THR A 1 352 ? -11.994 51.520 9.883 1.00 94.94 352 THR A O 1
ATOM 2830 N N . ALA A 1 353 ? -12.955 50.761 11.765 1.00 92.62 353 ALA A N 1
ATOM 2831 C CA . ALA A 1 353 ? -13.916 51.844 11.893 1.00 92.62 353 ALA A CA 1
ATOM 2832 C C . ALA A 1 353 ? -14.191 52.140 13.367 1.00 92.62 353 ALA A C 1
ATOM 2834 O O . ALA A 1 353 ? -14.083 51.257 14.216 1.00 92.62 353 ALA A O 1
ATOM 2835 N N . SER A 1 354 ? -14.562 53.388 13.643 1.00 93.50 354 SER A N 1
ATOM 2836 C CA . SER A 1 354 ? -14.893 53.890 14.975 1.00 93.50 354 SER A CA 1
ATOM 2837 C C . SER A 1 354 ? -16.227 54.625 14.909 1.00 93.50 354 SER A C 1
ATOM 2839 O O . SER A 1 354 ? -16.446 55.384 13.960 1.00 93.50 354 SER A O 1
ATOM 2841 N N . ALA A 1 355 ? -17.104 54.411 15.887 1.00 92.94 355 ALA A N 1
ATOM 2842 C CA . ALA A 1 355 ? -18.381 55.112 16.002 1.00 92.94 355 ALA A CA 1
ATOM 2843 C C . ALA A 1 355 ? -18.677 55.476 17.467 1.00 92.94 355 ALA A C 1
ATOM 2845 O O . ALA A 1 355 ? -18.427 54.647 18.344 1.00 92.94 355 ALA A O 1
ATOM 2846 N N . PRO A 1 356 ? -19.214 56.680 17.743 1.00 93.25 356 PRO A N 1
ATOM 2847 C CA . PRO A 1 356 ? -19.610 57.059 19.095 1.00 93.25 356 PRO A CA 1
ATOM 2848 C C . PRO A 1 356 ? -20.797 56.215 19.563 1.00 93.25 356 PRO A C 1
ATOM 2850 O O . PRO A 1 356 ? -21.696 55.904 18.779 1.00 93.25 356 PRO A O 1
ATOM 2853 N N . VAL A 1 357 ? -20.804 55.863 20.847 1.00 90.12 357 VAL A N 1
ATOM 2854 C CA . VAL A 1 357 ? -21.904 55.131 21.481 1.00 90.12 357 VAL A CA 1
ATOM 2855 C C . VAL A 1 357 ? -22.865 56.124 22.129 1.00 90.12 357 VAL A C 1
ATOM 2857 O O . VAL A 1 357 ? -22.497 56.840 23.058 1.00 90.12 357 VAL A O 1
ATOM 2860 N N . ASP A 1 358 ? -24.113 56.166 21.661 1.00 78.62 358 ASP A N 1
ATOM 2861 C CA . ASP A 1 358 ? -25.107 57.129 22.141 1.00 78.62 358 ASP A CA 1
ATOM 2862 C C . ASP A 1 358 ? -25.268 57.086 23.670 1.00 78.62 358 ASP A C 1
ATOM 2864 O O . ASP A 1 358 ? -25.379 56.021 24.281 1.00 78.62 358 ASP A O 1
ATOM 2868 N N . LEU A 1 359 ? -25.329 58.276 24.284 1.00 82.81 359 LEU A N 1
ATOM 2869 C CA . LEU A 1 359 ? -25.453 58.502 25.735 1.00 82.81 359 LEU A CA 1
ATOM 2870 C C . LEU A 1 359 ? -24.233 58.080 26.576 1.00 82.81 359 LEU A C 1
ATOM 2872 O O . LEU A 1 359 ? -24.264 58.254 27.798 1.00 82.81 359 LEU A O 1
ATOM 2876 N N . TYR A 1 360 ? -23.157 57.587 25.955 1.00 80.56 360 TYR A N 1
ATOM 2877 C CA . TYR A 1 360 ? -21.930 57.192 26.637 1.00 80.56 360 TYR A CA 1
ATOM 2878 C C . TYR A 1 360 ? -20.697 57.879 26.043 1.00 80.56 360 TYR A C 1
ATOM 2880 O O . TYR A 1 360 ? -20.573 58.066 24.841 1.00 80.56 360 TYR A O 1
ATOM 2888 N N . ASP A 1 361 ? -19.752 58.249 26.906 1.00 84.50 361 ASP A N 1
ATOM 2889 C CA . ASP A 1 361 ? -18.529 58.962 26.514 1.00 84.50 361 ASP A CA 1
ATOM 2890 C C . ASP A 1 361 ? -17.432 57.980 26.065 1.00 84.50 361 ASP A C 1
ATOM 2892 O O . ASP A 1 361 ? -16.370 57.875 26.683 1.00 84.50 361 ASP A O 1
ATOM 2896 N N . TYR A 1 362 ? -17.737 57.157 25.054 1.00 90.62 362 TYR A N 1
ATOM 2897 C CA . TYR A 1 362 ? -16.751 56.298 24.400 1.00 90.62 362 TYR A CA 1
ATOM 2898 C C . TYR A 1 362 ? -17.105 55.972 22.945 1.00 90.62 362 TYR A C 1
ATOM 2900 O O . TYR A 1 362 ? -18.273 55.962 22.554 1.00 90.62 362 TYR A O 1
ATOM 2908 N N . ASP A 1 363 ? -16.073 55.633 22.171 1.00 93.25 363 ASP A N 1
ATOM 2909 C CA . ASP A 1 363 ? -16.208 55.184 20.788 1.00 93.25 363 ASP A CA 1
ATOM 2910 C C . ASP A 1 363 ? -16.014 53.670 20.689 1.00 93.25 363 ASP A C 1
ATOM 2912 O O . ASP A 1 363 ? -14.987 53.143 21.125 1.00 93.25 363 ASP A O 1
ATOM 2916 N N . ALA A 1 364 ? -16.963 52.983 20.057 1.00 93.50 364 ALA A N 1
ATOM 2917 C CA . ALA A 1 364 ? -16.840 51.591 19.657 1.00 93.50 364 ALA A CA 1
ATOM 2918 C C . ALA A 1 364 ? -15.914 51.478 18.441 1.00 93.50 364 ALA A C 1
ATOM 2920 O O . ALA A 1 364 ? -16.187 52.059 17.387 1.00 93.50 364 ALA A O 1
ATOM 2921 N N . ARG A 1 365 ? -14.834 50.706 18.575 1.00 95.19 365 ARG A N 1
ATOM 2922 C CA . ARG A 1 365 ? -13.847 50.470 17.518 1.00 95.19 365 ARG A CA 1
ATOM 2923 C C . ARG A 1 365 ? -13.890 49.020 17.088 1.00 95.19 365 ARG A C 1
ATOM 2925 O O . ARG A 1 365 ? -13.791 48.110 17.912 1.00 95.19 365 ARG A O 1
ATOM 2932 N N . VAL A 1 366 ? -14.036 48.804 15.787 1.00 95.44 366 VAL A N 1
ATOM 2933 C CA . VAL A 1 366 ? -14.132 47.463 15.216 1.00 95.44 366 VAL A CA 1
ATOM 2934 C C . VAL A 1 366 ? -13.233 47.304 14.009 1.00 95.44 366 VAL A C 1
ATOM 2936 O O . VAL A 1 366 ? -13.079 48.205 13.180 1.00 95.44 366 VAL A O 1
ATOM 2939 N N . LYS A 1 367 ? -12.700 46.097 13.874 1.00 96.38 367 LYS A N 1
ATOM 2940 C CA . LYS A 1 367 ? -11.945 45.635 12.721 1.00 96.38 367 LYS A CA 1
ATOM 2941 C C . LYS A 1 367 ? -12.762 44.580 11.995 1.00 96.38 367 LYS A C 1
ATOM 2943 O O . LYS A 1 367 ? -13.145 43.570 12.575 1.00 96.38 367 LYS A O 1
ATOM 2948 N N . VAL A 1 368 ? -13.022 44.804 10.711 1.00 95.38 368 VAL A N 1
ATOM 2949 C CA . VAL A 1 368 ? -13.822 43.911 9.868 1.00 95.38 368 VAL A CA 1
ATOM 2950 C C . VAL A 1 368 ? -12.956 43.346 8.756 1.00 95.38 368 VAL A C 1
ATOM 2952 O O . VAL A 1 368 ? -12.391 44.089 7.951 1.00 95.38 368 VAL A O 1
ATOM 2955 N N . VAL A 1 369 ? -12.901 42.020 8.671 1.00 92.88 369 VAL A N 1
ATOM 2956 C CA . VAL A 1 369 ? -12.321 41.289 7.542 1.00 92.88 369 VAL A CA 1
ATOM 2957 C C . VAL A 1 369 ? -13.464 40.778 6.678 1.00 92.88 369 VAL A C 1
ATOM 2959 O O . VAL A 1 369 ? -14.339 40.066 7.167 1.00 92.88 369 VAL A O 1
ATOM 2962 N N . TYR A 1 370 ? -13.469 41.113 5.389 1.00 92.69 370 TYR A N 1
ATOM 2963 C CA . TYR A 1 370 ? -14.527 40.708 4.460 1.00 92.69 370 TYR A CA 1
ATOM 2964 C C . TYR A 1 370 ? -13.965 40.183 3.140 1.00 92.69 370 TYR A C 1
ATOM 2966 O O . TYR A 1 370 ? -12.853 40.519 2.731 1.00 92.69 370 TYR A O 1
ATOM 2974 N N . ASN A 1 371 ? -14.752 39.359 2.451 1.00 87.62 371 ASN A N 1
ATOM 2975 C CA . ASN A 1 371 ? -14.462 38.893 1.103 1.00 87.62 371 ASN A CA 1
ATOM 2976 C C . ASN A 1 371 ? -14.621 40.059 0.115 1.00 87.62 371 ASN A C 1
ATOM 2978 O O . ASN A 1 371 ? -15.724 40.551 -0.108 1.00 87.62 371 ASN A O 1
ATOM 2982 N N . ALA A 1 372 ? -13.531 40.482 -0.515 1.00 86.56 372 ALA A N 1
ATOM 2983 C CA . ALA A 1 372 ? -13.484 41.613 -1.434 1.00 86.56 372 ALA A CA 1
ATOM 2984 C C . ALA A 1 372 ? -14.328 41.418 -2.705 1.00 86.56 372 ALA A C 1
ATOM 2986 O O . ALA A 1 372 ? -14.669 42.405 -3.351 1.00 86.56 372 ALA A O 1
ATOM 2987 N N . LYS A 1 373 ? -14.657 40.171 -3.072 1.00 81.31 373 LYS A N 1
ATOM 2988 C CA . LYS A 1 373 ? -15.507 39.860 -4.231 1.00 81.31 373 LYS A CA 1
ATOM 2989 C C . LYS A 1 373 ? -16.989 39.849 -3.873 1.00 81.31 373 LYS A C 1
ATOM 2991 O O . LYS A 1 373 ? -17.788 40.400 -4.617 1.00 81.31 373 LYS A O 1
ATOM 2996 N N . THR A 1 374 ? -17.360 39.204 -2.766 1.00 85.81 374 THR A N 1
ATOM 2997 C CA . THR A 1 374 ? -18.777 39.021 -2.394 1.00 85.81 374 THR A CA 1
ATOM 2998 C C . THR A 1 374 ? -19.296 40.087 -1.434 1.00 85.81 374 THR A C 1
ATOM 3000 O O . THR A 1 374 ? -20.502 40.217 -1.255 1.00 85.81 374 THR A O 1
ATOM 3003 N N . GLY A 1 375 ? -18.402 40.837 -0.787 1.00 88.50 375 GLY A N 1
ATOM 3004 C CA . GLY A 1 375 ? -18.746 41.779 0.276 1.00 88.50 375 GLY A CA 1
ATOM 3005 C C . GLY A 1 375 ? -19.179 41.107 1.582 1.00 88.50 375 GLY A C 1
ATOM 3006 O O . GLY A 1 375 ? -19.653 41.803 2.477 1.00 88.50 375 GLY A O 1
ATOM 3007 N N . GLN A 1 376 ? -19.054 39.779 1.697 1.00 91.50 376 GLN A N 1
ATOM 3008 C CA . GLN A 1 376 ? -19.435 39.042 2.901 1.00 91.50 376 GLN A CA 1
ATOM 3009 C C . GLN A 1 376 ? -18.399 39.218 4.009 1.00 91.50 376 GLN A C 1
ATOM 3011 O O . GLN A 1 376 ? -17.207 38.999 3.792 1.00 91.50 376 GLN A O 1
ATOM 3016 N N . ILE A 1 377 ? -18.871 39.569 5.197 1.00 93.31 377 ILE A N 1
ATOM 3017 C CA . ILE A 1 377 ? -18.098 39.649 6.430 1.00 93.31 377 ILE A CA 1
ATOM 3018 C C . ILE A 1 377 ? -17.621 38.244 6.796 1.00 93.31 377 ILE A C 1
ATOM 3020 O O . ILE A 1 377 ? -18.400 37.294 6.822 1.00 93.31 377 ILE A O 1
ATOM 3024 N N . ILE A 1 378 ? -16.328 38.118 7.067 1.00 90.12 378 ILE A N 1
ATOM 3025 C CA . ILE A 1 378 ? -15.682 36.871 7.479 1.00 90.12 378 ILE A CA 1
ATOM 3026 C C . ILE A 1 378 ? -15.454 36.908 8.987 1.00 90.12 378 ILE A C 1
ATOM 3028 O O . ILE A 1 378 ? -15.792 35.950 9.671 1.00 90.12 378 ILE A O 1
ATOM 3032 N N . ILE A 1 379 ? -14.915 38.019 9.494 1.00 93.75 379 ILE A N 1
ATOM 3033 C CA . ILE A 1 379 ? -14.585 38.228 10.907 1.00 93.75 379 ILE A CA 1
ATOM 3034 C C . ILE A 1 379 ? -14.888 39.687 11.277 1.00 93.75 379 ILE A C 1
ATOM 3036 O O . ILE A 1 379 ? -14.632 40.593 10.478 1.00 93.75 379 ILE A O 1
ATOM 3040 N N . VAL A 1 380 ? -15.404 39.898 12.490 1.00 94.75 380 VAL A N 1
ATOM 3041 C CA . VAL A 1 380 ? -15.488 41.204 13.159 1.00 94.75 380 VAL A CA 1
ATOM 3042 C C . VAL A 1 380 ? -14.830 41.070 14.528 1.00 94.75 380 VAL A C 1
ATOM 3044 O O . VAL A 1 380 ? -15.151 40.146 15.272 1.00 94.75 380 VAL A O 1
ATOM 3047 N N . GLU A 1 381 ? -13.908 41.970 14.844 1.00 94.94 381 GLU A N 1
ATOM 3048 C CA . GLU A 1 381 ? -13.145 41.986 16.093 1.00 94.94 381 GLU A CA 1
ATOM 3049 C C . GLU A 1 381 ? -13.206 43.371 16.739 1.00 94.94 381 GLU A C 1
ATOM 3051 O O . GLU A 1 381 ? -13.377 44.379 16.051 1.00 94.94 381 GLU A O 1
ATOM 3056 N N . ASP A 1 382 ? -13.042 43.410 18.062 1.00 95.19 382 ASP A N 1
ATOM 3057 C CA . ASP A 1 382 ? -12.788 44.651 18.793 1.00 95.19 382 ASP A CA 1
ATOM 3058 C C . ASP A 1 382 ? -11.421 45.211 18.393 1.00 95.19 382 ASP A C 1
ATOM 3060 O O . ASP A 1 382 ? -10.434 44.477 18.361 1.00 95.19 382 ASP A O 1
ATOM 3064 N N . ASP A 1 383 ? -11.373 46.506 18.104 1.00 95.38 383 ASP A N 1
ATOM 3065 C CA . ASP A 1 383 ? -10.153 47.221 17.722 1.00 95.38 383 ASP A CA 1
ATOM 3066 C C . ASP A 1 383 ? -9.732 48.167 18.855 1.00 95.38 383 ASP A C 1
ATOM 3068 O O . ASP A 1 383 ? -9.679 49.388 18.708 1.00 95.38 383 ASP A O 1
ATOM 3072 N N . GLU A 1 384 ? -9.501 47.571 20.029 1.00 92.12 384 GLU A N 1
ATOM 3073 C CA . GLU A 1 384 ? -9.048 48.248 21.250 1.00 92.12 384 GLU A CA 1
ATOM 3074 C C . GLU A 1 384 ? -10.018 49.338 21.743 1.00 92.12 384 GLU A C 1
ATOM 3076 O O . GLU A 1 384 ? -9.636 50.478 22.033 1.00 92.12 384 GLU A O 1
ATOM 3081 N N . THR A 1 385 ? -11.302 48.992 21.866 1.00 92.12 385 THR A N 1
ATOM 3082 C CA . THR A 1 385 ? -12.313 49.919 22.395 1.00 92.12 385 THR A CA 1
ATOM 3083 C C . THR A 1 385 ? -12.063 50.214 23.874 1.00 92.12 385 THR A C 1
ATOM 3085 O O . THR A 1 385 ? -12.148 49.333 24.737 1.00 92.12 385 THR A O 1
ATOM 3088 N N . TYR A 1 386 ? -11.829 51.488 24.194 1.00 90.81 386 TYR A N 1
ATOM 3089 C CA . TYR A 1 386 ? -11.742 51.970 25.569 1.00 90.81 386 TYR A CA 1
ATOM 3090 C C . TYR A 1 386 ? -13.098 52.508 26.026 1.00 90.81 386 TYR A C 1
ATOM 3092 O O . TYR A 1 386 ? -13.458 53.631 25.694 1.00 90.81 386 TYR A O 1
ATOM 3100 N N . SER A 1 387 ? -13.841 51.719 26.807 1.00 87.69 387 SER A N 1
ATOM 3101 C CA . SER A 1 387 ? -15.208 52.073 27.237 1.00 87.69 387 SER A CA 1
ATOM 3102 C C . SER A 1 387 ? -15.335 52.443 28.724 1.00 87.69 387 SER A C 1
ATOM 3104 O O . SER A 1 387 ? -16.438 52.627 29.240 1.00 87.69 387 SER A O 1
ATOM 3106 N N . GLY A 1 388 ? -14.209 52.577 29.435 1.00 88.75 388 GLY A N 1
ATOM 3107 C CA . GLY A 1 388 ? -14.170 53.012 30.834 1.00 88.75 388 GLY A CA 1
ATOM 3108 C C . GLY A 1 388 ? -15.064 52.170 31.753 1.00 88.75 388 GLY A C 1
ATOM 3109 O O . GLY A 1 388 ? -15.002 50.939 31.758 1.00 88.75 388 GLY A O 1
ATOM 3110 N N . SER A 1 389 ? -15.928 52.827 32.530 1.00 88.38 389 SER A N 1
ATOM 3111 C CA . SER A 1 389 ? -16.903 52.157 33.404 1.00 88.38 389 SER A CA 1
ATOM 3112 C C . SER A 1 389 ? -17.956 51.332 32.644 1.00 88.38 389 SER A C 1
ATOM 3114 O O . SER A 1 389 ? -18.592 50.471 33.253 1.00 88.38 389 SER A O 1
ATOM 3116 N N . ASN A 1 390 ? -18.108 51.527 31.327 1.00 88.56 390 ASN A N 1
ATOM 3117 C CA . ASN A 1 390 ? -19.048 50.790 30.476 1.00 88.56 390 ASN A CA 1
ATOM 3118 C C . ASN A 1 390 ? -18.471 49.485 29.899 1.00 88.56 390 ASN A C 1
ATOM 3120 O O . ASN A 1 390 ? -19.180 48.765 29.193 1.00 88.56 390 ASN A O 1
ATOM 3124 N N . GLN A 1 391 ? -17.235 49.111 30.253 1.00 89.31 391 GLN A N 1
ATOM 3125 C CA . GLN A 1 391 ? -16.587 47.876 29.790 1.00 89.31 391 GLN A CA 1
ATOM 3126 C C . GLN A 1 391 ? -17.426 46.598 29.937 1.00 89.31 391 GLN A C 1
ATOM 3128 O O . GLN A 1 391 ? -17.373 45.758 29.032 1.00 89.31 391 GLN A O 1
ATOM 3133 N N . PRO A 1 392 ? -18.218 46.397 31.010 1.00 87.75 392 PRO A N 1
ATOM 3134 C CA . PRO A 1 392 ? -19.097 45.234 31.102 1.00 87.75 392 PRO A CA 1
ATOM 3135 C C . PRO A 1 392 ? -20.173 45.194 30.005 1.00 87.75 392 PRO A C 1
ATOM 3137 O O . PRO A 1 392 ? -20.503 44.110 29.521 1.00 87.75 392 PRO A O 1
ATOM 3140 N N . PHE A 1 393 ? -20.700 46.353 29.599 1.00 88.75 393 PHE A N 1
ATOM 3141 C CA . PHE A 1 393 ? -21.713 46.469 28.548 1.00 88.75 393 PHE A CA 1
ATOM 3142 C C . PHE A 1 393 ? -21.097 46.286 27.164 1.00 88.75 393 PHE A C 1
ATOM 3144 O O . PHE A 1 393 ? -21.611 45.482 26.389 1.00 88.75 393 PHE A O 1
ATOM 3151 N N . TRP A 1 394 ? -19.941 46.904 26.902 1.00 92.69 394 TRP A N 1
ATOM 3152 C CA . TRP A 1 394 ? -19.207 46.707 25.650 1.00 92.69 394 TRP A CA 1
ATOM 3153 C C . TRP A 1 394 ? -18.828 45.235 25.429 1.00 92.69 394 TRP A C 1
ATOM 3155 O O . TRP A 1 394 ? -19.152 44.650 24.399 1.00 92.69 394 TRP A O 1
ATOM 3165 N N . ARG A 1 395 ? -18.262 44.566 26.447 1.00 91.44 395 ARG A N 1
ATOM 3166 C CA . ARG A 1 395 ? -17.969 43.116 26.390 1.00 91.44 395 ARG A CA 1
ATOM 3167 C C . ARG A 1 395 ? -19.205 42.269 26.094 1.00 91.44 395 ARG A C 1
ATOM 3169 O O . ARG A 1 395 ? -19.101 41.193 25.511 1.00 91.44 395 ARG A O 1
ATOM 3176 N N . LYS A 1 396 ? -20.385 42.721 26.523 1.00 91.12 396 LYS A N 1
ATOM 3177 C CA . LYS A 1 396 ? -21.644 42.041 26.223 1.00 91.12 396 LYS A CA 1
ATOM 3178 C C . LYS A 1 396 ? -22.091 42.309 24.783 1.00 91.12 396 LYS A C 1
ATOM 3180 O O . LYS A 1 396 ? -22.518 41.359 24.127 1.00 91.12 396 LYS A O 1
ATOM 3185 N N . ALA A 1 397 ? -21.955 43.543 24.298 1.00 91.44 397 ALA A N 1
ATOM 3186 C CA . ALA A 1 397 ? -22.274 43.952 22.930 1.00 91.44 397 ALA A CA 1
ATOM 3187 C C . ALA A 1 397 ? -21.442 43.203 21.881 1.00 91.44 397 ALA A C 1
ATOM 3189 O O . ALA A 1 397 ? -21.997 42.788 20.869 1.00 91.44 397 ALA A O 1
ATOM 3190 N N . GLN A 1 398 ? -20.169 42.892 22.168 1.00 93.69 398 GLN A N 1
ATOM 3191 C CA . GLN A 1 398 ? -19.275 42.110 21.291 1.00 93.69 398 GLN A CA 1
ATOM 3192 C C . GLN A 1 398 ? -19.872 40.772 20.808 1.00 93.69 398 GLN A C 1
ATOM 3194 O O . GLN A 1 398 ? -19.506 40.281 19.744 1.00 93.69 398 GLN A O 1
ATOM 3199 N N . LYS A 1 399 ? -20.857 40.199 21.519 1.00 92.06 399 LYS A N 1
ATOM 3200 C CA . LYS A 1 399 ? -21.613 39.016 21.057 1.00 92.06 399 LYS A CA 1
ATOM 3201 C C . LYS A 1 399 ? -22.342 39.233 19.726 1.00 92.06 399 LYS A C 1
ATOM 3203 O O . LYS A 1 399 ? -22.731 38.265 19.079 1.00 92.06 399 LYS A O 1
ATOM 3208 N N . ILE A 1 400 ? -22.556 40.483 19.317 1.00 93.19 400 ILE A N 1
ATOM 3209 C CA . ILE A 1 400 ? -23.130 40.810 18.014 1.00 93.19 400 ILE A CA 1
ATOM 3210 C C . ILE A 1 400 ? -22.183 40.446 16.863 1.00 93.19 400 ILE A C 1
ATOM 3212 O O . ILE A 1 400 ? -22.664 40.122 15.783 1.00 93.19 400 ILE A O 1
ATOM 3216 N N . PHE A 1 401 ? -20.863 40.415 17.086 1.00 94.25 401 PHE A N 1
ATOM 3217 C CA . PHE A 1 401 ? -19.858 40.159 16.046 1.00 94.25 401 PHE A CA 1
ATOM 3218 C C . PHE A 1 401 ? -20.057 38.810 15.353 1.00 94.25 401 PHE A C 1
ATOM 3220 O O . PHE A 1 401 ? -20.024 38.735 14.125 1.00 94.25 401 PHE A O 1
ATOM 3227 N N . GLU A 1 402 ? -20.376 37.763 16.115 1.00 90.69 402 GLU A N 1
ATOM 3228 C CA . GLU A 1 402 ? -20.675 36.436 15.566 1.00 90.69 402 GLU A CA 1
ATOM 3229 C C . GLU A 1 402 ? -21.909 36.454 14.652 1.00 90.69 402 GLU A C 1
ATOM 3231 O O . GLU A 1 402 ? -21.943 35.773 13.629 1.00 90.69 402 GLU A O 1
ATOM 3236 N N . LYS A 1 403 ? -22.909 37.287 14.970 1.00 91.62 403 LYS A N 1
ATOM 3237 C CA . LYS A 1 403 ? -24.140 37.423 14.174 1.00 91.62 403 LYS A CA 1
ATOM 3238 C C . LYS A 1 403 ? -23.936 38.198 12.863 1.00 91.62 403 LYS A C 1
ATOM 3240 O O . LYS A 1 403 ? -24.821 38.171 11.999 1.00 91.62 403 LYS A O 1
ATOM 3245 N N . LEU A 1 404 ? -22.811 38.904 12.726 1.00 93.31 404 LEU A N 1
ATOM 3246 C CA . LEU A 1 404 ? -22.443 39.672 11.532 1.00 93.31 404 LEU A CA 1
ATOM 3247 C C . LEU A 1 404 ? -21.702 38.816 10.493 1.00 93.31 404 LEU A C 1
ATOM 3249 O O . LEU A 1 404 ? -21.680 39.176 9.316 1.00 93.31 404 LEU A O 1
ATOM 3253 N N . VAL A 1 405 ? -21.128 37.674 10.886 1.00 91.50 405 VAL A N 1
ATOM 3254 C CA . VAL A 1 405 ? -20.414 36.769 9.970 1.00 91.50 405 VAL A CA 1
ATOM 3255 C C . VAL A 1 405 ? -21.355 36.259 8.871 1.00 91.50 405 VAL A C 1
ATOM 3257 O O . VAL A 1 405 ? -22.493 35.865 9.116 1.00 91.50 405 VAL A O 1
ATOM 3260 N N . GLY A 1 406 ? -20.887 36.294 7.623 1.00 89.00 406 GLY A N 1
ATOM 3261 C CA . GLY A 1 406 ? -21.642 35.909 6.427 1.00 89.00 406 GLY A CA 1
ATOM 3262 C C . GLY A 1 406 ? -22.570 36.996 5.870 1.00 89.00 406 GLY A C 1
ATOM 3263 O O . GLY A 1 406 ? -23.026 36.869 4.729 1.00 89.00 406 GLY A O 1
ATOM 3264 N N . ARG A 1 407 ? -22.823 38.079 6.619 1.00 93.44 407 ARG A N 1
ATOM 3265 C CA . ARG A 1 407 ? -23.618 39.226 6.152 1.00 93.44 407 ARG A CA 1
ATOM 3266 C C . ARG A 1 407 ? -22.813 40.133 5.230 1.00 93.44 407 ARG A C 1
ATOM 3268 O O . ARG A 1 407 ? -21.593 40.074 5.178 1.00 93.44 407 ARG A O 1
ATOM 3275 N N . THR A 1 408 ? -23.507 40.978 4.486 1.00 93.38 408 THR A N 1
ATOM 3276 C CA . THR A 1 408 ? -22.953 41.990 3.581 1.00 93.38 408 THR A CA 1
ATOM 3277 C C . THR A 1 408 ? -23.432 43.370 4.015 1.00 93.38 408 THR A C 1
ATOM 3279 O O . THR A 1 408 ? -24.393 43.482 4.774 1.00 93.38 408 THR A O 1
ATOM 3282 N N . LYS A 1 409 ? -22.848 44.437 3.461 1.00 87.88 409 LYS A N 1
ATOM 3283 C CA . LYS A 1 409 ? -23.314 45.813 3.706 1.00 87.88 409 LYS A CA 1
ATOM 3284 C C . LYS A 1 409 ? -24.829 45.995 3.503 1.00 87.88 409 LYS A C 1
ATOM 3286 O O . LYS A 1 409 ? -25.433 46.797 4.194 1.00 87.88 409 LYS A O 1
ATOM 3291 N N . ALA A 1 410 ? -25.445 45.255 2.580 1.00 89.44 410 ALA A N 1
ATOM 3292 C CA . ALA A 1 410 ? -26.868 45.391 2.271 1.00 89.44 410 ALA A CA 1
ATOM 3293 C C . ALA A 1 410 ? -27.810 44.776 3.323 1.00 89.44 410 ALA A C 1
ATOM 3295 O O . ALA A 1 410 ? -29.000 45.070 3.304 1.00 89.44 410 ALA A O 1
ATOM 3296 N N . ASN A 1 411 ? -27.321 43.895 4.202 1.00 90.75 411 ASN A N 1
ATOM 3297 C CA . ASN A 1 411 ? -28.161 43.172 5.166 1.00 90.75 411 ASN A CA 1
ATOM 3298 C C . ASN A 1 411 ? -27.569 43.121 6.584 1.00 90.75 411 ASN A C 1
ATOM 3300 O O . ASN A 1 411 ? -28.017 42.324 7.416 1.00 90.75 411 ASN A O 1
ATOM 3304 N N . VAL A 1 412 ? -26.564 43.954 6.852 1.00 90.12 412 VAL A N 1
ATOM 3305 C CA . VAL A 1 412 ? -25.871 44.017 8.141 1.00 90.12 412 VAL A CA 1
ATOM 3306 C C . VAL A 1 412 ? -26.779 44.560 9.251 1.00 90.12 412 VAL A C 1
ATOM 3308 O O . VAL A 1 412 ? -26.716 44.063 10.369 1.00 90.12 412 VAL A O 1
ATOM 3311 N N . ASP A 1 413 ? -27.714 45.453 8.913 1.00 86.62 413 ASP A N 1
ATOM 3312 C CA . ASP A 1 413 ? -28.618 46.109 9.872 1.00 86.62 413 ASP A CA 1
ATOM 3313 C C . ASP A 1 413 ? -29.736 45.189 10.402 1.00 86.62 413 ASP A C 1
ATOM 3315 O O . ASP A 1 413 ? -30.426 45.513 11.362 1.00 86.62 413 ASP A O 1
ATOM 3319 N N . GLY A 1 414 ? -29.928 44.013 9.796 1.00 84.19 414 GLY A N 1
ATOM 3320 C CA . GLY A 1 414 ? -30.957 43.043 10.188 1.00 84.19 414 GLY A CA 1
ATOM 3321 C C . GLY A 1 414 ? -30.528 42.088 11.306 1.00 84.19 414 GLY A C 1
ATOM 3322 O O . GLY A 1 414 ? -30.864 40.901 11.234 1.00 84.19 414 GLY A O 1
ATOM 3323 N N . VAL A 1 415 ? -29.700 42.539 12.252 1.00 86.81 415 VAL A N 1
ATOM 3324 C CA . VAL A 1 415 ? -29.203 41.736 13.382 1.00 86.81 415 VAL A CA 1
ATOM 3325 C C . VAL A 1 415 ? -29.875 42.176 14.674 1.00 86.81 415 VAL A C 1
ATOM 3327 O O . VAL A 1 415 ? -29.863 43.354 15.015 1.00 86.81 415 VAL A O 1
ATOM 3330 N N . ASP A 1 416 ? -30.400 41.211 15.432 1.00 87.38 416 ASP A N 1
ATOM 3331 C CA . ASP A 1 416 ? -30.996 41.493 16.736 1.00 87.38 416 ASP A CA 1
ATOM 3332 C C . ASP A 1 416 ? -29.960 42.046 17.718 1.00 87.38 416 ASP A C 1
ATOM 3334 O O . ASP A 1 416 ? -28.937 41.394 17.997 1.00 87.38 416 ASP A O 1
ATOM 3338 N N . ALA A 1 417 ? -30.298 43.199 18.297 1.00 87.12 417 ALA A N 1
ATOM 3339 C CA . ALA A 1 417 ? -29.542 43.848 19.356 1.00 87.12 417 ALA A CA 1
ATOM 3340 C C . ALA A 1 417 ? -29.307 42.915 20.557 1.00 87.12 417 ALA A C 1
ATOM 3342 O O . ALA A 1 417 ? -30.055 41.966 20.817 1.00 87.12 417 ALA A O 1
ATOM 3343 N N . ILE A 1 418 ? -28.250 43.191 21.321 1.00 90.12 418 ILE A N 1
ATOM 3344 C CA . ILE A 1 418 ? -27.907 42.403 22.503 1.00 90.12 418 ILE A CA 1
ATOM 3345 C C . ILE A 1 418 ? -28.629 42.959 23.735 1.00 90.12 418 ILE A C 1
ATOM 3347 O O . ILE A 1 418 ? -28.407 44.094 24.154 1.00 90.12 418 ILE A O 1
ATOM 3351 N N . SER A 1 419 ? -29.465 42.134 24.374 1.00 88.56 419 SER A N 1
ATOM 3352 C CA . SER A 1 419 ? -30.201 42.530 25.580 1.00 88.56 419 SER A CA 1
ATOM 3353 C C . SER A 1 419 ? -29.269 43.012 26.698 1.00 88.56 419 SER A C 1
ATOM 3355 O O . SER A 1 419 ? -28.306 42.332 27.068 1.00 88.56 419 SER A O 1
ATOM 3357 N N . HIS A 1 420 ? -29.613 44.147 27.310 1.00 84.31 420 HIS A N 1
ATOM 3358 C CA . HIS A 1 420 ? -28.806 44.863 28.311 1.00 84.31 420 HIS A CA 1
ATOM 3359 C C . HIS A 1 420 ? -27.441 45.355 27.804 1.00 84.31 420 HIS A C 1
ATOM 3361 O O . HIS A 1 420 ? -26.522 45.520 28.601 1.00 84.31 420 HIS A O 1
ATOM 3367 N N . ALA A 1 421 ? -27.305 45.550 26.496 1.00 87.50 421 ALA A N 1
ATOM 3368 C CA . ALA A 1 421 ? -26.190 46.260 25.883 1.00 87.50 421 ALA A CA 1
ATOM 3369 C C . ALA A 1 421 ? -26.654 47.076 24.662 1.00 87.50 421 ALA A C 1
ATOM 3371 O O . ALA A 1 421 ? -25.839 47.426 23.840 1.00 87.50 421 ALA A O 1
ATOM 3372 N N . THR A 1 422 ? -27.952 47.383 24.540 1.00 84.56 422 THR A N 1
ATOM 3373 C CA . THR A 1 422 ? -28.595 47.908 23.318 1.00 84.56 422 THR A CA 1
ATOM 3374 C C . THR A 1 422 ? -28.007 49.209 22.769 1.00 84.56 422 THR A C 1
ATOM 3376 O O . THR A 1 422 ? -28.119 49.456 21.577 1.00 84.56 422 THR A O 1
ATOM 3379 N N . LEU A 1 423 ? -27.450 50.056 23.636 1.00 83.38 423 LEU A N 1
ATOM 3380 C CA . LEU A 1 423 ? -26.849 51.329 23.227 1.00 83.38 423 LEU A CA 1
ATOM 3381 C C . LEU A 1 423 ? -25.454 51.144 22.617 1.00 83.38 423 LEU A C 1
ATOM 3383 O O . LEU A 1 423 ? -25.036 51.989 21.841 1.00 83.38 423 LEU A O 1
ATOM 3387 N N . SER A 1 424 ? -24.760 50.063 22.992 1.00 79.62 424 SER A N 1
ATOM 3388 C CA . SER A 1 424 ? -23.417 49.665 22.544 1.00 79.62 424 SER A CA 1
ATOM 3389 C C . SER A 1 424 ? -23.501 48.700 21.369 1.00 79.62 424 SER A C 1
ATOM 3391 O O . SER A 1 424 ? -22.633 48.806 20.480 1.00 79.62 424 SER A O 1
#

Radius of gyration: 34.71 Å; chains: 1; bounding box: 90×91×73 Å

pLDDT: mean 83.82, std 15.38, range [28.56, 98.06]